Protein AF-0000000065807194 (afdb_homodimer)

Sequence (534 aa):
MKTIAAYLVLVFYASTALSESISENLAWNKEFSSESVHGVFVLCKSSSNSCTTNNAARASTAYIPASTFKIPNALIGLETGAIKDERQVFKWDGKPRAMKQWEKDLKLRGAIQVSAVPVFQQIAREVGEIRMQKYLNLFSYGNANIGGGIDKFWLEGQLRISAFNQVKFLESLYLNNLPASKANQLIVKEAIVTEATPEYIVHSKTGYSGVGTESSPGVAWWVGWVEKGTEVYFFAFNMDIDNESKLPSRKSISTKIMASEGIIIGGMKTIAAYLVLVFYASTALSESISENLAWNKEFSSESVHGVFVLCKSSSNSCTTNNAARASTAYIPASTFKIPNALIGLETGAIKDERQVFKWDGKPRAMKQWEKDLKLRGAIQVSAVPVFQQIAREVGEIRMQKYLNLFSYGNANIGGGIDKFWLEGQLRISAFNQVKFLESLYLNNLPASKANQLIVKEAIVTEATPEYIVHSKTGYSGVGTESSPGVAWWVGWVEKGTEVYFFAFNMDIDNESKLPSRKSISTKIMASEGIIIGG

Organism: Pseudomonas aeruginosa (NCBI:txid287)

InterPro domains:
  IPR001460 Penicillin-binding protein, transpeptidase [PF00905] (55-258)
  IPR002137 Beta-lactamase, class-D active site [PS00337] (65-75)
  IPR012338 Beta-lactamase/transpeptidase-like [G3DSA:3.40.710.10] (20-266)
  IPR012338 Beta-lactamase/transpeptidase-like [SSF56601] (29-259)
  IPR050515 Class D beta-lactamase/transpeptidase [PTHR30627] (57-144)

Secondary structure (DSSP, 8-state):
--------------------EEEE-GGGHHHHHHTT--EEEEEEETTTTEEEES-HHHHTS-B--GGGGHHHHHHHHHHHTSS--TT--B---S---SSGGGSS-B-HHHHHHTT-HHHHHHHHHHH-HHHHHHHHHHH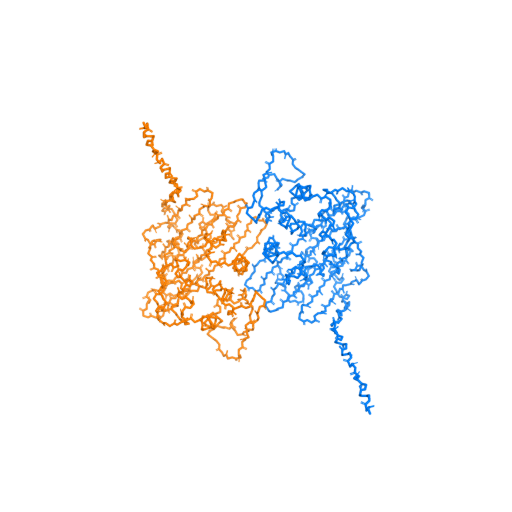T-TT---TT-TTTTTTTSS--B-HHHHHHHHHHHHTT-SSS-HHHHHHHHHHTEEEE-SSEEEEEEEEEE-TTSTT-SEEEEEEEEEEETTEEEEEEEEEEESSGGGTTHHHHHHHHHHHHTTSS---/--------------------EEEE-GGGHHHHHHTT--EEEEEEETTTTEEEES-HHHHTS-B--GGGGHHHHHHHHHHHTSS--TT--B---S---SSGGGSS-B-HHHHHHTT-HHHHHHHHHHH-HHHHHHHHHHHT-TT---TT-TTTTTTTSS--B-HHHHHHHHHHHHTT-SSS-HHHHHHHHHHTEEEE-SSEEEEEEEEEE-TTSTT-SEEEEEEEEEEETTEEEEEEEEEEESSGGGTTHHHHHHHHHHHHTTSS---

Foldseek 3Di:
DPPPDPPDPDPPPPPPPVDAAEEEDLVLCVLCVVLVWAKKKWKAKDVVSYIYMNDVVQLQWKAQQFLQCLLVLQLLLCQQVVDVAQPDKDAAPQDDDPDPLLRGIDGSLSCQVVSNLVVSLSSQVVSDDVSQLVQCVQLVAAPSDQAPDSSPCSAPNDGIHGFVSLLVSQVCLVVVNGPGDSRSSVSSQVSQWDDDDPFKTWGWGKGWYDAPHPNPQTKIKIWTWMDGDPMIMGMIMMTGHHDCVCNVSNCLSNLVVCVVVVRDPRD/DPPPPPPDPPPPPPPPPVDAAEEEDLVLCVLCVVLVWAKKKWKAKDVVSYIYMNDVVQLAWKAQQFLQCLLVLQLLLCQQVVDVAQPDKDAAPQDDDPDPLLRGIDGSLSCQVVSNLVVSLSSQVVSDDVSQLVQCVQLVAAPSDQAPDSSPCSAPNDGIHGFVSLLVSQVCLVVVNGPGDSRSSVSSQVSQWDDDDPFKTWGWGKGWYDAPHPNPQTKIKIWTWMDGDPMIMGMIMMTGHHDCVSNVSRCLSNLVVCVVVVRDPRD

Structure (mmCIF, N/CA/C/O backbone):
data_AF-0000000065807194-model_v1
#
loop_
_entity.id
_entity.type
_entity.pdbx_description
1 polymer 'Beta-lactamase OXA-5'
#
loop_
_atom_site.group_PDB
_atom_site.id
_atom_site.type_symbol
_atom_site.label_atom_id
_atom_site.label_alt_id
_atom_site.label_comp_id
_atom_site.label_asym_id
_atom_site.label_entity_id
_atom_site.label_seq_id
_atom_site.pdbx_PDB_ins_code
_atom_site.Cartn_x
_atom_site.Cartn_y
_atom_site.Cartn_z
_atom_site.occupancy
_atom_site.B_iso_or_equiv
_atom_site.auth_seq_id
_atom_site.auth_comp_id
_atom_site.auth_asym_id
_atom_site.auth_atom_id
_atom_site.pdbx_PDB_model_num
ATOM 1 N N . MET A 1 1 ? -53.094 33.469 -34.844 1 36.94 1 MET A N 1
ATOM 2 C CA . MET A 1 1 ? -51.688 33.25 -34.5 1 36.94 1 MET A CA 1
ATOM 3 C C . MET A 1 1 ? -51.531 33 -33 1 36.94 1 MET A C 1
ATOM 5 O O . MET A 1 1 ? -51.625 33.938 -32.219 1 36.94 1 MET A O 1
ATOM 9 N N . LYS A 1 2 ? -52.062 31.75 -32.562 1 46.12 2 LYS A N 1
ATOM 10 C CA . LYS A 1 2 ? -51.969 31.25 -31.172 1 46.12 2 LYS A CA 1
ATOM 11 C C . LYS A 1 2 ? -50.5 31.203 -30.703 1 46.12 2 LYS A C 1
ATOM 13 O O . LYS A 1 2 ? -49.688 30.547 -31.344 1 46.12 2 LYS A O 1
ATOM 18 N N . THR A 1 3 ? -50 32.219 -30.062 1 41.91 3 THR A N 1
ATOM 19 C CA . THR A 1 3 ? -48.688 32.344 -29.406 1 41.91 3 THR A CA 1
ATOM 20 C C . THR A 1 3 ? -48.562 31.281 -28.312 1 41.91 3 THR A C 1
ATOM 22 O O . THR A 1 3 ? -49.344 31.281 -27.359 1 41.91 3 THR A O 1
ATOM 25 N N . ILE A 1 4 ? -48.156 30.109 -28.609 1 47 4 ILE A N 1
ATOM 26 C CA . ILE A 1 4 ? -47.812 29.094 -27.609 1 47 4 ILE A CA 1
ATOM 27 C C . ILE A 1 4 ? -46.625 29.531 -26.781 1 47 4 ILE A C 1
ATOM 29 O O . ILE A 1 4 ? -45.531 29.766 -27.344 1 47 4 ILE A O 1
ATOM 33 N N . ALA A 1 5 ? -46.781 30.078 -25.594 1 44.19 5 ALA A N 1
ATOM 34 C CA . ALA A 1 5 ? -45.75 30.344 -24.609 1 44.19 5 ALA A CA 1
ATOM 35 C C . ALA A 1 5 ? -45.125 29.031 -24.109 1 44.19 5 ALA A C 1
ATOM 37 O O . ALA A 1 5 ? -45.844 28.172 -23.578 1 44.19 5 ALA A O 1
ATOM 38 N N . ALA A 1 6 ? -43.969 28.672 -24.641 1 46.19 6 ALA A N 1
ATOM 39 C CA . ALA A 1 6 ? -43.156 27.547 -24.172 1 46.19 6 ALA A CA 1
ATOM 40 C C . ALA A 1 6 ? -42.656 27.797 -22.75 1 46.19 6 ALA A C 1
ATOM 42 O O . ALA A 1 6 ? -41.938 28.781 -22.5 1 46.19 6 ALA A O 1
ATOM 43 N N . TYR A 1 7 ? -43.375 27.266 -21.75 1 45.19 7 TYR A N 1
ATOM 44 C CA . TYR A 1 7 ? -42.875 27.281 -20.375 1 45.19 7 TYR A CA 1
ATOM 45 C C . TYR A 1 7 ? -41.656 26.422 -20.219 1 45.19 7 TYR A C 1
ATOM 47 O O . TYR A 1 7 ? -41.656 25.234 -20.562 1 45.19 7 TYR A O 1
ATOM 55 N N . LEU A 1 8 ? -40.5 27.016 -20.234 1 44.41 8 LEU A N 1
ATOM 56 C CA . LEU A 1 8 ? -39.25 26.344 -19.891 1 44.41 8 LEU A CA 1
ATOM 57 C C . LEU A 1 8 ? -39.25 25.922 -18.438 1 44.41 8 LEU A C 1
ATOM 59 O O . LEU A 1 8 ? -39.281 26.766 -17.531 1 44.41 8 LEU A O 1
ATOM 63 N N . VAL A 1 9 ? -39.625 24.719 -18.094 1 49.22 9 VAL A N 1
ATOM 64 C CA . VAL A 1 9 ? -39.469 24.125 -16.766 1 49.22 9 VAL A CA 1
ATOM 65 C C . VAL A 1 9 ? -38 23.891 -16.469 1 49.22 9 VAL A C 1
ATOM 67 O O . VAL A 1 9 ? -37.344 23.094 -17.141 1 49.22 9 VAL A O 1
ATOM 70 N N . LEU A 1 10 ? -37.375 24.828 -15.805 1 43.34 10 LEU A N 1
ATOM 71 C CA . LEU A 1 10 ? -36.062 24.594 -15.258 1 43.34 10 LEU A CA 1
ATOM 72 C C . LEU A 1 10 ? -36.125 23.594 -14.102 1 43.34 10 LEU A C 1
ATOM 74 O O . LEU A 1 10 ? -36.688 23.906 -13.047 1 43.34 10 LEU A O 1
ATOM 78 N N . VAL A 1 11 ? -35.938 22.359 -14.305 1 48.75 11 VAL A N 1
ATOM 79 C CA . VAL A 1 11 ? -35.75 21.375 -13.25 1 48.75 11 VAL A CA 1
ATOM 80 C C . VAL A 1 11 ? -34.406 21.609 -12.57 1 48.75 11 VAL A C 1
ATOM 82 O O . VAL A 1 11 ? -33.344 21.453 -13.188 1 48.75 11 VAL A O 1
ATOM 85 N N . PHE A 1 12 ? -34.406 22.297 -11.484 1 41.56 12 PHE A N 1
ATOM 86 C CA . PHE A 1 12 ? -33.25 22.344 -10.609 1 41.56 12 PHE A CA 1
ATOM 87 C C . PHE A 1 12 ? -33 20.984 -9.953 1 41.56 12 PHE A C 1
ATOM 89 O O . PHE A 1 12 ? -33.812 20.531 -9.156 1 41.56 12 PHE A O 1
ATOM 96 N N . TYR A 1 13 ? -32.188 20.141 -10.469 1 39.97 13 TYR A N 1
ATOM 97 C CA . TYR A 1 13 ? -31.672 19.016 -9.711 1 39.97 13 TYR A CA 1
ATOM 98 C C . TYR A 1 13 ? -30.875 19.484 -8.508 1 39.97 13 TYR A C 1
ATOM 100 O O . TYR A 1 13 ? -29.781 20.031 -8.656 1 39.97 13 TYR A O 1
ATOM 108 N N . ALA A 1 14 ? -31.5 19.75 -7.426 1 38.25 14 ALA A N 1
ATOM 109 C CA . ALA A 1 14 ? -30.75 19.875 -6.184 1 38.25 14 ALA A CA 1
ATOM 110 C C . ALA A 1 14 ? -29.953 18.609 -5.883 1 38.25 14 ALA A C 1
ATOM 112 O O . ALA A 1 14 ? -30.547 17.547 -5.633 1 38.25 14 ALA A O 1
ATOM 113 N N . SER A 1 15 ? -28.781 18.5 -6.348 1 41.78 15 SER A N 1
ATOM 114 C CA . SER A 1 15 ? -27.922 17.469 -5.766 1 41.78 15 SER A CA 1
ATOM 115 C C . SER A 1 15 ? -27.969 17.516 -4.242 1 41.78 15 SER A C 1
ATOM 117 O O . SER A 1 15 ? -27.516 18.484 -3.629 1 41.78 15 SER A O 1
ATOM 119 N N . THR A 1 16 ? -28.938 17.031 -3.674 1 41.84 16 THR A N 1
ATOM 120 C CA . THR A 1 16 ? -28.875 16.875 -2.225 1 41.84 16 THR A CA 1
ATOM 121 C C . THR A 1 16 ? -27.531 16.312 -1.797 1 41.84 16 THR A C 1
ATOM 123 O O . THR A 1 16 ? -27.234 15.141 -2.035 1 41.84 16 THR A O 1
ATOM 126 N N . ALA A 1 17 ? -26.516 17.078 -1.867 1 45.47 17 ALA A N 1
ATOM 127 C CA . ALA A 1 17 ? -25.328 16.672 -1.12 1 45.47 17 ALA A CA 1
ATOM 128 C C . ALA A 1 17 ? -25.703 16.094 0.242 1 45.47 17 ALA A C 1
ATOM 130 O O . ALA A 1 17 ? -26.359 16.766 1.046 1 45.47 17 ALA A O 1
ATOM 131 N N . LEU A 1 18 ? -26.016 14.875 0.367 1 47.66 18 LEU A N 1
ATOM 132 C CA . LEU A 1 18 ? -26.234 14.289 1.686 1 47.66 18 LEU A CA 1
ATOM 133 C C . LEU A 1 18 ? -25.359 14.969 2.732 1 47.66 18 LEU A C 1
ATOM 135 O O . LEU A 1 18 ? -24.141 15.086 2.557 1 47.66 18 LEU A O 1
ATOM 139 N N . SER A 1 19 ? -25.844 15.852 3.457 1 61.69 19 SER A N 1
ATOM 140 C CA . SER A 1 19 ? -25.141 16.562 4.516 1 61.69 19 SER A CA 1
ATOM 141 C C . SER A 1 19 ? -24.453 15.602 5.469 1 61.69 19 SER A C 1
ATOM 143 O O . SER A 1 19 ? -25.016 14.586 5.863 1 61.69 19 SER A O 1
ATOM 145 N N . GLU A 1 20 ? -23.172 15.68 5.562 1 76.44 20 GLU A N 1
ATOM 146 C CA . GLU A 1 20 ? -22.375 14.938 6.539 1 76.44 20 GLU A CA 1
ATOM 147 C C . GLU A 1 20 ? -22.859 15.203 7.961 1 76.44 20 GLU A C 1
ATOM 149 O O . GLU A 1 20 ? -23.094 16.344 8.344 1 76.44 20 GLU A O 1
ATOM 154 N N . SER A 1 21 ? -23.375 14.156 8.656 1 91.06 21 SER A N 1
ATOM 155 C CA . SER A 1 21 ? -23.781 14.289 10.047 1 91.06 21 SER A CA 1
ATOM 156 C C . SER A 1 21 ? -22.578 14.172 10.984 1 91.06 21 SER A C 1
ATOM 158 O O . SER A 1 21 ? -21.672 13.367 10.742 1 91.06 21 SER A O 1
ATOM 160 N N . ILE A 1 22 ? -22.547 15.062 11.953 1 95.19 22 ILE A N 1
ATOM 161 C CA . ILE A 1 22 ? -21.5 15.039 12.969 1 95.19 22 ILE A CA 1
ATOM 162 C C . ILE A 1 22 ? -22.109 14.711 14.328 1 95.19 22 ILE A C 1
ATOM 164 O O . ILE A 1 22 ? -23.109 15.305 14.727 1 95.19 22 ILE A O 1
ATOM 168 N N . SER A 1 23 ? -21.625 13.711 14.977 1 97.12 23 SER A N 1
ATOM 169 C CA . SER A 1 23 ? -22.031 13.375 16.344 1 97.12 23 SER A CA 1
ATOM 170 C C . SER A 1 23 ? -20.844 13.43 17.297 1 97.12 23 SER A C 1
ATOM 172 O O . SER A 1 23 ? -19.688 13.32 16.875 1 97.12 23 SER A O 1
ATOM 174 N N . GLU A 1 24 ? -21.141 13.641 18.562 1 97.88 24 GLU A N 1
ATOM 175 C CA . GLU A 1 24 ? -20.109 13.625 19.594 1 97.88 24 GLU A CA 1
ATOM 176 C C . GLU A 1 24 ? -20.219 12.391 20.469 1 97.88 24 GLU A C 1
ATOM 178 O O . GLU A 1 24 ? -21.328 12.023 20.891 1 97.88 24 GLU A O 1
ATOM 183 N N . ASN A 1 25 ? -19.172 11.695 20.625 1 98.12 25 ASN A N 1
ATOM 184 C CA . ASN A 1 25 ? -19.047 10.586 21.562 1 98.12 25 ASN A CA 1
ATOM 185 C C . ASN A 1 25 ? -18.094 10.922 22.703 1 98.12 25 ASN A C 1
ATOM 187 O O . ASN A 1 25 ? -16.891 10.617 22.625 1 98.12 25 ASN A O 1
ATOM 191 N N . LEU A 1 26 ? -18.641 11.383 23.812 1 98 26 LEU A N 1
ATOM 192 C CA . LEU A 1 26 ? -17.859 11.891 24.938 1 98 26 LEU A CA 1
ATOM 193 C C . LEU A 1 26 ? -17.172 10.742 25.672 1 98 26 LEU A C 1
ATOM 195 O O . LEU A 1 26 ? -16.234 10.969 26.438 1 98 26 LEU A O 1
ATOM 199 N N . ALA A 1 27 ? -17.578 9.523 25.438 1 98.06 27 ALA A N 1
ATOM 200 C CA . ALA A 1 27 ? -16.953 8.367 26.062 1 98.06 27 ALA A CA 1
ATOM 201 C C . ALA A 1 27 ? -15.5 8.203 25.609 1 98.06 27 ALA A C 1
ATOM 203 O O . ALA A 1 27 ? -14.68 7.625 26.328 1 98.06 27 ALA A O 1
ATOM 204 N N . TRP A 1 28 ? -15.125 8.742 24.469 1 98.56 28 TRP A N 1
ATOM 205 C CA . TRP A 1 28 ? -13.758 8.656 23.953 1 98.56 28 TRP A CA 1
ATOM 206 C C . TRP A 1 28 ? -12.797 9.445 24.828 1 98.56 28 TRP A C 1
ATOM 208 O O . TRP A 1 28 ? -11.586 9.195 24.828 1 98.56 28 TRP A O 1
ATOM 218 N N . ASN A 1 29 ? -13.32 10.398 25.609 1 98.44 29 ASN A N 1
ATOM 219 C CA . ASN A 1 29 ? -12.477 11.289 26.406 1 98.44 29 ASN A CA 1
ATOM 220 C C . ASN A 1 29 ? -11.719 10.516 27.484 1 98.44 29 ASN A C 1
ATOM 222 O O . ASN A 1 29 ? -10.688 10.977 27.984 1 98.44 29 ASN A O 1
ATOM 226 N N . LYS A 1 30 ? -12.195 9.344 27.859 1 98.25 30 LYS A N 1
ATOM 227 C CA . LYS A 1 30 ? -11.492 8.539 28.844 1 98.25 30 LYS A CA 1
ATOM 228 C C . LYS A 1 30 ? -10.094 8.18 28.375 1 98.25 30 LYS A C 1
ATOM 230 O O . LYS A 1 30 ? -9.156 8.109 29.172 1 98.25 30 LYS A O 1
ATOM 235 N N . GLU A 1 31 ? -9.93 7.949 27.031 1 98.25 31 GLU A N 1
ATOM 236 C CA . GLU A 1 31 ? -8.617 7.617 26.469 1 98.25 31 GLU A CA 1
ATOM 237 C C . GLU A 1 31 ? -7.676 8.812 26.531 1 98.25 31 GLU A C 1
ATOM 239 O O . GLU A 1 31 ? -6.473 8.656 26.734 1 98.25 31 GLU A O 1
ATOM 244 N N . PHE A 1 32 ? -8.195 10.031 26.359 1 98.31 32 PHE A N 1
ATOM 245 C CA . PHE A 1 32 ? -7.39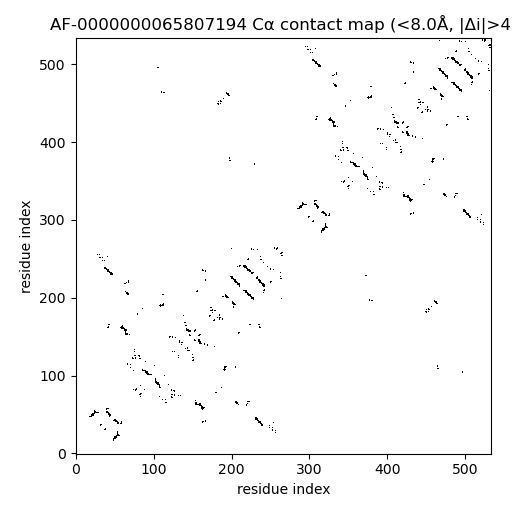8 11.25 26.469 1 98.31 32 PHE A CA 1
ATOM 246 C C . PHE A 1 32 ? -7 11.508 27.906 1 98.31 32 PHE A C 1
ATOM 248 O O . PHE A 1 32 ? -5.84 11.805 28.203 1 98.31 32 PHE A O 1
ATOM 255 N N . SER A 1 33 ? -7.949 11.344 28.828 1 98.06 33 SER A N 1
ATOM 256 C CA . SER A 1 33 ? -7.711 11.562 30.25 1 98.06 33 SER A CA 1
ATOM 257 C C . SER A 1 33 ? -6.707 10.562 30.797 1 98.06 33 SER A C 1
ATOM 259 O O . SER A 1 33 ? -5.855 10.922 31.625 1 98.06 33 SER A O 1
ATOM 261 N N . SER A 1 34 ? -6.812 9.32 30.359 1 97.62 34 SER A N 1
ATOM 262 C CA . SER A 1 34 ? -5.922 8.273 30.844 1 97.62 34 SER A CA 1
ATOM 263 C C . SER A 1 34 ? -4.465 8.586 30.516 1 97.62 34 SER A C 1
ATOM 265 O O . SER A 1 34 ? -3.559 8.148 31.234 1 97.62 34 SER A O 1
ATOM 267 N N . GLU A 1 35 ? -4.297 9.398 29.453 1 96.75 35 GLU A N 1
ATOM 268 C CA . GLU A 1 35 ? -2.926 9.719 29.078 1 96.75 35 GLU A CA 1
ATOM 269 C C . GLU A 1 35 ? -2.605 11.188 29.344 1 96.75 35 GLU A C 1
ATOM 271 O O . GLU A 1 35 ? -1.541 11.672 28.953 1 96.75 35 GLU A O 1
ATOM 276 N N . SER A 1 36 ? -3.496 11.906 29.953 1 96.62 36 SER A N 1
ATOM 277 C CA . SER A 1 36 ? -3.348 13.305 30.344 1 96.62 36 SER A CA 1
ATOM 278 C C . SER A 1 36 ? -3.041 14.188 29.141 1 96.62 36 SER A C 1
ATOM 280 O O . SER A 1 36 ? -2.098 14.977 29.172 1 96.62 36 SER A O 1
ATOM 282 N N . VAL A 1 37 ? -3.83 13.992 28.125 1 95.88 37 VAL A N 1
ATOM 283 C CA . VAL A 1 37 ? -3.666 14.734 26.875 1 95.88 37 VAL A CA 1
ATOM 284 C C . VAL A 1 37 ? -4.953 15.492 26.562 1 95.88 37 VAL A C 1
ATOM 286 O O . VAL A 1 37 ? -6.051 15 26.828 1 95.88 37 VAL A O 1
ATOM 289 N N . HIS A 1 38 ? -4.805 16.719 26.109 1 97.75 38 HIS A N 1
ATOM 290 C CA . HIS A 1 38 ? -5.914 17.469 25.547 1 97.75 38 HIS A CA 1
ATOM 291 C C . HIS A 1 38 ? -5.898 17.406 24.016 1 97.75 38 HIS A C 1
ATOM 293 O O . HIS A 1 38 ? -4.906 17.766 23.391 1 97.75 38 HIS A O 1
ATOM 299 N N . GLY A 1 39 ? -6.965 16.844 23.422 1 98.56 39 GLY A N 1
ATOM 300 C CA . GLY A 1 39 ? -6.965 16.672 21.984 1 98.56 39 GLY A CA 1
ATOM 301 C C . GLY A 1 39 ? -8.32 16.25 21.438 1 98.56 39 GLY A C 1
ATOM 302 O O . GLY A 1 39 ? -9.344 16.422 22.094 1 98.56 39 GLY A O 1
ATOM 303 N N . VAL A 1 40 ? -8.312 15.883 20.188 1 98.94 40 VAL A N 1
ATOM 304 C CA . VAL A 1 40 ? -9.539 15.516 19.484 1 98.94 40 VAL A CA 1
ATOM 305 C C . VAL A 1 40 ? -9.273 14.32 18.562 1 98.94 40 VAL A C 1
ATOM 307 O O . VAL A 1 40 ? -8.141 14.117 18.109 1 98.94 40 VAL A O 1
ATOM 310 N N . PHE A 1 41 ? -10.219 13.5 18.438 1 98.88 41 PHE A N 1
ATOM 311 C CA . PHE A 1 41 ? -10.258 12.445 17.422 1 98.88 41 PHE A CA 1
ATOM 312 C C . PHE A 1 41 ? -11.523 12.555 16.578 1 98.88 41 PHE A C 1
ATOM 314 O O . PHE A 1 41 ? -12.625 12.672 17.109 1 98.88 41 PHE A O 1
ATOM 321 N N . VAL A 1 42 ? -11.328 12.664 15.273 1 98.88 42 VAL A N 1
ATOM 322 C CA . VAL A 1 42 ? -12.422 12.625 14.305 1 98.88 42 VAL A CA 1
ATOM 323 C C . VAL A 1 42 ? -12.398 11.289 13.562 1 98.88 42 VAL A C 1
ATOM 325 O O . VAL A 1 42 ? -11.352 10.852 13.094 1 98.88 42 VAL A O 1
ATOM 328 N N . LEU A 1 43 ? -13.484 10.609 13.531 1 98.81 43 LEU A N 1
ATOM 329 C CA . LEU A 1 43 ? -13.68 9.352 12.82 1 98.81 43 LEU A CA 1
ATOM 330 C C . LEU A 1 43 ? -14.898 9.422 11.914 1 98.81 43 LEU A C 1
ATOM 332 O O . LEU A 1 43 ? -16.016 9.664 12.383 1 98.81 43 LEU A O 1
ATOM 336 N N . CYS A 1 44 ? -14.672 9.281 10.648 1 98.62 44 CYS A N 1
ATOM 337 C CA . CYS A 1 44 ? -15.75 9.359 9.672 1 98.62 44 CYS A CA 1
ATOM 338 C C . CYS A 1 44 ? -15.883 8.047 8.914 1 98.62 44 CYS A C 1
ATOM 340 O O . CYS A 1 44 ? -14.883 7.438 8.531 1 98.62 44 CYS A O 1
ATOM 342 N N . LYS A 1 45 ? -17.094 7.652 8.688 1 97.31 45 LYS A N 1
ATOM 343 C CA . LYS A 1 45 ? -17.422 6.43 7.961 1 97.31 45 LYS A CA 1
ATOM 344 C C . LYS A 1 45 ? -17.891 6.742 6.543 1 97.31 45 LYS A C 1
ATOM 346 O O . LYS A 1 45 ? -18.75 7.598 6.344 1 97.31 45 LYS A O 1
ATOM 351 N N . SER A 1 46 ? -17.344 5.996 5.641 1 95.31 46 SER A N 1
ATOM 352 C CA . SER A 1 46 ? -17.656 6.262 4.238 1 95.31 46 SER A CA 1
ATOM 353 C C . SER A 1 46 ? -19.078 5.855 3.906 1 95.31 46 SER A C 1
ATOM 355 O O . SER A 1 46 ? -19.781 6.562 3.172 1 95.31 46 SER A O 1
ATOM 357 N N . SER A 1 47 ? -19.531 4.785 4.398 1 92.19 47 SER A N 1
ATOM 358 C CA . SER A 1 47 ? -20.828 4.223 4.016 1 92.19 47 SER A CA 1
ATOM 359 C C . SER A 1 47 ? -21.984 5.121 4.465 1 92.19 47 SER A C 1
ATOM 361 O O . SER A 1 47 ? -22.953 5.301 3.738 1 92.19 47 SER A O 1
ATOM 363 N N . SER A 1 48 ? -21.828 5.699 5.652 1 91.88 48 SER A N 1
ATOM 364 C CA . SER A 1 48 ? -22.922 6.484 6.219 1 91.88 48 SER A CA 1
ATOM 365 C C . SER A 1 48 ? -22.688 7.98 6.027 1 91.88 48 SER A C 1
ATOM 367 O O . SER A 1 48 ? -23.547 8.797 6.34 1 91.88 48 SER A O 1
ATOM 369 N N . ASN A 1 49 ? -21.547 8.312 5.492 1 92.94 49 ASN A N 1
ATOM 370 C CA . ASN A 1 49 ? -21.188 9.727 5.398 1 92.94 49 ASN A CA 1
ATOM 371 C C . ASN A 1 49 ? -21.422 10.445 6.719 1 92.94 49 ASN A C 1
ATOM 373 O O . ASN A 1 49 ? -22.109 11.477 6.758 1 92.94 49 ASN A O 1
ATOM 377 N N . SER A 1 50 ? -20.984 9.867 7.785 1 96.69 50 SER A N 1
ATOM 378 C CA . SER A 1 50 ? -21.109 10.406 9.133 1 96.69 50 SER A CA 1
ATOM 379 C C . SER A 1 50 ? -19.75 10.484 9.836 1 96.69 50 SER A C 1
ATOM 381 O O . SER A 1 50 ? -18.859 9.672 9.562 1 96.69 50 SER A O 1
ATOM 383 N N . CYS A 1 51 ? -19.672 11.461 10.695 1 98.25 51 CYS A N 1
ATOM 384 C CA . CYS A 1 51 ? -18.469 11.633 11.492 1 98.25 51 CYS A CA 1
ATOM 385 C C . CYS A 1 51 ? -18.797 11.656 12.984 1 98.25 51 CYS A C 1
ATOM 387 O O . CYS A 1 51 ? -19.844 12.148 13.383 1 98.25 51 CYS A O 1
ATOM 389 N N . THR A 1 52 ? -17.938 11.062 13.727 1 98.56 52 THR A N 1
ATOM 390 C CA . THR A 1 52 ? -17.984 11.102 15.18 1 98.56 52 THR A CA 1
ATOM 391 C C . THR A 1 52 ? -16.719 11.742 15.742 1 98.56 52 THR A C 1
ATOM 393 O O . THR A 1 52 ? -15.617 11.523 15.227 1 98.56 52 THR A O 1
ATOM 396 N N . THR A 1 53 ? -16.875 12.594 16.734 1 98.81 53 THR A N 1
ATOM 397 C CA . THR A 1 53 ? -15.734 13.227 17.391 1 98.81 53 THR A CA 1
ATOM 398 C C . THR A 1 53 ? -15.977 13.344 18.891 1 98.81 53 THR A C 1
ATOM 400 O O . THR A 1 53 ? -17.109 13.156 19.359 1 98.81 53 THR A O 1
ATOM 403 N N . ASN A 1 54 ? -14.875 13.523 19.656 1 98.75 54 ASN A N 1
ATOM 404 C CA . ASN A 1 54 ? -15.016 13.734 21.094 1 98.75 54 ASN A CA 1
ATOM 405 C C . ASN A 1 54 ? -15.164 15.219 21.438 1 98.75 54 ASN A C 1
ATOM 407 O O . ASN A 1 54 ? -15.539 15.57 22.547 1 98.75 54 ASN A O 1
ATOM 411 N N . ASN A 1 55 ? -14.836 16.062 20.5 1 98.56 55 ASN A N 1
ATOM 412 C CA . ASN A 1 55 ? -14.812 17.516 20.703 1 98.56 55 ASN A CA 1
ATOM 413 C C . ASN A 1 55 ? -15 18.266 19.391 1 98.56 55 ASN A C 1
ATOM 415 O O . ASN A 1 55 ? -14.023 18.562 18.703 1 98.56 55 ASN A O 1
ATOM 419 N N . ALA A 1 56 ? -16.219 18.641 19.094 1 98.25 56 ALA A N 1
ATOM 420 C CA . ALA A 1 56 ? -16.562 19.234 17.797 1 98.25 56 ALA A CA 1
ATOM 421 C C . ALA A 1 56 ? -15.898 20.609 17.641 1 98.25 56 ALA A C 1
ATOM 423 O O . ALA A 1 56 ? -15.484 20.984 16.547 1 98.25 56 ALA A O 1
ATOM 424 N N . ALA A 1 57 ? -15.867 21.297 18.719 1 98.38 57 ALA A N 1
ATOM 425 C CA . ALA A 1 57 ? -15.266 22.625 18.672 1 98.38 57 ALA A CA 1
ATOM 426 C C . ALA A 1 57 ? -13.797 22.547 18.25 1 98.38 57 ALA A C 1
ATOM 428 O O . ALA A 1 57 ? -13.367 23.234 17.328 1 98.38 57 ALA A O 1
ATOM 429 N N . ARG A 1 58 ? -13.016 21.672 18.844 1 98.62 58 ARG A N 1
ATOM 430 C CA . ARG A 1 58 ? -11.609 21.531 18.484 1 98.62 58 ARG A CA 1
ATOM 431 C C . ARG A 1 58 ? -11.453 20.922 17.094 1 98.62 58 ARG A C 1
ATOM 433 O O . ARG A 1 58 ? -10.539 21.281 16.359 1 98.62 58 ARG A O 1
ATOM 440 N N . ALA A 1 59 ? -12.352 20 16.766 1 98.81 59 ALA A N 1
ATOM 441 C CA . ALA A 1 59 ? -12.297 19.375 15.453 1 98.81 59 ALA A CA 1
ATOM 442 C C . ALA A 1 59 ? -12.438 20.406 14.336 1 98.81 59 ALA A C 1
ATOM 444 O O . ALA A 1 59 ? -12 20.172 13.211 1 98.81 59 ALA A O 1
ATOM 445 N N . SER A 1 60 ? -13.008 21.562 14.688 1 98.62 60 SER A N 1
ATOM 446 C CA . SER A 1 60 ? -13.25 22.609 13.711 1 98.62 60 SER A CA 1
ATOM 447 C C . SER A 1 60 ? -12.188 23.703 13.797 1 98.62 60 SER A C 1
ATOM 449 O O . SER A 1 60 ? -12.195 24.656 13.016 1 98.62 60 SER A O 1
ATOM 451 N N . THR A 1 61 ? -11.312 23.594 14.75 1 98.81 61 THR A N 1
ATOM 452 C CA . THR A 1 61 ? -10.242 24.562 14.922 1 98.81 61 THR A CA 1
ATOM 453 C C . THR A 1 61 ? -9.039 24.219 14.062 1 98.81 61 THR A C 1
ATOM 455 O O . THR A 1 61 ? -8.617 23.047 14.016 1 98.81 61 THR A O 1
ATOM 458 N N . ALA A 1 62 ? -8.508 25.203 13.359 1 98.81 62 ALA A N 1
ATOM 459 C CA . ALA A 1 62 ? -7.383 24.969 12.453 1 98.81 62 ALA A CA 1
ATOM 460 C C . ALA A 1 62 ? -6.055 25.125 13.18 1 98.81 62 ALA A C 1
ATOM 462 O O . ALA A 1 62 ? -5.879 26.047 13.984 1 98.81 62 ALA A O 1
ATOM 463 N N . TYR A 1 63 ? -5.191 24.203 12.984 1 98.75 63 TYR A N 1
ATOM 464 C CA . TYR A 1 63 ? -3.828 24.188 13.5 1 98.75 63 TYR A CA 1
ATOM 465 C C . TYR A 1 63 ? -2.818 24.031 12.367 1 98.75 63 TYR A C 1
ATOM 467 O O . TYR A 1 63 ? -3.191 23.734 11.234 1 98.75 63 TYR A O 1
ATOM 475 N N . ILE A 1 64 ? -1.586 24.344 12.625 1 98.75 64 ILE A N 1
ATOM 476 C CA . ILE A 1 64 ? -0.526 24.062 11.664 1 98.75 64 ILE A CA 1
ATOM 477 C C . ILE A 1 64 ? -0.471 22.578 11.367 1 98.75 64 ILE A C 1
ATOM 479 O O . ILE A 1 64 ? -0.542 21.75 12.281 1 98.75 64 ILE A O 1
ATOM 483 N N . PRO A 1 65 ? -0.384 22.141 10.102 1 98.94 65 PRO A N 1
ATOM 484 C CA . PRO A 1 65 ? -0.476 20.719 9.773 1 98.94 65 PRO A CA 1
ATOM 485 C C . PRO A 1 65 ? 0.79 19.938 10.141 1 98.94 65 PRO A C 1
ATOM 487 O O . PRO A 1 65 ? 0.745 18.719 10.305 1 98.94 65 PRO A O 1
ATOM 490 N N . ALA A 1 66 ? 1.888 20.688 10.258 1 98.81 66 ALA A N 1
ATOM 491 C CA . ALA A 1 66 ? 3.176 20.031 10.438 1 98.81 66 ALA A CA 1
ATOM 492 C C . ALA A 1 66 ? 3.422 19 9.336 1 98.81 66 ALA A C 1
ATOM 494 O O . ALA A 1 66 ? 3.137 19.25 8.164 1 98.81 66 ALA A O 1
ATOM 495 N N . SER A 1 67 ? 3.959 17.797 9.695 1 98.88 67 SER A N 1
ATOM 496 C CA . SER A 1 67 ? 4.43 16.828 8.719 1 98.88 67 SER A CA 1
ATOM 497 C C . SER A 1 67 ? 3.262 16.125 8.031 1 98.88 67 SER A C 1
ATOM 499 O O . SER A 1 67 ? 3.453 15.422 7.039 1 98.88 67 SER A O 1
ATOM 501 N N . THR A 1 68 ? 2.02 16.281 8.438 1 98.94 68 THR A N 1
ATOM 502 C CA . THR A 1 68 ? 0.922 15.711 7.664 1 98.94 68 THR A CA 1
ATOM 503 C C . THR A 1 68 ? 0.843 16.359 6.285 1 98.94 68 THR A C 1
ATOM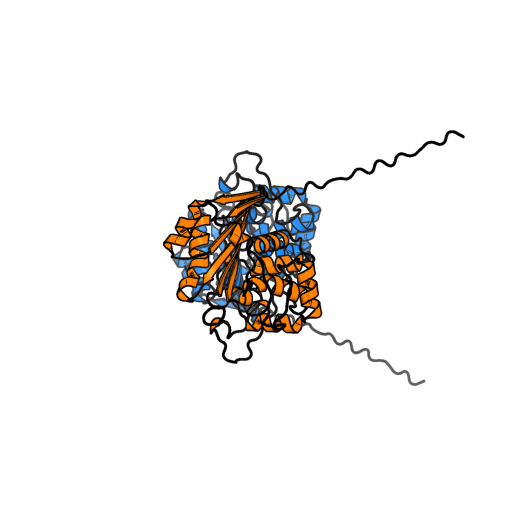 505 O O . THR A 1 68 ? 0.313 15.773 5.34 1 98.94 68 THR A O 1
ATOM 508 N N . PHE A 1 69 ? 1.449 17.547 6.152 1 98.94 69 PHE A N 1
ATOM 509 C CA . PHE A 1 69 ? 1.469 18.25 4.883 1 98.94 69 PHE A CA 1
ATOM 510 C C . PHE A 1 69 ? 2.277 17.484 3.842 1 98.94 69 PHE A C 1
ATOM 512 O O . PHE A 1 69 ? 2.154 17.75 2.641 1 98.94 69 PHE A O 1
ATOM 519 N N . LYS A 1 70 ? 3.033 16.531 4.207 1 98.94 70 LYS A N 1
ATOM 520 C CA . LYS A 1 70 ? 3.855 15.789 3.262 1 98.94 70 LYS A CA 1
ATOM 521 C C . LYS A 1 70 ? 2.988 14.969 2.307 1 98.94 70 LYS A C 1
ATOM 523 O O . LYS A 1 70 ? 3.441 14.586 1.228 1 98.94 70 LYS A O 1
ATOM 528 N N . ILE A 1 71 ? 1.724 14.734 2.674 1 99 71 ILE A N 1
ATOM 529 C CA . ILE A 1 71 ? 0.798 14.055 1.778 1 99 71 ILE A CA 1
ATOM 530 C C . ILE A 1 71 ? 0.5 14.938 0.57 1 99 71 ILE A C 1
ATOM 532 O O . ILE A 1 71 ? 0.834 14.586 -0.563 1 99 71 ILE A O 1
ATOM 536 N N . PRO A 1 72 ? -0.011 16.172 0.743 1 98.94 72 PRO A N 1
ATOM 537 C CA . PRO A 1 72 ? -0.229 17 -0.442 1 98.94 72 PRO A CA 1
ATOM 538 C C . PRO A 1 72 ? 1.075 17.5 -1.068 1 98.94 72 PRO A C 1
ATOM 540 O O . PRO A 1 72 ? 1.147 17.688 -2.285 1 98.94 72 PRO A O 1
ATOM 543 N N . ASN A 1 73 ? 2.139 17.688 -0.267 1 98.94 73 ASN A N 1
ATOM 544 C CA . ASN A 1 73 ? 3.436 18.062 -0.819 1 98.94 73 ASN A CA 1
ATOM 545 C C . ASN A 1 73 ? 3.949 17.016 -1.806 1 98.94 73 ASN A C 1
ATOM 547 O O . ASN A 1 73 ? 4.441 17.375 -2.881 1 98.94 73 ASN A O 1
ATOM 551 N N . ALA A 1 74 ? 3.812 15.766 -1.469 1 98.94 74 ALA A N 1
ATOM 552 C CA . ALA A 1 74 ? 4.191 14.68 -2.367 1 98.94 74 ALA A CA 1
ATOM 553 C C . ALA A 1 74 ? 3.355 14.711 -3.645 1 98.94 74 ALA A C 1
ATOM 555 O O . ALA A 1 74 ? 3.891 14.57 -4.746 1 98.94 74 ALA A O 1
ATOM 556 N N . LEU A 1 75 ? 2.047 14.875 -3.48 1 99 75 LEU A N 1
ATOM 557 C CA . LEU A 1 75 ? 1.148 14.898 -4.629 1 99 75 LEU A CA 1
ATOM 558 C C . LEU A 1 75 ? 1.48 16.062 -5.559 1 99 75 LEU A C 1
ATOM 560 O O . LEU A 1 75 ? 1.568 15.883 -6.777 1 99 75 LEU A O 1
ATOM 564 N N . ILE A 1 76 ? 1.726 17.234 -4.992 1 99 76 ILE A N 1
ATOM 565 C CA . ILE A 1 76 ? 2.07 18.422 -5.77 1 99 76 ILE A CA 1
ATOM 566 C C . ILE A 1 76 ? 3.42 18.203 -6.453 1 99 76 ILE A C 1
ATOM 568 O O . ILE A 1 76 ? 3.596 18.578 -7.617 1 99 76 ILE A O 1
ATOM 572 N N . GLY A 1 77 ? 4.363 17.656 -5.715 1 98.94 77 GLY A N 1
ATOM 573 C CA . GLY A 1 77 ? 5.652 17.328 -6.309 1 98.94 77 GLY A CA 1
ATOM 574 C C . GLY A 1 77 ? 5.543 16.438 -7.527 1 98.94 77 GLY A C 1
ATOM 575 O O . GLY A 1 77 ? 6.223 16.672 -8.531 1 98.94 77 GLY A O 1
ATOM 576 N N . LEU A 1 78 ? 4.715 15.445 -7.465 1 98.94 78 LEU A N 1
ATOM 577 C CA . LEU A 1 78 ? 4.496 14.547 -8.594 1 98.94 78 LEU A CA 1
ATOM 578 C C . LEU A 1 78 ? 3.832 15.281 -9.75 1 98.94 78 LEU A C 1
ATOM 580 O O . LEU A 1 78 ? 4.25 15.141 -10.906 1 98.94 78 LEU A O 1
ATOM 584 N N . GLU A 1 79 ? 2.867 16.125 -9.492 1 98.94 79 GLU A N 1
ATOM 585 C CA . GLU A 1 79 ? 2.102 16.828 -10.516 1 98.94 79 GLU A CA 1
ATOM 586 C C . GLU A 1 79 ? 2.969 17.828 -11.258 1 98.94 79 GLU A C 1
ATOM 588 O O . GLU A 1 79 ? 2.773 18.062 -12.453 1 98.94 79 GLU A O 1
ATOM 593 N N . THR A 1 80 ? 3.908 18.391 -10.57 1 98.88 80 THR A N 1
ATOM 594 C CA . THR A 1 80 ? 4.68 19.484 -11.141 1 98.88 80 THR A CA 1
ATOM 595 C C . THR A 1 80 ? 5.996 18.969 -11.727 1 98.88 80 THR A C 1
ATOM 597 O O . THR A 1 80 ? 6.754 19.734 -12.328 1 98.88 80 THR A O 1
ATOM 600 N N . GLY A 1 81 ? 6.297 17.734 -11.484 1 98.75 81 GLY A N 1
ATOM 601 C CA . GLY A 1 81 ? 7.523 17.156 -12.008 1 98.75 81 GLY A CA 1
ATOM 602 C C . GLY A 1 81 ? 8.703 17.312 -11.078 1 98.75 81 GLY A C 1
ATOM 603 O O . GLY A 1 81 ? 9.812 16.859 -11.391 1 98.75 81 GLY A O 1
ATOM 604 N N . ALA A 1 82 ? 8.461 17.922 -9.906 1 98.88 82 ALA A N 1
ATOM 605 C CA . ALA A 1 82 ? 9.516 17.984 -8.891 1 98.88 82 ALA A CA 1
ATOM 606 C C . ALA A 1 82 ? 9.859 16.578 -8.383 1 98.88 82 ALA A C 1
ATOM 608 O O . ALA A 1 82 ? 10.969 16.344 -7.895 1 98.88 82 ALA A O 1
ATOM 609 N N . ILE A 1 83 ? 8.977 15.664 -8.391 1 98.88 83 ILE A N 1
ATOM 610 C CA . ILE A 1 83 ? 9.156 14.227 -8.195 1 98.88 83 ILE A CA 1
ATOM 611 C C . ILE A 1 83 ? 8.852 13.492 -9.5 1 98.88 83 ILE A C 1
ATOM 613 O O . ILE A 1 83 ? 7.754 13.609 -10.047 1 98.88 83 ILE A O 1
ATOM 617 N N . LYS A 1 84 ? 9.766 12.773 -9.992 1 98.44 84 LYS A N 1
ATOM 618 C CA . LYS A 1 84 ? 9.578 12.062 -11.258 1 98.44 84 LYS A CA 1
ATOM 619 C C . LYS A 1 84 ? 8.547 10.945 -11.109 1 98.44 84 LYS A C 1
ATOM 621 O O . LYS A 1 84 ? 7.641 10.82 -11.93 1 98.44 84 LYS A O 1
ATOM 626 N N . ASP A 1 85 ? 8.75 10.117 -10.219 1 98.06 85 ASP A N 1
ATOM 627 C CA . ASP A 1 85 ? 7.871 8.992 -9.906 1 98.06 85 ASP A CA 1
ATOM 628 C C . ASP A 1 85 ? 8.195 8.406 -8.539 1 98.06 85 ASP A C 1
ATOM 630 O O . ASP A 1 85 ? 9.016 8.953 -7.801 1 98.06 85 ASP A O 1
ATOM 634 N N . GLU A 1 86 ? 7.52 7.348 -8.109 1 97.81 86 GLU A N 1
ATOM 635 C CA . GLU A 1 86 ? 7.613 6.77 -6.773 1 97.81 86 GLU A CA 1
ATOM 636 C C . GLU A 1 86 ? 8.969 6.102 -6.555 1 97.81 86 GLU A C 1
ATOM 638 O O . GLU A 1 86 ? 9.32 5.766 -5.422 1 97.81 86 GLU A O 1
ATOM 643 N N . ARG A 1 87 ? 9.812 5.984 -7.625 1 97.19 87 ARG A N 1
ATOM 644 C CA . ARG A 1 87 ? 11.062 5.25 -7.523 1 97.19 87 ARG A CA 1
ATOM 645 C C . ARG A 1 87 ? 12.258 6.203 -7.508 1 97.19 87 ARG A C 1
ATOM 647 O O . ARG A 1 87 ? 13.398 5.77 -7.352 1 97.19 87 ARG A O 1
ATOM 654 N N . GLN A 1 88 ? 11.984 7.496 -7.668 1 98.19 88 GLN A N 1
ATOM 655 C CA . GLN A 1 88 ? 13.07 8.469 -7.609 1 98.19 88 GLN A CA 1
ATOM 656 C C . GLN A 1 88 ? 13.82 8.367 -6.285 1 98.19 88 GLN A C 1
ATOM 658 O O . GLN A 1 88 ? 13.211 8.25 -5.223 1 98.19 88 GLN A O 1
ATOM 663 N N . VAL A 1 89 ? 15.133 8.414 -6.355 1 98.25 89 VAL A N 1
ATOM 664 C CA . VAL A 1 89 ? 15.969 8.445 -5.164 1 98.25 89 VAL A CA 1
ATOM 665 C C . VAL A 1 89 ? 16.328 9.891 -4.824 1 98.25 89 VAL A C 1
ATOM 667 O O . VAL A 1 89 ? 16.844 10.625 -5.672 1 98.25 89 VAL A O 1
ATOM 670 N N . PHE A 1 90 ? 15.984 10.273 -3.662 1 98.62 90 PHE A N 1
ATOM 671 C CA . PHE A 1 90 ? 16.484 11.516 -3.074 1 98.62 90 PHE A CA 1
ATOM 672 C C . PHE A 1 90 ? 17.797 11.281 -2.35 1 98.62 90 PHE A C 1
ATOM 674 O O . PHE A 1 90 ? 17.828 10.641 -1.297 1 98.62 90 PHE A O 1
ATOM 681 N N . LYS A 1 91 ? 18.828 11.852 -2.885 1 98.25 91 LYS A N 1
ATOM 682 C CA . LYS A 1 91 ? 20.172 11.57 -2.377 1 98.25 91 LYS A CA 1
ATOM 683 C C . LYS A 1 91 ? 20.469 12.391 -1.122 1 98.25 91 LYS A C 1
ATOM 685 O O . LYS A 1 91 ? 20.125 13.57 -1.05 1 98.25 91 LYS A O 1
ATOM 690 N N . TRP A 1 92 ? 21.047 11.75 -0.174 1 98.31 92 TRP A N 1
ATOM 691 C CA . TRP A 1 92 ? 21.625 12.445 0.971 1 98.31 92 TRP A CA 1
ATOM 692 C C . TRP A 1 92 ? 23 13.031 0.619 1 98.31 92 TRP A C 1
ATOM 694 O O . TRP A 1 92 ? 23.812 12.367 -0.025 1 98.31 92 TRP A O 1
ATOM 704 N N . ASP A 1 93 ? 23.266 14.195 1.023 1 97.69 93 ASP A N 1
ATOM 705 C CA . ASP A 1 93 ? 24.469 14.914 0.625 1 97.69 93 ASP A CA 1
ATOM 706 C C . ASP A 1 93 ? 25.625 14.641 1.599 1 97.69 93 ASP A C 1
ATOM 708 O O . ASP A 1 93 ? 26.688 15.25 1.493 1 97.69 93 ASP A O 1
ATOM 712 N N . GLY A 1 94 ? 25.391 13.828 2.604 1 97.81 94 GLY A N 1
ATOM 713 C CA . GLY A 1 94 ? 26.453 13.445 3.527 1 97.81 94 GLY A CA 1
ATOM 714 C C . GLY A 1 94 ? 26.547 14.359 4.734 1 97.81 94 GLY A C 1
ATOM 715 O O . GLY A 1 94 ? 27.359 14.125 5.629 1 97.81 94 GLY A O 1
ATOM 716 N N . LYS A 1 95 ? 25.703 15.32 4.852 1 97.88 95 LYS A N 1
ATOM 717 C CA . LYS A 1 95 ? 25.766 16.266 5.961 1 97.88 95 LYS A CA 1
ATOM 718 C C . LYS A 1 95 ? 24.906 15.812 7.129 1 97.88 95 LYS A C 1
ATOM 720 O O . LYS A 1 95 ? 23.875 15.156 6.93 1 97.88 95 LYS A O 1
ATOM 725 N N . PRO A 1 96 ? 25.297 16.203 8.312 1 97.75 96 PRO A N 1
ATOM 726 C CA . PRO A 1 96 ? 24.484 15.836 9.477 1 97.75 96 PRO A CA 1
ATOM 727 C C . PRO A 1 96 ? 23.078 16.422 9.43 1 97.75 96 PRO A C 1
ATOM 729 O O . PRO A 1 96 ? 22.891 17.531 8.938 1 97.75 96 PRO A O 1
ATOM 732 N N . ARG A 1 97 ? 22.141 15.617 9.891 1 97.88 97 ARG A N 1
ATOM 733 C CA . ARG A 1 97 ? 20.75 16.031 9.984 1 97.88 97 ARG A CA 1
ATOM 734 C C . ARG A 1 97 ? 20.281 16.016 11.438 1 97.88 97 ARG A C 1
ATOM 736 O O . ARG A 1 97 ? 20.938 15.453 12.305 1 97.88 97 ARG A O 1
ATOM 743 N N . ALA A 1 98 ? 19.156 16.688 11.625 1 94.56 98 ALA A N 1
ATOM 744 C CA . ALA A 1 98 ? 18.547 16.734 12.953 1 94.56 98 ALA A CA 1
ATOM 745 C C . ALA A 1 98 ? 18.188 15.328 13.438 1 94.56 98 ALA A C 1
ATOM 747 O O . ALA A 1 98 ? 18.188 15.055 14.641 1 94.56 98 ALA A O 1
ATOM 748 N N . MET A 1 99 ? 17.906 14.414 12.516 1 96.19 99 MET A N 1
ATOM 749 C CA . MET A 1 99 ? 17.594 13.023 12.828 1 96.19 99 MET A CA 1
ATOM 750 C C . MET A 1 99 ? 18.469 12.07 12.023 1 96.19 99 MET A C 1
ATOM 752 O O . MET A 1 99 ? 18.594 12.219 10.812 1 96.19 99 MET A O 1
ATOM 756 N N . LYS A 1 100 ? 18.922 10.984 12.672 1 96.62 100 LYS A N 1
ATOM 757 C CA . LYS A 1 100 ? 19.828 10.023 12.039 1 96.62 100 LYS A CA 1
ATOM 758 C C . LYS A 1 100 ? 19.141 9.297 10.891 1 96.62 100 LYS A C 1
ATOM 760 O O . LYS A 1 100 ? 19.766 8.969 9.883 1 96.62 100 LYS A O 1
ATOM 765 N N . GLN A 1 101 ? 17.859 9.102 10.977 1 96.12 101 GLN A N 1
ATOM 766 C CA . GLN A 1 101 ? 17.109 8.352 9.969 1 96.12 101 GLN A CA 1
ATOM 767 C C . GLN A 1 101 ? 16.984 9.133 8.672 1 96.12 101 GLN A C 1
ATOM 769 O O . GLN A 1 101 ? 16.578 8.594 7.645 1 96.12 101 GLN A O 1
ATOM 774 N N . TRP A 1 102 ? 17.406 10.406 8.672 1 97.81 102 TRP A N 1
ATOM 775 C CA . TRP A 1 102 ? 17.359 11.234 7.477 1 97.81 102 TRP A CA 1
ATOM 776 C C . TRP A 1 102 ? 18.688 11.172 6.723 1 97.81 102 TRP A C 1
ATOM 778 O O . TRP A 1 102 ? 18.797 11.703 5.617 1 97.81 102 TRP A O 1
ATOM 788 N N . GLU A 1 103 ? 19.656 10.531 7.34 1 98.06 103 GLU A N 1
ATOM 789 C CA . GLU A 1 103 ? 21.016 10.508 6.781 1 98.06 103 GLU A CA 1
ATOM 790 C C . GLU A 1 103 ? 21.219 9.281 5.902 1 98.06 103 GLU A C 1
ATOM 792 O O . GLU A 1 103 ? 22.125 8.484 6.148 1 98.06 103 GLU A O 1
ATOM 797 N N . LYS A 1 104 ? 20.453 9.211 4.852 1 97.88 104 LYS A N 1
ATOM 798 C CA . LYS A 1 104 ? 20.516 8.141 3.859 1 97.88 104 LYS A CA 1
ATOM 799 C C . LYS A 1 104 ? 19.719 8.508 2.607 1 97.88 104 LYS A C 1
ATOM 801 O O . LYS A 1 104 ? 18.906 9.43 2.633 1 97.88 104 LYS A O 1
ATOM 806 N N . ASP A 1 105 ? 20.016 7.832 1.515 1 98.25 105 ASP A N 1
ATOM 807 C CA . ASP A 1 105 ? 19.172 7.941 0.322 1 98.25 105 ASP A CA 1
ATOM 808 C C . ASP A 1 105 ? 17.766 7.406 0.584 1 98.25 105 ASP A C 1
ATOM 810 O O . ASP A 1 105 ? 17.609 6.391 1.262 1 98.25 105 ASP A O 1
ATOM 814 N N . LEU A 1 106 ? 16.797 8.094 0.089 1 98.19 106 LEU A N 1
ATOM 815 C CA . LEU A 1 106 ? 15.406 7.719 0.313 1 98.19 106 LEU A CA 1
ATOM 816 C C . LEU A 1 106 ? 14.609 7.773 -0.988 1 98.19 106 LEU A C 1
ATOM 818 O O . LEU A 1 106 ? 14.898 8.594 -1.863 1 98.19 106 LEU A O 1
ATOM 822 N N . LYS A 1 107 ? 13.695 6.922 -1.12 1 98.25 107 LYS A N 1
ATOM 823 C CA . LYS A 1 107 ? 12.617 7.109 -2.084 1 98.25 107 LYS A CA 1
ATOM 824 C C . LYS A 1 107 ? 11.398 7.762 -1.43 1 98.25 107 LYS A C 1
ATOM 826 O O . LYS A 1 107 ? 11.406 8.031 -0.227 1 98.25 107 LYS A O 1
ATOM 831 N N . LEU A 1 108 ? 10.445 8.023 -2.186 1 98.69 108 LEU A N 1
ATOM 832 C CA . LEU A 1 108 ? 9.305 8.805 -1.728 1 98.69 108 LEU A CA 1
ATOM 833 C C . LEU A 1 108 ? 8.672 8.172 -0.493 1 98.69 108 LEU A C 1
ATOM 835 O O . LEU A 1 108 ? 8.469 8.844 0.521 1 98.69 108 LEU A O 1
ATOM 839 N N . ARG A 1 109 ? 8.328 6.84 -0.524 1 98.62 109 ARG A N 1
ATOM 840 C CA . ARG A 1 109 ? 7.695 6.188 0.615 1 98.62 109 ARG A CA 1
ATOM 841 C C . ARG A 1 109 ? 8.562 6.289 1.862 1 98.62 109 ARG A C 1
ATOM 843 O O . ARG A 1 109 ? 8.078 6.648 2.938 1 98.62 109 ARG A O 1
ATOM 850 N N . GLY A 1 110 ? 9.844 5.988 1.641 1 98.31 110 GLY A N 1
ATOM 851 C CA . GLY A 1 110 ? 10.742 6.086 2.777 1 98.31 110 GLY A CA 1
ATOM 852 C C . GLY A 1 110 ? 10.797 7.48 3.375 1 98.31 110 GLY A C 1
ATOM 853 O O . GLY A 1 110 ? 10.773 7.637 4.598 1 98.31 110 GLY A O 1
ATOM 854 N N . ALA A 1 111 ? 10.883 8.484 2.525 1 98.62 111 ALA A N 1
ATOM 855 C CA . ALA A 1 111 ? 10.914 9.867 2.979 1 98.62 111 ALA A CA 1
ATOM 856 C C . ALA A 1 111 ? 9.664 10.219 3.777 1 98.62 111 ALA A C 1
ATOM 858 O O . ALA A 1 111 ? 9.742 10.922 4.789 1 98.62 111 ALA A O 1
ATOM 859 N N . ILE A 1 112 ? 8.523 9.758 3.346 1 98.69 112 ILE A N 1
ATOM 860 C CA . ILE A 1 112 ? 7.27 10.008 4.047 1 98.69 112 ILE A CA 1
ATOM 861 C C . ILE A 1 112 ? 7.273 9.266 5.383 1 98.69 112 ILE A C 1
ATOM 863 O O . ILE A 1 112 ? 6.934 9.844 6.422 1 98.69 112 ILE A O 1
ATOM 867 N N . GLN A 1 113 ? 7.75 8.016 5.414 1 98.06 113 GLN A N 1
ATOM 868 C CA . GLN A 1 113 ? 7.652 7.152 6.59 1 98.06 113 GLN A CA 1
ATOM 869 C C . GLN A 1 113 ? 8.562 7.648 7.711 1 98.06 113 GLN A C 1
ATOM 871 O O . GLN A 1 113 ? 8.211 7.551 8.891 1 98.06 113 GLN A O 1
ATOM 876 N N . VAL A 1 114 ? 9.695 8.219 7.324 1 97.38 114 VAL A N 1
ATOM 877 C CA . VAL A 1 114 ? 10.594 8.695 8.367 1 97.38 114 VAL A CA 1
ATOM 878 C C . VAL A 1 114 ? 10.438 10.211 8.539 1 97.38 114 VAL A C 1
ATOM 880 O O . VAL A 1 114 ? 11.211 10.844 9.258 1 97.38 114 VAL A O 1
ATOM 883 N N . SER A 1 115 ? 9.469 10.711 7.832 1 98.12 115 SER A N 1
ATOM 884 C CA . SER A 1 115 ? 9.164 12.133 7.906 1 98.12 115 SER A CA 1
ATOM 885 C C . SER A 1 115 ? 10.398 12.977 7.629 1 98.12 115 SER A C 1
ATOM 887 O O . SER A 1 115 ? 10.734 13.875 8.406 1 98.12 115 SER A O 1
ATOM 889 N N . ALA A 1 116 ? 11.031 12.781 6.543 1 98.25 116 ALA A N 1
ATOM 890 C CA . ALA A 1 116 ? 12.289 13.438 6.195 1 98.25 116 ALA A CA 1
ATOM 891 C C . ALA A 1 116 ? 12.055 14.891 5.777 1 98.25 116 ALA A C 1
ATOM 893 O O . ALA A 1 116 ? 11.828 15.172 4.598 1 98.25 116 ALA A O 1
ATOM 894 N N . VAL A 1 117 ? 12.219 15.773 6.691 1 98.5 117 VAL A N 1
ATOM 895 C CA . VAL A 1 117 ? 11.938 17.188 6.496 1 98.5 117 VAL A CA 1
ATOM 896 C C . VAL A 1 117 ? 12.805 17.734 5.367 1 98.5 117 VAL A C 1
ATOM 898 O O . VAL A 1 117 ? 12.297 18.391 4.453 1 98.5 117 VAL A O 1
ATOM 901 N N . PRO A 1 118 ? 14.109 17.391 5.277 1 98.5 118 PRO A N 1
ATOM 902 C CA . PRO A 1 118 ? 14.938 17.984 4.227 1 98.5 118 PRO A CA 1
ATOM 903 C C . PRO A 1 118 ? 14.477 17.609 2.822 1 98.5 118 PRO A C 1
ATOM 905 O O . PRO A 1 118 ? 14.555 18.422 1.899 1 98.5 118 PRO A O 1
ATOM 908 N N . VAL A 1 119 ? 13.984 16.391 2.635 1 98.81 119 VAL A N 1
ATOM 909 C CA . VAL A 1 119 ? 13.508 15.945 1.329 1 98.81 119 VAL A CA 1
ATOM 910 C C . VAL A 1 119 ? 12.297 16.781 0.914 1 98.81 119 VAL A C 1
ATOM 912 O O . VAL A 1 119 ? 12.227 17.266 -0.22 1 98.81 119 VAL A O 1
ATOM 915 N N . PHE A 1 120 ? 11.406 17 1.81 1 98.88 120 PHE A N 1
ATOM 916 C CA . PHE A 1 120 ? 10.172 17.688 1.463 1 98.88 120 PHE A CA 1
ATOM 917 C C . PHE A 1 120 ? 10.406 19.188 1.354 1 98.88 120 PHE A C 1
ATOM 919 O O . PHE A 1 120 ? 9.672 19.891 0.652 1 98.88 120 PHE A O 1
ATOM 926 N N . GLN A 1 121 ? 11.391 19.688 2.062 1 98.81 121 GLN A N 1
ATOM 927 C CA . GLN A 1 121 ? 11.82 21.062 1.821 1 98.81 121 GLN A CA 1
ATOM 928 C C . GLN A 1 121 ? 12.383 21.219 0.411 1 98.81 121 GLN A C 1
ATOM 930 O O . GLN A 1 121 ? 12.07 22.203 -0.279 1 98.81 121 GLN A O 1
ATOM 935 N N . GLN A 1 122 ? 13.211 20.312 -0.032 1 98.69 122 GLN A N 1
ATOM 936 C CA . GLN A 1 122 ? 13.75 20.328 -1.389 1 98.69 122 GLN A CA 1
ATOM 937 C C . GLN A 1 122 ? 12.625 20.266 -2.424 1 98.69 122 GLN A C 1
ATOM 939 O O . GLN A 1 122 ? 12.633 21.031 -3.391 1 98.69 122 GLN A O 1
ATOM 944 N N . ILE A 1 123 ? 11.68 19.359 -2.215 1 98.88 123 ILE A N 1
ATOM 945 C CA . ILE A 1 123 ? 10.539 19.219 -3.121 1 98.88 123 ILE A CA 1
ATOM 946 C C . ILE A 1 123 ? 9.789 20.547 -3.209 1 98.88 123 ILE A C 1
ATOM 948 O O . ILE A 1 123 ? 9.461 21.016 -4.305 1 98.88 123 ILE A O 1
ATOM 952 N N . ALA A 1 124 ? 9.539 21.172 -2.084 1 98.94 124 ALA A N 1
ATOM 953 C CA . ALA A 1 124 ? 8.805 22.422 -2.051 1 98.94 124 ALA A CA 1
ATOM 954 C C . ALA A 1 124 ? 9.555 23.516 -2.816 1 98.94 124 ALA A C 1
ATOM 956 O O . ALA A 1 124 ? 8.945 24.281 -3.564 1 98.94 124 ALA A O 1
ATOM 957 N N . ARG A 1 125 ? 10.836 23.625 -2.658 1 98.94 125 ARG A N 1
ATOM 958 C CA . ARG A 1 125 ? 11.641 24.609 -3.381 1 98.94 125 ARG A CA 1
ATOM 959 C C . ARG A 1 125 ? 11.57 24.359 -4.887 1 98.94 125 ARG A C 1
ATOM 961 O O . ARG A 1 125 ? 11.477 25.312 -5.668 1 98.94 125 ARG A O 1
ATOM 968 N N . GLU A 1 126 ? 11.617 23.109 -5.262 1 98.88 126 GLU A N 1
ATOM 969 C CA . GLU A 1 126 ? 11.555 22.766 -6.68 1 98.88 126 GLU A CA 1
ATOM 970 C C . GLU A 1 126 ? 10.172 23.078 -7.258 1 98.88 126 GLU A C 1
ATOM 972 O O . GLU A 1 126 ? 10.055 23.484 -8.414 1 98.88 126 GLU A O 1
ATOM 977 N N . VAL A 1 127 ? 9.172 22.875 -6.512 1 98.88 127 VAL A N 1
ATOM 978 C CA . VAL A 1 127 ? 7.82 23.219 -6.934 1 98.88 127 VAL A CA 1
ATOM 979 C C . VAL A 1 127 ? 7.699 24.719 -7.121 1 98.88 127 VAL A C 1
ATOM 981 O O . VAL A 1 127 ? 7.203 25.188 -8.148 1 98.88 127 VAL A O 1
ATOM 984 N N . GLY A 1 128 ? 8.148 25.453 -6.121 1 98.88 128 GLY A N 1
ATOM 985 C CA . GLY A 1 128 ? 8.07 26.906 -6.156 1 98.88 128 GLY A CA 1
ATOM 986 C C . GLY A 1 128 ? 6.75 27.453 -5.637 1 98.88 128 GLY A C 1
ATOM 987 O O . GLY A 1 128 ? 5.754 26.734 -5.59 1 98.88 128 GLY A O 1
ATOM 988 N N . GLU A 1 129 ? 6.754 28.734 -5.301 1 98.81 129 GLU A N 1
ATOM 989 C CA . GLU A 1 129 ? 5.648 29.375 -4.59 1 98.81 129 GLU A CA 1
ATOM 990 C C . GLU A 1 129 ? 4.395 29.438 -5.453 1 98.81 129 GLU A C 1
ATOM 992 O O . GLU A 1 129 ? 3.293 29.156 -4.977 1 98.81 129 GLU A O 1
ATOM 997 N N . ILE A 1 130 ? 4.527 29.734 -6.691 1 98.88 130 ILE A N 1
ATOM 998 C CA . ILE A 1 130 ? 3.385 29.938 -7.574 1 98.88 130 ILE A CA 1
ATOM 999 C C . ILE A 1 130 ? 2.613 28.641 -7.738 1 98.88 130 ILE A C 1
ATOM 1001 O O . ILE A 1 130 ? 1.397 28.594 -7.527 1 98.88 130 ILE A O 1
ATOM 1005 N N . ARG A 1 131 ? 3.326 27.578 -8.062 1 98.88 131 ARG A N 1
ATOM 1006 C CA . ARG A 1 131 ? 2.67 26.281 -8.289 1 98.88 131 ARG A CA 1
ATOM 1007 C C . ARG A 1 131 ? 2.145 25.703 -6.977 1 98.88 131 ARG A C 1
ATOM 1009 O O . ARG A 1 131 ? 1.062 25.125 -6.945 1 98.88 131 ARG A O 1
ATOM 1016 N N . MET A 1 132 ? 2.9 25.891 -5.891 1 98.94 132 MET A N 1
ATOM 1017 C CA . MET A 1 132 ? 2.449 25.422 -4.582 1 98.94 132 MET A CA 1
ATOM 1018 C C . MET A 1 132 ? 1.129 26.078 -4.195 1 98.94 132 MET A C 1
ATOM 1020 O O . MET A 1 132 ? 0.179 25.391 -3.814 1 98.94 132 MET A O 1
ATOM 1024 N N . GLN A 1 133 ? 1.066 27.391 -4.332 1 98.94 133 GLN A N 1
ATOM 1025 C CA . GLN A 1 133 ? -0.149 28.125 -4.004 1 98.94 133 GLN A CA 1
ATOM 1026 C C . GLN A 1 133 ? -1.32 27.656 -4.867 1 98.94 133 GLN A C 1
ATOM 1028 O O . GLN A 1 133 ? -2.432 27.484 -4.371 1 98.94 133 GLN A O 1
ATOM 1033 N N . LYS A 1 134 ? -1.043 27.5 -6.109 1 98.88 134 LYS A N 1
ATOM 1034 C CA . LYS A 1 134 ? -2.072 27.062 -7.047 1 98.88 134 LYS A CA 1
ATOM 1035 C C . LYS A 1 134 ? -2.689 25.734 -6.594 1 98.88 134 LYS A C 1
ATOM 1037 O O . LYS A 1 134 ? -3.914 25.609 -6.523 1 98.88 134 LYS A O 1
ATOM 1042 N N . TYR A 1 135 ? -1.885 24.766 -6.234 1 98.88 135 TYR A N 1
ATOM 1043 C CA . TYR A 1 135 ? -2.391 23.438 -5.906 1 98.88 135 TYR A CA 1
ATOM 1044 C C . TYR A 1 135 ? -3.074 23.438 -4.543 1 98.88 135 TYR A C 1
ATOM 1046 O O . TYR A 1 135 ? -4.062 22.734 -4.34 1 98.88 135 TYR A O 1
ATOM 1054 N N . LEU A 1 136 ? -2.561 24.219 -3.615 1 98.88 136 LEU A N 1
ATOM 1055 C CA . LEU A 1 136 ? -3.25 24.281 -2.332 1 98.88 136 LEU A CA 1
ATOM 1056 C C . LEU A 1 136 ? -4.641 24.875 -2.492 1 98.88 136 LEU A C 1
ATOM 1058 O O . LEU A 1 136 ? -5.586 24.453 -1.818 1 98.88 136 LEU A O 1
ATOM 1062 N N . ASN A 1 137 ? -4.75 25.844 -3.375 1 98.88 137 ASN A N 1
ATOM 1063 C CA . ASN A 1 137 ? -6.066 26.391 -3.697 1 98.88 137 ASN A CA 1
ATOM 1064 C C . ASN A 1 137 ? -6.953 25.344 -4.375 1 98.88 137 ASN A C 1
ATOM 1066 O O . ASN A 1 137 ? -8.117 25.172 -4.004 1 98.88 137 ASN A O 1
ATOM 1070 N N . LEU A 1 138 ? -6.402 24.625 -5.301 1 98.88 138 LEU A N 1
ATOM 1071 C CA . LEU A 1 138 ? -7.141 23.609 -6.039 1 98.88 138 LEU A CA 1
ATOM 1072 C C . LEU A 1 138 ? -7.633 22.516 -5.105 1 98.88 138 LEU A C 1
ATOM 1074 O O . LEU A 1 138 ? -8.727 21.984 -5.289 1 98.88 138 LEU A O 1
ATOM 1078 N N . PHE A 1 139 ? -6.801 22.203 -4.082 1 98.81 139 PHE A N 1
ATOM 1079 C CA . PHE A 1 139 ? -7.133 21.125 -3.154 1 98.81 139 PHE A CA 1
ATOM 1080 C C . PHE A 1 139 ? -8.039 21.641 -2.039 1 98.81 139 PHE A C 1
ATOM 1082 O O . PHE A 1 139 ? -8.539 20.844 -1.235 1 98.81 139 PHE A O 1
ATOM 1089 N N . SER A 1 140 ? -8.266 23 -1.962 1 98.5 140 SER A N 1
ATOM 1090 C CA . SER A 1 140 ? -8.953 23.594 -0.822 1 98.5 140 SER A CA 1
ATOM 1091 C C . SER A 1 140 ? -8.352 23.125 0.497 1 98.5 140 SER A C 1
ATOM 1093 O O . SER A 1 140 ? -9.078 22.703 1.4 1 98.5 140 SER A O 1
ATOM 1095 N N . TYR A 1 141 ? -7.031 23.156 0.547 1 98.88 141 TYR A N 1
ATOM 1096 C CA . TYR A 1 141 ? -6.336 22.625 1.717 1 98.88 141 TYR A CA 1
ATOM 1097 C C . TYR A 1 141 ? -6.277 23.672 2.83 1 98.88 141 TYR A C 1
ATOM 1099 O O . TYR A 1 141 ? -5.484 24.609 2.77 1 98.88 141 TYR A O 1
ATOM 1107 N N . GLY A 1 142 ? -7.074 23.438 3.809 1 98.75 142 GLY A N 1
ATOM 1108 C CA . GLY A 1 142 ? -7.098 24.375 4.91 1 98.75 142 GLY A CA 1
ATOM 1109 C C . GLY A 1 142 ? -7.273 25.812 4.461 1 98.75 142 GLY A C 1
ATOM 1110 O O . GLY A 1 142 ? -8.18 26.125 3.68 1 98.75 142 GLY A O 1
ATOM 1111 N N . ASN A 1 143 ? -6.426 26.703 5.039 1 98.81 143 ASN A N 1
ATOM 1112 C CA . ASN A 1 143 ? -6.496 28.109 4.664 1 98.81 143 ASN A CA 1
ATOM 1113 C C . ASN A 1 143 ? -5.629 28.406 3.445 1 98.81 143 ASN A C 1
ATOM 1115 O O . ASN A 1 143 ? -5.562 29.562 2.994 1 98.81 143 ASN A O 1
ATOM 1119 N N . ALA A 1 144 ? -4.863 27.469 2.938 1 98.81 144 ALA A N 1
ATOM 1120 C CA . ALA A 1 144 ? -4.027 27.531 1.742 1 98.81 144 ALA A CA 1
ATOM 1121 C C . ALA A 1 144 ? -2.996 28.656 1.85 1 98.81 144 ALA A C 1
ATOM 1123 O O . ALA A 1 144 ? -2.578 29.219 0.836 1 98.81 144 ALA A O 1
ATOM 1124 N N . ASN A 1 145 ? -2.648 29 3.057 1 98.88 145 ASN A N 1
ATOM 1125 C CA . ASN A 1 145 ? -1.717 30.094 3.273 1 98.88 145 ASN A CA 1
ATOM 1126 C C . ASN A 1 145 ? -0.275 29.609 3.355 1 98.88 145 ASN A C 1
ATOM 1128 O O . ASN A 1 145 ? 0.101 28.922 4.312 1 98.88 145 ASN A O 1
ATOM 1132 N N . ILE A 1 146 ? 0.537 29.969 2.377 1 98.81 146 ILE A N 1
ATOM 1133 C CA . ILE A 1 146 ? 1.9 29.453 2.354 1 98.81 146 ILE A CA 1
ATOM 1134 C C . ILE A 1 146 ? 2.863 30.516 2.889 1 98.81 146 ILE A C 1
ATOM 1136 O O . ILE A 1 146 ? 4.062 30.469 2.594 1 98.81 146 ILE A O 1
ATOM 1140 N N . GLY A 1 147 ? 2.305 31.5 3.645 1 98.56 147 GLY A N 1
ATOM 1141 C CA . GLY A 1 147 ? 3.172 32.5 4.277 1 98.56 147 GLY A CA 1
ATOM 1142 C C . GLY A 1 147 ? 4.168 31.875 5.242 1 98.56 147 GLY A C 1
ATOM 1143 O O . GLY A 1 147 ? 3.826 30.953 5.996 1 98.56 147 GLY A O 1
ATOM 1144 N N . GLY A 1 148 ? 5.418 32.406 5.32 1 97.5 148 GLY A N 1
ATOM 1145 C CA . GLY A 1 148 ? 6.434 31.922 6.242 1 97.5 148 GLY A CA 1
ATOM 1146 C C . GLY A 1 148 ? 7.625 31.297 5.543 1 97.5 148 GLY A C 1
ATOM 1147 O O . GLY A 1 148 ? 8.609 30.922 6.191 1 97.5 148 GLY A O 1
ATOM 1148 N N . GLY A 1 149 ? 7.547 31.094 4.188 1 98.25 149 GLY A N 1
ATOM 1149 C CA . GLY A 1 149 ? 8.656 30.547 3.42 1 98.25 149 GLY A CA 1
ATOM 1150 C C . GLY A 1 149 ? 8.328 29.219 2.766 1 98.25 149 GLY A C 1
ATOM 1151 O O . GLY A 1 149 ? 7.738 28.344 3.393 1 98.25 149 GLY A O 1
ATOM 1152 N N . ILE A 1 150 ? 8.727 29.078 1.532 1 98.75 150 ILE A N 1
ATOM 1153 C CA . ILE A 1 150 ? 8.297 28 0.646 1 98.75 150 ILE A CA 1
ATOM 1154 C C . ILE A 1 150 ? 8.711 26.641 1.239 1 98.75 150 ILE A C 1
ATOM 1156 O O . ILE A 1 150 ? 8.047 25.625 1.001 1 98.75 150 ILE A O 1
ATOM 1160 N N . ASP A 1 151 ? 9.75 26.609 2 1 98.25 151 ASP A N 1
ATOM 1161 C CA . ASP A 1 151 ? 10.219 25.312 2.506 1 98.25 151 ASP A CA 1
ATOM 1162 C C . ASP A 1 151 ? 9.992 25.203 4.012 1 98.25 151 ASP A C 1
ATOM 1164 O O . ASP A 1 151 ? 10.594 24.359 4.672 1 98.25 151 ASP A O 1
ATOM 1168 N N . LYS A 1 152 ? 9.094 26.016 4.617 1 97.25 152 LYS A N 1
ATOM 1169 C CA . LYS A 1 152 ? 8.922 25.906 6.062 1 97.25 152 LYS A CA 1
ATOM 1170 C C . LYS A 1 152 ? 7.488 26.25 6.469 1 97.25 152 LYS A C 1
ATOM 1172 O O . LYS A 1 152 ? 7.105 26.047 7.625 1 97.25 152 LYS A O 1
ATOM 1177 N N . PHE A 1 153 ? 6.613 26.719 5.562 1 98.56 153 PHE A N 1
ATOM 1178 C CA . PHE A 1 153 ? 5.316 27.281 5.902 1 98.56 153 PHE A CA 1
ATOM 1179 C C . PHE A 1 153 ? 4.434 26.25 6.59 1 98.56 153 PHE A C 1
ATOM 1181 O O . PHE A 1 153 ? 3.545 26.594 7.371 1 98.56 153 PHE A O 1
ATOM 1188 N N . TRP A 1 154 ? 4.621 24.938 6.41 1 98.81 154 TRP A N 1
ATOM 1189 C CA . TRP A 1 154 ? 3.773 23.922 7.02 1 98.81 154 TRP A CA 1
ATOM 1190 C C . TRP A 1 154 ? 4.297 23.531 8.398 1 98.81 154 TRP A C 1
ATOM 1192 O O . TRP A 1 154 ? 3.617 22.828 9.156 1 98.81 154 TRP A O 1
ATOM 1202 N N . LEU A 1 155 ? 5.5 23.969 8.719 1 97.88 155 LEU A N 1
ATOM 1203 C CA . LEU A 1 155 ? 6.141 23.609 9.977 1 97.88 155 LEU A CA 1
ATOM 1204 C C . LEU A 1 155 ? 6.086 24.766 10.969 1 97.88 155 LEU A C 1
ATOM 1206 O O . LEU A 1 155 ? 5.934 24.547 12.172 1 97.88 155 LEU A O 1
ATOM 1210 N N . GLU A 1 156 ? 6.215 26 10.492 1 96.69 156 GLU A N 1
ATOM 1211 C CA . GLU A 1 156 ? 6.305 27.156 11.383 1 96.69 156 GLU A CA 1
ATOM 1212 C C . GLU A 1 156 ? 5.609 28.359 10.773 1 96.69 156 GLU A C 1
ATOM 1214 O O . GLU A 1 156 ? 5.648 29.453 11.336 1 96.69 156 GLU A O 1
ATOM 1219 N N . GLY A 1 157 ? 5.039 28.219 9.641 1 97.5 157 GLY A N 1
ATOM 1220 C CA . GLY A 1 157 ? 4.426 29.328 8.945 1 97.5 157 GLY A CA 1
ATOM 1221 C C . GLY A 1 157 ? 2.934 29.453 9.203 1 97.5 157 GLY A C 1
ATOM 1222 O O . GLY A 1 157 ? 2.48 29.266 10.336 1 97.5 157 GLY A O 1
ATOM 1223 N N . GLN A 1 158 ? 2.188 29.828 8.148 1 98.31 158 GLN A N 1
ATOM 1224 C CA . GLN A 1 158 ? 0.826 30.312 8.352 1 98.31 158 GLN A CA 1
ATOM 1225 C C . GLN A 1 158 ? -0.2 29.281 7.891 1 98.31 158 GLN A C 1
ATOM 1227 O O . GLN A 1 158 ? -1.406 29.484 8.039 1 98.31 158 GLN A O 1
ATOM 1232 N N . LEU A 1 159 ? 0.222 28.156 7.367 1 98.88 159 LEU A N 1
ATOM 1233 C CA . LEU A 1 159 ? -0.719 27.125 6.953 1 98.88 159 LEU A CA 1
ATOM 1234 C C . LEU A 1 159 ? -1.471 26.547 8.156 1 98.88 159 LEU A C 1
ATOM 1236 O O . LEU A 1 159 ? -0.874 26.297 9.203 1 98.88 159 LEU A O 1
ATOM 1240 N N . ARG A 1 160 ? -2.799 26.484 8.039 1 98.88 160 ARG A N 1
ATOM 1241 C CA . ARG A 1 160 ? -3.666 25.938 9.078 1 98.88 160 ARG A CA 1
ATOM 1242 C C . ARG A 1 160 ? -4.734 25.031 8.477 1 98.88 160 ARG A C 1
ATOM 1244 O O . ARG A 1 160 ? -5.262 25.312 7.402 1 98.88 160 ARG A O 1
ATOM 1251 N N . ILE A 1 161 ? -5.062 23.984 9.188 1 98.94 161 ILE A N 1
ATOM 1252 C CA . ILE A 1 161 ? -6.094 23.047 8.758 1 98.94 161 ILE A CA 1
ATOM 1253 C C . ILE A 1 161 ? -6.746 22.406 9.984 1 98.94 161 ILE A C 1
ATOM 1255 O O . ILE A 1 161 ? -6.07 22.109 10.969 1 98.94 161 ILE A O 1
ATOM 1259 N N . SER A 1 162 ? -8.039 22.203 9.922 1 98.94 162 SER A N 1
ATOM 1260 C CA . SER A 1 162 ? -8.758 21.547 11.008 1 98.94 162 SER A CA 1
ATOM 1261 C C . SER A 1 162 ? -8.742 20.031 10.836 1 98.94 162 SER A C 1
ATOM 1263 O O . SER A 1 162 ? -8.398 19.516 9.773 1 98.94 162 SER A O 1
ATOM 1265 N N . ALA A 1 163 ? -9.086 19.328 11.93 1 98.94 163 ALA A N 1
ATOM 1266 C CA . ALA A 1 163 ? -9.211 17.875 11.844 1 98.94 163 ALA A CA 1
ATOM 1267 C C . ALA A 1 163 ? -10.273 17.469 10.82 1 98.94 163 ALA A C 1
ATOM 1269 O O . ALA A 1 163 ? -10.062 16.547 10.039 1 98.94 163 ALA A O 1
ATOM 1270 N N . PHE A 1 164 ? -11.375 18.172 10.797 1 98.81 164 PHE A N 1
ATOM 1271 C CA . PHE A 1 164 ? -12.414 17.906 9.812 1 98.81 164 PHE A CA 1
ATOM 1272 C C . PHE A 1 164 ? -11.891 18.109 8.398 1 98.81 164 PHE A C 1
ATOM 1274 O O . PHE A 1 164 ? -12.148 17.297 7.504 1 98.81 164 PHE A O 1
ATOM 1281 N N . ASN A 1 165 ? -11.172 19.156 8.219 1 98.81 165 ASN A N 1
ATOM 1282 C CA . ASN A 1 165 ? -10.641 19.438 6.883 1 98.81 165 ASN A CA 1
ATOM 1283 C C . ASN A 1 165 ? -9.578 18.422 6.48 1 98.81 165 ASN A C 1
ATOM 1285 O O . ASN A 1 165 ? -9.438 18.094 5.301 1 98.81 165 ASN A O 1
ATOM 1289 N N . GLN A 1 166 ? -8.766 17.922 7.445 1 98.94 166 GLN A N 1
ATOM 1290 C CA . GLN A 1 166 ? -7.859 16.828 7.156 1 98.94 166 GLN A CA 1
ATOM 1291 C C . GLN A 1 166 ? -8.609 15.625 6.586 1 98.94 166 GLN A C 1
ATOM 1293 O O . GLN A 1 166 ? -8.227 15.078 5.555 1 98.94 166 GLN A O 1
ATOM 1298 N N . VAL A 1 167 ? -9.703 15.289 7.234 1 98.88 167 VAL A N 1
ATOM 1299 C CA . VAL A 1 167 ? -10.484 14.133 6.809 1 98.88 167 VAL A CA 1
ATOM 1300 C C . VAL A 1 167 ? -11.062 14.383 5.418 1 98.88 167 VAL A C 1
ATOM 1302 O O . VAL A 1 167 ? -11.023 13.5 4.555 1 98.88 167 VAL A O 1
ATOM 1305 N N . LYS A 1 168 ? -11.531 15.555 5.184 1 98.44 168 LYS A N 1
ATOM 1306 C CA . LYS A 1 168 ? -12.117 15.875 3.883 1 98.44 168 LYS A CA 1
ATOM 1307 C C . LYS A 1 168 ? -11.078 15.758 2.771 1 98.44 168 LYS A C 1
ATOM 1309 O O . LYS A 1 168 ? -11.367 15.227 1.698 1 98.44 168 LYS A O 1
ATOM 1314 N N . PHE A 1 169 ? -9.969 16.266 3.016 1 98.88 169 PHE A N 1
ATOM 1315 C CA . PHE A 1 169 ? -8.875 16.156 2.055 1 98.88 169 PHE A CA 1
ATOM 1316 C C . PHE A 1 169 ? -8.531 14.703 1.786 1 98.88 169 PHE A C 1
ATOM 1318 O O . PHE A 1 169 ? -8.375 14.297 0.632 1 98.88 169 PHE A O 1
ATOM 1325 N N . LEU A 1 170 ? -8.406 13.875 2.816 1 98.94 170 LEU A N 1
ATOM 1326 C CA . LEU A 1 170 ? -8.016 12.477 2.703 1 98.94 170 LEU A CA 1
ATOM 1327 C C . LEU A 1 170 ? -9.094 11.664 1.996 1 98.94 170 LEU A C 1
ATOM 1329 O O . LEU A 1 170 ? -8.789 10.742 1.237 1 98.94 170 LEU A O 1
ATOM 1333 N N . GLU A 1 171 ? -10.328 12.039 2.268 1 98.56 171 GLU A N 1
ATOM 1334 C CA . GLU A 1 171 ? -11.422 11.406 1.54 1 98.56 171 GLU A CA 1
ATOM 1335 C C . GLU A 1 171 ? -11.312 11.656 0.039 1 98.56 171 GLU A C 1
ATOM 1337 O O . GLU A 1 171 ? -11.461 10.727 -0.762 1 98.56 171 GLU A O 1
ATOM 1342 N N . SER A 1 172 ? -11.062 12.883 -0.327 1 98.75 172 SER A N 1
ATOM 1343 C CA . SER A 1 172 ? -10.898 13.227 -1.736 1 98.75 172 SER A CA 1
ATOM 1344 C C . SER A 1 172 ? -9.727 12.477 -2.357 1 98.75 172 SER A C 1
ATOM 1346 O O . SER A 1 172 ? -9.812 12.008 -3.494 1 98.75 172 SER A O 1
ATOM 1348 N N . LEU A 1 173 ? -8.625 12.359 -1.607 1 98.88 173 LEU A N 1
ATOM 1349 C CA . LEU A 1 173 ? -7.473 11.602 -2.088 1 98.88 173 LEU A CA 1
ATOM 1350 C C . LEU A 1 173 ? -7.836 10.133 -2.291 1 98.88 173 LEU A C 1
ATOM 1352 O O . LEU A 1 173 ? -7.555 9.562 -3.346 1 98.88 173 LEU A O 1
ATOM 1356 N N . TYR A 1 174 ? -8.5 9.539 -1.279 1 98.75 174 TYR A N 1
ATOM 1357 C CA . TYR A 1 174 ? -8.906 8.141 -1.339 1 98.75 174 TYR A CA 1
ATOM 1358 C C . TYR A 1 174 ? -9.758 7.875 -2.576 1 98.75 174 TYR A C 1
ATOM 1360 O O . TYR A 1 174 ? -9.578 6.863 -3.254 1 98.75 174 TYR A O 1
ATOM 1368 N N . LEU A 1 175 ? -10.562 8.828 -2.898 1 98.12 175 LEU A N 1
ATOM 1369 C CA . LEU A 1 175 ? -11.531 8.656 -3.979 1 98.12 175 LEU A CA 1
ATOM 1370 C C . LEU A 1 175 ? -10.922 9.039 -5.32 1 98.12 175 LEU A C 1
ATOM 1372 O O . LEU A 1 175 ? -11.57 8.93 -6.359 1 98.12 175 LEU A O 1
ATOM 1376 N N . ASN A 1 176 ? -9.727 9.469 -5.32 1 98.25 176 ASN A N 1
ATOM 1377 C CA . ASN A 1 176 ? -9.086 10 -6.516 1 98.25 176 ASN A CA 1
ATOM 1378 C C . ASN A 1 176 ? -9.867 11.188 -7.078 1 98.25 176 ASN A C 1
ATOM 1380 O O . ASN A 1 176 ? -10.039 11.305 -8.297 1 98.25 176 ASN A O 1
ATOM 1384 N N . ASN A 1 177 ? -10.297 12.047 -6.199 1 98.25 177 ASN A N 1
ATOM 1385 C CA . ASN A 1 177 ? -11.172 13.141 -6.617 1 98.25 177 ASN A CA 1
ATOM 1386 C C . ASN A 1 177 ? -10.484 14.492 -6.48 1 98.25 177 ASN A C 1
ATOM 1388 O O . ASN A 1 177 ? -11.102 15.539 -6.68 1 98.25 177 ASN A O 1
ATOM 1392 N N . LEU A 1 178 ? -9.242 14.508 -6.09 1 98.81 178 LEU A N 1
ATOM 1393 C CA . LEU A 1 178 ? -8.477 15.75 -6.113 1 98.81 178 LEU A CA 1
ATOM 1394 C C . LEU A 1 178 ? -8.141 16.156 -7.543 1 98.81 178 LEU A C 1
ATOM 1396 O O . LEU A 1 178 ? -8.062 15.305 -8.43 1 98.81 178 LEU A O 1
ATOM 1400 N N . PRO A 1 179 ? -8.039 17.484 -7.777 1 98.81 179 PRO A N 1
ATOM 1401 C CA . PRO A 1 179 ? -7.602 17.938 -9.102 1 98.81 179 PRO A CA 1
ATOM 1402 C C . PRO A 1 179 ? -6.137 17.609 -9.383 1 98.81 179 PRO A C 1
ATOM 1404 O O . PRO A 1 179 ? -5.305 18.5 -9.492 1 98.81 179 PRO A O 1
ATOM 1407 N N . ALA A 1 180 ? -5.828 16.375 -9.578 1 98.81 180 ALA A N 1
ATOM 1408 C CA . ALA A 1 180 ? -4.539 15.742 -9.852 1 98.81 180 ALA A CA 1
ATOM 1409 C C . ALA A 1 180 ? -4.723 14.438 -10.625 1 98.81 180 ALA A C 1
ATOM 1411 O O . ALA A 1 180 ? -5.836 13.914 -10.711 1 98.81 180 ALA A O 1
ATOM 1412 N N . SER A 1 181 ? -3.676 14.008 -11.203 1 98.56 181 SER A N 1
ATOM 1413 C CA . SER A 1 181 ? -3.783 12.766 -11.961 1 98.56 181 SER A CA 1
ATOM 1414 C C . SER A 1 181 ? -4.094 11.586 -11.055 1 98.56 181 SER A C 1
ATOM 1416 O O . SER A 1 181 ? -3.578 11.508 -9.938 1 98.56 181 SER A O 1
ATOM 1418 N N . LYS A 1 182 ? -4.918 10.688 -11.57 1 98.5 182 LYS A N 1
ATOM 1419 C CA . LYS A 1 182 ? -5.25 9.484 -10.82 1 98.5 182 LYS A CA 1
ATOM 1420 C C . LYS A 1 182 ? -3.988 8.711 -10.438 1 98.5 182 LYS A C 1
ATOM 1422 O O . LYS A 1 182 ? -3.854 8.258 -9.305 1 98.5 182 LYS A O 1
ATOM 1427 N N . ALA A 1 183 ? -3.061 8.539 -11.375 1 98.62 183 ALA A N 1
ATOM 1428 C CA . ALA A 1 183 ? -1.827 7.797 -11.117 1 98.62 183 ALA A CA 1
ATOM 1429 C C . ALA A 1 183 ? -1.049 8.406 -9.961 1 98.62 183 ALA A C 1
ATOM 1431 O O . ALA A 1 183 ? -0.548 7.684 -9.094 1 98.62 183 ALA A O 1
ATOM 1432 N N . ASN A 1 184 ? -0.952 9.719 -9.914 1 98.88 184 ASN A N 1
ATOM 1433 C CA . ASN A 1 184 ? -0.194 10.367 -8.852 1 98.88 184 ASN A CA 1
ATOM 1434 C C . ASN A 1 184 ? -0.889 10.234 -7.504 1 98.88 184 ASN A C 1
ATOM 1436 O O . ASN A 1 184 ? -0.228 10.094 -6.473 1 98.88 184 ASN A O 1
ATOM 1440 N N . GLN A 1 185 ? -2.207 10.305 -7.488 1 98.94 185 GLN A N 1
ATOM 1441 C CA . GLN A 1 185 ? -2.936 10.062 -6.25 1 98.94 185 GLN A CA 1
ATOM 1442 C C . GLN A 1 185 ? -2.707 8.641 -5.742 1 98.94 185 GLN A C 1
ATOM 1444 O O . GLN A 1 185 ? -2.527 8.43 -4.543 1 98.94 185 GLN A O 1
ATOM 1449 N N . LEU A 1 186 ? -2.664 7.645 -6.688 1 98.88 186 LEU A N 1
ATOM 1450 C CA . LEU A 1 186 ? -2.428 6.254 -6.32 1 98.88 186 LEU A CA 1
ATOM 1451 C C . LEU A 1 186 ? -1.016 6.066 -5.777 1 98.88 186 LEU A C 1
ATOM 1453 O O . LEU A 1 186 ? -0.807 5.297 -4.832 1 98.88 186 LEU A O 1
ATOM 1457 N N . ILE A 1 187 ? -0.035 6.797 -6.332 1 98.88 187 ILE A N 1
ATOM 1458 C CA . ILE A 1 187 ? 1.336 6.75 -5.836 1 98.88 187 ILE A CA 1
ATOM 1459 C C . ILE A 1 187 ? 1.377 7.227 -4.387 1 98.88 187 ILE A C 1
ATOM 1461 O O . ILE A 1 187 ? 1.983 6.578 -3.529 1 98.88 187 ILE A O 1
ATOM 1465 N N . VAL A 1 188 ? 0.715 8.312 -4.07 1 98.94 188 VAL A N 1
ATOM 1466 C CA . VAL A 1 188 ? 0.729 8.891 -2.732 1 98.94 188 VAL A CA 1
ATOM 1467 C C . VAL A 1 188 ? -0.007 7.969 -1.763 1 98.94 188 VAL A C 1
ATOM 1469 O O . VAL A 1 188 ? 0.437 7.766 -0.63 1 98.94 188 VAL A O 1
ATOM 1472 N N . LYS A 1 189 ? -1.128 7.398 -2.205 1 98.88 189 LYS A N 1
ATOM 1473 C CA . LYS A 1 189 ? -1.875 6.477 -1.354 1 98.88 189 LYS A CA 1
ATOM 1474 C C . LYS A 1 189 ? -1.006 5.301 -0.921 1 98.88 189 LYS A C 1
ATOM 1476 O O . LYS A 1 189 ? -0.982 4.938 0.257 1 98.88 189 LYS A O 1
ATOM 1481 N N . GLU A 1 190 ? -0.277 4.734 -1.811 1 98.44 190 GLU A N 1
ATOM 1482 C CA . GLU A 1 190 ? 0.595 3.619 -1.449 1 98.44 190 GLU A CA 1
ATOM 1483 C C . GLU A 1 190 ? 1.717 4.074 -0.521 1 98.44 190 GLU A C 1
ATOM 1485 O O . GLU A 1 190 ? 2.09 3.357 0.41 1 98.44 190 GLU A O 1
ATOM 1490 N N . ALA A 1 191 ? 2.215 5.262 -0.73 1 98.69 191 ALA A N 1
ATOM 1491 C CA . ALA A 1 191 ? 3.367 5.766 0.011 1 98.69 191 ALA A CA 1
ATOM 1492 C C . ALA A 1 191 ? 3.021 5.98 1.481 1 98.69 191 ALA A C 1
ATOM 1494 O O . ALA A 1 191 ? 3.91 5.996 2.338 1 98.69 191 ALA A O 1
ATOM 1495 N N . ILE A 1 192 ? 1.71 6.098 1.782 1 98.88 192 ILE A N 1
ATOM 1496 C CA . ILE A 1 192 ? 1.376 6.395 3.17 1 98.88 192 ILE A CA 1
ATOM 1497 C C . ILE A 1 192 ? 0.779 5.156 3.834 1 98.88 192 ILE A C 1
ATOM 1499 O O . ILE A 1 192 ? 0.185 5.246 4.91 1 98.88 192 ILE A O 1
ATOM 1503 N N . VAL A 1 193 ? 0.941 3.969 3.18 1 98.88 193 VAL A N 1
ATOM 1504 C CA . VAL A 1 193 ? 0.586 2.729 3.863 1 98.88 193 VAL A CA 1
ATOM 1505 C C . VAL A 1 193 ? 1.519 2.508 5.051 1 98.88 193 VAL A C 1
ATOM 1507 O O . VAL A 1 193 ? 2.742 2.518 4.898 1 98.88 193 VAL A O 1
ATOM 1510 N N . THR A 1 194 ? 0.924 2.262 6.262 1 98.19 194 THR A N 1
ATOM 1511 C CA . THR A 1 194 ? 1.741 2.1 7.457 1 98.19 194 THR A CA 1
ATOM 1512 C C . THR A 1 194 ? 1.498 0.735 8.094 1 98.19 194 THR A C 1
ATOM 1514 O O . THR A 1 194 ? 2.309 0.265 8.898 1 98.19 194 THR A O 1
ATOM 1517 N N . GLU A 1 195 ? 0.407 0.123 7.789 1 97.06 195 GLU A N 1
ATOM 1518 C CA . GLU A 1 195 ? 0.049 -1.194 8.305 1 97.06 195 GLU A CA 1
ATOM 1519 C C . GLU A 1 195 ? -0.837 -1.952 7.324 1 97.06 195 GLU A C 1
ATOM 1521 O O . GLU A 1 195 ? -1.722 -1.364 6.695 1 97.06 195 GLU A O 1
ATOM 1526 N N . ALA A 1 196 ? -0.605 -3.248 7.203 1 96.94 196 ALA A N 1
ATOM 1527 C CA . ALA A 1 196 ? -1.431 -4.094 6.348 1 96.94 196 ALA A CA 1
ATOM 1528 C C . ALA A 1 196 ? -1.61 -5.484 6.957 1 96.94 196 ALA A C 1
ATOM 1530 O O . ALA A 1 196 ? -0.639 -6.113 7.379 1 96.94 196 ALA A O 1
ATOM 1531 N N . THR A 1 197 ? -2.848 -5.891 7.098 1 94.19 197 THR A N 1
ATOM 1532 C CA . THR A 1 197 ? -3.266 -7.238 7.469 1 94.19 197 THR A CA 1
ATOM 1533 C C . THR A 1 197 ? -4.27 -7.789 6.461 1 94.19 197 THR A C 1
ATOM 1535 O O . THR A 1 197 ? -4.758 -7.059 5.594 1 94.19 197 THR A O 1
ATOM 1538 N N . PRO A 1 198 ? -4.523 -9.062 6.516 1 91.5 198 PRO A N 1
ATOM 1539 C CA . PRO A 1 198 ? -5.566 -9.586 5.629 1 91.5 198 PRO A CA 1
ATOM 1540 C C . PRO A 1 198 ? -6.914 -8.898 5.836 1 91.5 198 PRO A C 1
ATOM 1542 O O . PRO A 1 198 ? -7.707 -8.789 4.898 1 91.5 198 PRO A O 1
ATOM 1545 N N . GLU A 1 199 ? -7.105 -8.328 7.031 1 92.56 199 GLU A N 1
ATOM 1546 C CA . GLU A 1 199 ? -8.414 -7.797 7.395 1 92.56 199 GLU A CA 1
ATOM 1547 C C . GLU A 1 199 ? -8.523 -6.312 7.062 1 92.56 199 GLU A C 1
ATOM 1549 O O . GLU A 1 199 ? -9.609 -5.816 6.746 1 92.56 199 GLU A O 1
ATOM 1554 N N . TYR A 1 200 ? -7.375 -5.637 7.262 1 96.31 200 TYR A N 1
ATOM 1555 C CA . TYR A 1 200 ? -7.457 -4.199 7.039 1 96.31 200 TYR A CA 1
ATOM 1556 C C . TYR A 1 200 ? -6.109 -3.643 6.59 1 96.31 200 TYR A C 1
ATOM 1558 O O . TYR A 1 200 ? -5.086 -4.324 6.68 1 96.31 200 TYR A O 1
ATOM 1566 N N . ILE A 1 201 ? -6.109 -2.479 6.031 1 98.12 201 ILE A N 1
ATOM 1567 C CA . ILE A 1 201 ? -4.926 -1.705 5.664 1 98.12 201 ILE A CA 1
ATOM 1568 C C . ILE A 1 201 ? -5.051 -0.282 6.203 1 98.12 201 ILE A C 1
ATOM 1570 O O . ILE A 1 201 ? -6.141 0.301 6.184 1 98.12 201 ILE A O 1
ATOM 1574 N N . VAL A 1 202 ? -3.926 0.268 6.746 1 98.62 202 VAL A N 1
ATOM 1575 C CA . VAL A 1 202 ? -3.893 1.616 7.301 1 98.62 202 VAL A CA 1
ATOM 1576 C C . VAL A 1 202 ? -3.004 2.51 6.438 1 98.62 202 VAL A C 1
ATOM 1578 O O . VAL A 1 202 ? -1.863 2.154 6.137 1 98.62 202 VAL A O 1
ATOM 1581 N N . HIS A 1 203 ? -3.529 3.572 5.98 1 98.88 203 HIS A N 1
ATOM 1582 C CA . HIS A 1 203 ? -2.82 4.703 5.391 1 98.88 203 HIS A CA 1
ATOM 1583 C C . HIS A 1 203 ? -2.752 5.875 6.359 1 98.88 203 HIS A C 1
ATOM 1585 O O . HIS A 1 203 ? -3.781 6.34 6.859 1 98.88 203 HIS A O 1
ATOM 1591 N N . SER A 1 204 ? -1.478 6.328 6.668 1 98.88 204 SER A N 1
ATOM 1592 C CA . SER A 1 204 ? -1.488 7.375 7.684 1 98.88 204 SER A CA 1
ATOM 1593 C C . SER A 1 204 ? -0.197 8.188 7.652 1 98.88 204 SER A C 1
ATOM 1595 O O . SER A 1 204 ? 0.76 7.816 6.969 1 98.88 204 SER A O 1
ATOM 1597 N N . LYS A 1 205 ? -0.214 9.258 8.258 1 98.88 205 LYS A N 1
ATOM 1598 C CA . LYS A 1 205 ? 0.917 10.164 8.43 1 98.88 205 LYS A CA 1
ATOM 1599 C C . LYS A 1 205 ? 0.844 10.891 9.766 1 98.88 205 LYS A C 1
ATOM 1601 O O . LYS A 1 205 ? -0.217 11.383 10.156 1 98.88 205 LYS A O 1
ATOM 1606 N N . THR A 1 206 ? 1.955 10.875 10.523 1 98.69 206 THR A N 1
ATOM 1607 C CA . THR A 1 206 ? 2.088 11.648 11.758 1 98.69 206 THR A CA 1
ATOM 1608 C C . THR A 1 206 ? 2.664 13.031 11.469 1 98.69 206 THR A C 1
ATOM 1610 O O . THR A 1 206 ? 3.197 13.273 10.383 1 98.69 206 THR A O 1
ATOM 1613 N N . GLY A 1 207 ? 2.492 13.953 12.391 1 98.56 207 GLY A N 1
ATOM 1614 C CA . GLY A 1 207 ? 3.117 15.266 12.383 1 98.56 207 GLY A CA 1
ATOM 1615 C C . GLY A 1 207 ? 3.135 15.922 13.75 1 98.56 207 GLY A C 1
ATOM 1616 O O . GLY A 1 207 ? 2.342 15.57 14.625 1 98.56 207 GLY A O 1
ATOM 1617 N N . TYR A 1 208 ? 4.074 16.797 13.969 1 97.94 208 TYR A N 1
ATOM 1618 C CA . TYR A 1 208 ? 4.027 17.672 15.133 1 97.94 208 TYR A CA 1
ATOM 1619 C C . TYR A 1 208 ? 4.891 18.906 14.914 1 97.94 208 TYR A C 1
ATOM 1621 O O . TYR A 1 208 ? 5.793 18.906 14.07 1 97.94 208 TYR A O 1
ATOM 1629 N N . SER A 1 209 ? 4.535 19.969 15.602 1 96.25 209 SER A N 1
ATOM 1630 C CA . SER A 1 209 ? 5.289 21.219 15.57 1 96.25 209 SER A CA 1
ATOM 1631 C C . SER A 1 209 ? 5.086 22.016 16.859 1 96.25 209 SER A C 1
ATOM 1633 O O . SER A 1 209 ? 4.109 21.797 17.578 1 96.25 209 SER A O 1
ATOM 1635 N N . GLY A 1 210 ? 6.098 22.859 17.141 1 94.62 210 GLY A N 1
ATOM 1636 C CA . GLY A 1 210 ? 5.922 23.875 18.156 1 94.62 210 GLY A CA 1
ATOM 1637 C C . GLY A 1 210 ? 6.566 23.531 19.469 1 94.62 210 GLY A C 1
ATOM 1638 O O . GLY A 1 210 ? 6.668 24.375 20.375 1 94.62 210 GLY A O 1
ATOM 1639 N N . VAL A 1 211 ? 7.023 22.281 19.609 1 92.38 211 VAL A N 1
ATOM 1640 C CA . VAL A 1 211 ? 7.633 21.891 20.875 1 92.38 211 VAL A CA 1
ATOM 1641 C C . VAL A 1 211 ? 8.945 22.656 21.062 1 92.38 211 VAL A C 1
ATOM 1643 O O . VAL A 1 211 ? 9.781 22.703 20.156 1 92.38 211 VAL A O 1
ATOM 1646 N N . GLY A 1 212 ? 9.07 23.281 22.219 1 88.88 212 GLY A N 1
ATOM 1647 C CA . GLY A 1 212 ? 10.305 23.969 22.562 1 88.88 212 GLY A CA 1
ATOM 1648 C C . GLY A 1 212 ? 10.422 25.328 21.922 1 88.88 212 GLY A C 1
ATOM 1649 O O . GLY A 1 212 ? 11.5 25.938 21.922 1 88.88 212 GLY A O 1
ATOM 1650 N N . THR A 1 213 ? 9.43 25.703 21.266 1 90.31 213 THR A N 1
ATOM 1651 C CA . THR A 1 213 ? 9.414 27.016 20.656 1 90.31 213 THR A CA 1
ATOM 1652 C C . THR A 1 213 ? 8.469 27.953 21.391 1 90.31 213 THR A C 1
ATOM 1654 O O . THR A 1 213 ? 7.863 27.578 22.391 1 90.31 213 THR A O 1
ATOM 1657 N N . GLU A 1 214 ? 8.383 29.172 20.922 1 87.31 214 GLU A N 1
ATOM 1658 C CA . GLU A 1 214 ? 7.488 30.172 21.516 1 87.31 214 GLU A CA 1
ATOM 1659 C C . GLU A 1 214 ? 6.027 29.781 21.312 1 87.31 214 GLU A C 1
ATOM 1661 O O . GLU A 1 214 ? 5.145 30.297 22.016 1 87.31 214 GLU A O 1
ATOM 1666 N N . SER A 1 215 ? 5.793 28.844 20.469 1 84.81 215 SER A N 1
ATOM 1667 C CA . SER A 1 215 ? 4.438 28.406 20.156 1 84.81 215 SER A CA 1
ATOM 1668 C C . SER A 1 215 ? 4.016 27.234 21.047 1 84.81 215 SER A C 1
ATOM 1670 O O . SER A 1 215 ? 2.932 26.672 20.875 1 84.81 215 SER A O 1
ATOM 1672 N N . SER A 1 216 ? 4.809 27.016 22 1 89.25 216 SER A N 1
ATOM 1673 C CA . SER A 1 216 ? 4.48 25.906 22.891 1 89.25 216 SER A CA 1
ATOM 1674 C C . SER A 1 216 ? 3.361 26.281 23.859 1 89.25 216 SER A C 1
ATOM 1676 O O . SER A 1 216 ? 3.375 27.375 24.438 1 89.25 216 SER A O 1
ATOM 1678 N N . PRO A 1 217 ? 2.408 25.344 23.969 1 93.75 217 PRO A N 1
ATOM 1679 C CA . PRO A 1 217 ? 2.287 24 23.391 1 93.75 217 PRO A CA 1
ATOM 1680 C C . PRO A 1 217 ? 1.958 24.031 21.906 1 93.75 217 PRO A C 1
ATOM 1682 O O . PRO A 1 217 ? 1.203 24.891 21.453 1 93.75 217 PRO A O 1
ATOM 1685 N N . GLY A 1 218 ? 2.639 23.156 21.25 1 96.75 218 GLY A N 1
ATOM 1686 C CA . GLY A 1 218 ? 2.359 22.953 19.844 1 96.75 218 GLY A CA 1
ATOM 1687 C C . GLY A 1 218 ? 1.235 21.969 19.594 1 96.75 218 GLY A C 1
ATOM 1688 O O . GLY A 1 218 ? 0.314 21.844 20.406 1 96.75 218 GLY A O 1
ATOM 1689 N N . VAL A 1 219 ? 1.26 21.422 18.391 1 98.5 219 VAL A N 1
ATOM 1690 C CA . VAL A 1 219 ? 0.227 20.469 18 1 98.5 219 VAL A CA 1
ATOM 1691 C C . VAL A 1 219 ? 0.877 19.188 17.469 1 98.5 219 VAL A C 1
ATOM 1693 O O . VAL A 1 219 ? 1.899 19.25 16.781 1 98.5 219 VAL A O 1
ATOM 1696 N N . ALA A 1 220 ? 0.362 18 17.828 1 98.69 220 ALA A N 1
ATOM 1697 C CA . ALA A 1 220 ? 0.736 16.703 17.281 1 98.69 220 ALA A CA 1
ATOM 1698 C C . ALA A 1 220 ? -0.444 16.047 16.562 1 98.69 220 ALA A C 1
ATOM 1700 O O . ALA A 1 220 ? -1.582 16.125 17.031 1 98.69 220 ALA A O 1
ATOM 1701 N N . TRP A 1 221 ? -0.156 15.43 15.414 1 98.94 221 TRP A N 1
ATOM 1702 C CA . TRP A 1 221 ? -1.187 14.891 14.531 1 98.94 221 TRP A CA 1
ATOM 1703 C C . TRP A 1 221 ? -0.987 13.398 14.297 1 98.94 221 TRP A C 1
ATOM 1705 O O . TRP A 1 221 ? 0.136 12.898 14.383 1 98.94 221 TRP A O 1
ATOM 1715 N N . TRP A 1 222 ? -2.049 12.695 14.016 1 98.94 222 TRP A N 1
ATOM 1716 C CA . TRP A 1 222 ? -2.107 11.445 13.258 1 98.94 222 TRP A CA 1
ATOM 1717 C C . TRP A 1 222 ? -3.34 11.406 12.367 1 98.94 222 TRP A C 1
ATOM 1719 O O . TRP A 1 222 ? -4.469 11.531 12.844 1 98.94 222 TRP A O 1
ATOM 1729 N N . VAL A 1 223 ? -3.154 11.375 11.031 1 99 223 VAL A N 1
ATOM 1730 C CA . VAL A 1 223 ? -4.281 11.414 10.102 1 99 223 VAL A CA 1
ATOM 1731 C C . VAL A 1 223 ? -4.188 10.242 9.133 1 99 223 VAL A C 1
ATOM 1733 O O . VAL A 1 223 ? -3.104 9.711 8.883 1 99 223 VAL A O 1
ATOM 1736 N N . GLY A 1 224 ? -5.34 9.812 8.602 1 98.94 224 GLY A N 1
ATOM 1737 C CA . GLY A 1 224 ? -5.32 8.719 7.645 1 98.94 224 GLY A CA 1
ATOM 1738 C C . GLY A 1 224 ? -6.676 8.078 7.441 1 98.94 224 GLY A C 1
ATOM 1739 O O . GLY A 1 224 ? -7.711 8.734 7.594 1 98.94 224 GLY A O 1
ATOM 1740 N N . TRP A 1 225 ? -6.621 6.828 7.004 1 98.88 225 TRP A N 1
ATOM 1741 C CA . TRP A 1 225 ? -7.828 6.012 6.902 1 98.88 225 TRP A CA 1
ATOM 1742 C C . TRP A 1 225 ? -7.496 4.531 7.066 1 98.88 225 TRP A C 1
ATOM 1744 O O . TRP A 1 225 ? -6.344 4.125 6.922 1 98.88 225 TRP A O 1
ATOM 1754 N N . VAL A 1 226 ? -8.492 3.805 7.469 1 98.75 226 VAL A N 1
ATOM 1755 C CA . VAL A 1 226 ? -8.484 2.346 7.531 1 98.75 226 VAL A CA 1
ATOM 1756 C C . VAL A 1 226 ? -9.492 1.782 6.535 1 98.75 226 VAL A C 1
ATOM 1758 O O . VAL A 1 226 ? -10.656 2.195 6.516 1 98.75 226 VAL A O 1
ATOM 1761 N N . GLU A 1 227 ? -9.008 0.945 5.656 1 98.5 227 GLU A N 1
ATOM 1762 C CA . GLU A 1 227 ? -9.922 0.141 4.848 1 98.5 227 GLU A CA 1
ATOM 1763 C C . GLU A 1 227 ? -10.156 -1.229 5.477 1 98.5 227 GLU A C 1
ATOM 1765 O O . GLU A 1 227 ? -9.211 -1.99 5.691 1 98.5 227 GLU A O 1
ATOM 1770 N N . LYS A 1 228 ? -11.352 -1.52 5.789 1 97 228 LYS A N 1
ATOM 1771 C CA . LYS A 1 228 ? -11.75 -2.801 6.363 1 97 228 LYS A CA 1
ATOM 1772 C C . LYS A 1 228 ? -13.008 -3.334 5.688 1 97 228 LYS A C 1
ATOM 1774 O O . LYS A 1 228 ? -14.094 -2.764 5.844 1 97 228 LYS A O 1
ATOM 1779 N N . GLY A 1 229 ? -12.836 -4.512 5.012 1 94.88 229 GLY A N 1
ATOM 1780 C CA . GLY A 1 229 ? -13.945 -4.977 4.199 1 94.88 229 GLY A CA 1
ATOM 1781 C C . GLY A 1 229 ? -14.344 -3.992 3.115 1 94.88 229 GLY A C 1
ATOM 1782 O O . GLY A 1 229 ? -13.508 -3.562 2.32 1 94.88 229 GLY A O 1
ATOM 1783 N N . THR A 1 230 ? -15.633 -3.67 3.148 1 97 230 THR A N 1
ATOM 1784 C CA . THR A 1 230 ? -16.109 -2.707 2.164 1 97 230 THR A CA 1
ATOM 1785 C C . THR A 1 230 ? -16.188 -1.308 2.77 1 97 230 THR A C 1
ATOM 1787 O O . THR A 1 230 ? -16.5 -0.34 2.07 1 97 230 THR A O 1
ATOM 1790 N N . GLU A 1 231 ? -15.852 -1.17 4.023 1 97.69 231 GLU A N 1
ATOM 1791 C CA . GLU A 1 231 ? -15.938 0.107 4.727 1 97.69 231 GLU A CA 1
ATOM 1792 C C . GLU A 1 231 ? -14.578 0.804 4.766 1 97.69 231 GLU A C 1
ATOM 1794 O O . GLU A 1 231 ? -13.539 0.146 4.77 1 97.69 231 GLU A O 1
ATOM 1799 N N . VAL A 1 232 ? -14.664 2.109 4.719 1 98.56 232 VAL A N 1
ATOM 1800 C CA . VAL A 1 232 ? -13.492 2.959 4.926 1 98.56 232 VAL A CA 1
ATOM 1801 C C . VAL A 1 232 ? -13.758 3.924 6.078 1 98.56 232 VAL A C 1
ATOM 1803 O O . VAL A 1 232 ? -14.82 4.547 6.148 1 98.56 232 VAL A O 1
ATOM 1806 N N . TYR A 1 233 ? -12.797 3.941 6.992 1 98.75 233 TYR A N 1
ATOM 1807 C CA . TYR A 1 233 ? -12.828 4.848 8.133 1 98.75 233 TYR A CA 1
ATOM 1808 C C . TYR A 1 233 ? -11.75 5.922 8 1 98.75 233 TYR A C 1
ATOM 1810 O O . TYR A 1 233 ? -10.562 5.625 8.078 1 98.75 233 TYR A O 1
ATOM 1818 N N . PHE A 1 234 ? -12.188 7.137 7.801 1 98.88 234 PHE A N 1
ATOM 1819 C CA . PHE A 1 234 ? -11.258 8.258 7.758 1 98.88 234 PHE A CA 1
ATOM 1820 C C . PHE A 1 234 ? -11.07 8.859 9.148 1 98.88 234 PHE A C 1
ATOM 1822 O O . PHE A 1 234 ? -12.023 8.953 9.922 1 98.88 234 PHE A O 1
ATOM 1829 N N . PHE A 1 235 ? -9.805 9.305 9.453 1 98.94 235 PHE A N 1
ATOM 1830 C CA . PHE A 1 235 ? -9.609 9.82 10.805 1 98.94 235 PHE A CA 1
ATOM 1831 C C . PHE A 1 235 ? -8.602 10.961 10.812 1 98.94 235 PHE A C 1
ATOM 1833 O O . PHE A 1 235 ? -7.758 11.055 9.922 1 98.94 235 PHE A O 1
ATOM 1840 N N . ALA A 1 236 ? -8.727 11.781 11.75 1 98.94 236 ALA A N 1
ATOM 1841 C CA . ALA A 1 236 ? -7.766 12.82 12.109 1 98.94 236 ALA A CA 1
ATOM 1842 C C . ALA A 1 236 ? -7.738 13.031 13.625 1 98.94 236 ALA A C 1
ATOM 1844 O O . ALA A 1 236 ? -8.781 13.258 14.242 1 98.94 236 ALA A O 1
ATOM 1845 N N . PHE A 1 237 ? -6.57 12.875 14.156 1 98.94 237 PHE A N 1
ATOM 1846 C CA . PHE A 1 237 ? -6.266 13.125 15.562 1 98.94 237 PHE A CA 1
ATOM 1847 C C . PHE A 1 237 ? -5.316 14.305 15.711 1 98.94 237 PHE A C 1
ATOM 1849 O O . PHE A 1 237 ? -4.359 14.438 14.945 1 98.94 237 PHE A O 1
ATOM 1856 N N . ASN A 1 238 ? -5.645 15.227 16.625 1 98.81 238 ASN A N 1
ATOM 1857 C CA . ASN A 1 238 ? -4.582 16.125 17.062 1 98.81 238 ASN A CA 1
ATOM 1858 C C . ASN A 1 238 ? -4.668 16.391 18.562 1 98.81 238 ASN A C 1
ATOM 1860 O O . ASN A 1 238 ? -5.699 16.141 19.188 1 98.81 238 ASN A O 1
ATOM 1864 N N . MET A 1 239 ? -3.553 16.797 19.156 1 98.75 239 MET A N 1
ATOM 1865 C CA . MET A 1 239 ? -3.434 17.109 20.578 1 98.75 239 MET A CA 1
ATOM 1866 C C . MET A 1 239 ? -2.447 18.25 20.797 1 98.75 239 MET A C 1
ATOM 1868 O O . MET A 1 239 ? -1.629 18.547 19.938 1 98.75 239 MET A O 1
ATOM 1872 N N . ASP A 1 240 ? -2.617 18.859 21.969 1 98.25 240 ASP A N 1
ATOM 1873 C CA . ASP A 1 240 ? -1.558 19.734 22.438 1 98.25 240 ASP A CA 1
ATOM 1874 C C . ASP A 1 240 ? -0.305 18.953 22.812 1 98.25 240 ASP A C 1
ATOM 1876 O O . ASP A 1 240 ? -0.399 17.859 23.375 1 98.25 240 ASP A O 1
ATOM 1880 N N 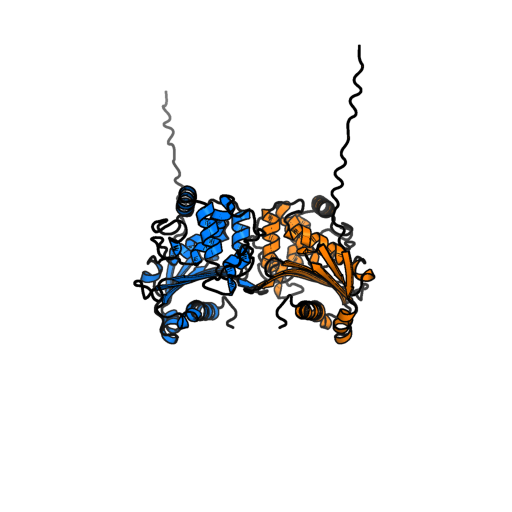. ILE A 1 241 ? 0.863 19.516 22.438 1 97.44 241 ILE A N 1
ATOM 1881 C CA . ILE A 1 241 ? 2.1 18.828 22.797 1 97.44 241 ILE A CA 1
ATOM 1882 C C . ILE A 1 241 ? 3.113 19.844 23.328 1 97.44 241 ILE A C 1
ATOM 1884 O O . ILE A 1 241 ? 3.393 20.844 22.688 1 97.44 241 ILE A O 1
ATOM 1888 N N . ASP A 1 242 ? 3.631 19.547 24.516 1 93.94 242 ASP A N 1
ATOM 1889 C CA . ASP A 1 242 ? 4.625 20.453 25.094 1 93.94 242 ASP A CA 1
ATOM 1890 C C . ASP A 1 242 ? 5.945 19.719 25.328 1 93.94 242 ASP A C 1
ATOM 1892 O O . ASP A 1 242 ? 6.938 20.344 25.719 1 93.94 242 ASP A O 1
ATOM 1896 N N . ASN A 1 243 ? 5.883 18.484 25.234 1 92.25 243 ASN A N 1
ATOM 1897 C CA . ASN A 1 243 ? 7.074 17.656 25.375 1 92.25 243 ASN A CA 1
ATOM 1898 C C . ASN A 1 243 ? 7.02 16.438 24.453 1 92.25 243 ASN A C 1
ATOM 1900 O O . ASN A 1 243 ? 5.969 15.812 24.312 1 92.25 243 ASN A O 1
ATOM 1904 N N . GLU A 1 244 ? 8.109 16.047 23.891 1 92.81 244 GLU A N 1
ATOM 1905 C CA . GLU A 1 244 ? 8.164 15.008 22.875 1 92.81 244 GLU A CA 1
ATOM 1906 C C . GLU A 1 244 ? 7.918 13.625 23.484 1 92.81 244 GLU A C 1
ATOM 1908 O O . GLU A 1 244 ? 7.594 12.68 22.766 1 92.81 244 GLU A O 1
ATOM 1913 N N . SER A 1 245 ? 8.047 13.531 24.75 1 94.38 245 SER A N 1
ATOM 1914 C CA . SER A 1 245 ? 7.844 12.242 25.406 1 94.38 245 SER A CA 1
ATOM 1915 C C . SER A 1 245 ? 6.395 11.781 25.266 1 94.38 245 SER A C 1
ATOM 1917 O O . SER A 1 245 ? 6.094 10.594 25.438 1 94.38 245 SER A O 1
ATOM 1919 N N . LYS A 1 246 ? 5.477 12.703 24.875 1 95.12 246 LYS A N 1
ATOM 1920 C CA . LYS A 1 246 ? 4.059 12.375 24.766 1 95.12 246 LYS A CA 1
ATOM 1921 C C . LYS A 1 246 ? 3.672 12.047 23.328 1 95.12 246 LYS A C 1
ATOM 1923 O O . LYS A 1 246 ? 2.523 11.688 23.062 1 95.12 246 LYS A O 1
ATOM 1928 N N . LEU A 1 247 ? 4.562 12.078 22.438 1 96.75 247 LEU A N 1
ATOM 1929 C CA . LEU A 1 247 ? 4.27 11.906 21.016 1 96.75 247 LEU A CA 1
ATOM 1930 C C . LEU A 1 247 ? 3.643 10.547 20.75 1 96.75 247 LEU A C 1
ATOM 1932 O O . LEU A 1 247 ? 2.754 10.422 19.906 1 96.75 247 LEU A O 1
ATOM 1936 N N . PRO A 1 248 ? 4.008 9.461 21.531 1 97 248 PRO A N 1
ATOM 1937 C CA . PRO A 1 248 ? 3.381 8.164 21.266 1 97 248 PRO A CA 1
ATOM 1938 C C . PRO A 1 248 ? 1.873 8.18 21.516 1 97 248 PRO A C 1
ATOM 1940 O O . PRO A 1 248 ? 1.149 7.344 20.969 1 97 248 PRO A O 1
ATOM 1943 N N . SER A 1 249 ? 1.377 9.164 22.203 1 97.5 249 SER A N 1
ATOM 1944 C CA . SER A 1 249 ? -0.04 9.234 22.547 1 97.5 249 SER A CA 1
ATOM 1945 C C . SER A 1 249 ? -0.893 9.516 21.312 1 97.5 249 SER A C 1
ATOM 1947 O O . SER A 1 249 ? -2.08 9.18 21.297 1 97.5 249 SER A O 1
ATOM 1949 N N . ARG A 1 250 ? -0.291 10.117 20.266 1 96.12 250 ARG A N 1
ATOM 1950 C CA . ARG A 1 250 ? -1.063 10.398 19.062 1 96.12 250 ARG A CA 1
ATOM 1951 C C . ARG A 1 250 ? -1.653 9.117 18.469 1 96.12 250 ARG A C 1
ATOM 1953 O O . ARG A 1 250 ? -2.811 9.094 18.047 1 96.12 250 ARG A O 1
ATOM 1960 N N . LYS A 1 251 ? -0.88 8.078 18.562 1 96.5 251 LYS A N 1
ATOM 1961 C CA . LYS A 1 251 ? -1.332 6.816 17.969 1 96.5 251 LYS A CA 1
ATOM 1962 C C . LYS A 1 251 ? -2.031 5.945 19.016 1 96.5 251 LYS A C 1
ATOM 1964 O O . LYS A 1 251 ? -3.035 5.297 18.719 1 96.5 251 LYS A O 1
ATOM 1969 N N . SER A 1 252 ? -1.536 5.918 20.25 1 97.25 252 SER A N 1
ATOM 1970 C CA . SER A 1 252 ? -2.09 5.012 21.266 1 97.25 252 SER A CA 1
ATOM 1971 C C . SER A 1 252 ? -3.553 5.336 21.547 1 97.25 252 SER A C 1
ATOM 1973 O O . SER A 1 252 ? -4.391 4.434 21.625 1 97.25 252 SER A O 1
ATOM 1975 N N . ILE A 1 253 ? -3.928 6.617 21.641 1 97.88 253 ILE A N 1
ATOM 1976 C CA . ILE A 1 253 ? -5.289 7.031 21.969 1 97.88 253 ILE A CA 1
ATOM 1977 C C . ILE A 1 253 ? -6.219 6.676 20.797 1 97.88 253 ILE A C 1
ATOM 1979 O O . ILE A 1 253 ? -7.254 6.039 21 1 97.88 253 ILE A O 1
ATOM 1983 N N . SER A 1 254 ? -5.816 7.059 19.609 1 97.69 254 SER A N 1
ATOM 1984 C CA . SER A 1 254 ? -6.629 6.828 18.422 1 97.69 254 SER A CA 1
ATOM 1985 C C . SER A 1 254 ? -6.824 5.336 18.172 1 97.69 254 SER A C 1
ATOM 1987 O O . SER A 1 254 ? -7.922 4.898 17.828 1 97.69 254 SER A O 1
ATOM 1989 N N . THR A 1 255 ? -5.77 4.562 18.344 1 97.12 255 THR A N 1
ATOM 1990 C CA . THR A 1 255 ? -5.852 3.129 18.094 1 97.12 255 THR A CA 1
ATOM 1991 C C . THR A 1 255 ? -6.742 2.441 19.125 1 97.12 255 THR A C 1
ATOM 1993 O O . THR A 1 255 ? -7.48 1.512 18.781 1 97.12 255 THR A O 1
ATOM 1996 N N . LYS A 1 256 ? -6.684 2.855 20.375 1 97.19 256 LYS A N 1
ATOM 1997 C CA . LYS A 1 256 ? -7.574 2.314 21.391 1 97.19 256 LYS A CA 1
ATOM 1998 C C . LYS A 1 256 ? -9.039 2.602 21.062 1 97.19 256 LYS A C 1
ATOM 2000 O O . LYS A 1 256 ? -9.891 1.726 21.188 1 97.19 256 LYS A O 1
ATOM 2005 N N . ILE A 1 257 ? -9.289 3.805 20.594 1 98 257 ILE A N 1
ATOM 2006 C CA . ILE A 1 257 ? -10.648 4.184 20.219 1 98 257 ILE A CA 1
ATOM 2007 C C . ILE A 1 257 ? -11.109 3.352 19.016 1 98 257 ILE A C 1
ATOM 2009 O O . ILE A 1 257 ? -12.203 2.775 19.047 1 98 257 ILE A O 1
ATOM 2013 N N . MET A 1 258 ? -10.273 3.213 18.031 1 97.88 258 MET A N 1
ATOM 2014 C CA . MET A 1 258 ? -10.633 2.459 16.844 1 97.88 258 MET A CA 1
ATOM 2015 C C . MET A 1 258 ? -10.812 0.979 17.172 1 97.88 258 MET A C 1
ATOM 2017 O O . MET A 1 258 ? -11.68 0.312 16.594 1 97.88 258 MET A O 1
ATOM 2021 N N . ALA A 1 259 ? -10 0.506 18.062 1 96.88 259 ALA A N 1
ATOM 2022 C CA . ALA A 1 259 ? -10.164 -0.876 18.5 1 96.88 259 ALA A CA 1
ATOM 2023 C C . ALA A 1 259 ? -11.5 -1.07 19.219 1 96.88 259 ALA A C 1
ATOM 2025 O O . ALA A 1 259 ? -12.203 -2.057 18.969 1 96.88 259 ALA A O 1
ATOM 2026 N N . SER A 1 260 ? -11.828 -0.138 20.078 1 95.81 260 SER A N 1
ATOM 2027 C CA . SER A 1 260 ? -13.086 -0.224 20.812 1 95.81 260 SER A CA 1
ATOM 2028 C C . SER A 1 260 ? -14.281 -0.151 19.859 1 95.81 260 SER A C 1
ATOM 2030 O O . SER A 1 260 ? -15.359 -0.666 20.156 1 95.81 260 SER A O 1
ATOM 2032 N N . GLU A 1 261 ? -14.055 0.476 18.719 1 95.69 261 GLU A N 1
ATOM 2033 C CA . GLU A 1 261 ? -15.094 0.594 17.688 1 95.69 261 GLU A CA 1
ATOM 2034 C C . GLU A 1 261 ? -15.07 -0.594 16.734 1 95.69 261 GLU A C 1
ATOM 2036 O O . GLU A 1 261 ? -15.836 -0.639 15.773 1 95.69 261 GLU A O 1
ATOM 2041 N N . GLY A 1 262 ? -14.109 -1.557 16.953 1 95.31 262 GLY A N 1
ATOM 2042 C CA . GLY A 1 262 ? -14.023 -2.76 16.141 1 95.31 262 GLY A CA 1
ATOM 2043 C C . GLY A 1 262 ? -13.383 -2.527 14.789 1 95.31 262 GLY A C 1
ATOM 2044 O O . GLY A 1 262 ? -13.625 -3.275 13.844 1 95.31 262 GLY A O 1
ATOM 2045 N N . ILE A 1 263 ? -12.602 -1.478 14.633 1 96.75 263 ILE A N 1
ATOM 2046 C CA . ILE A 1 263 ? -12.055 -1.075 13.344 1 96.75 263 ILE A CA 1
ATOM 2047 C C . ILE A 1 263 ? -10.672 -1.704 13.148 1 96.75 263 ILE A C 1
ATOM 2049 O O . ILE A 1 263 ? -10.375 -2.238 12.078 1 96.75 263 ILE A O 1
ATOM 2053 N N . ILE A 1 264 ? -9.805 -1.658 14.086 1 95.12 264 ILE A N 1
ATOM 2054 C CA . ILE A 1 264 ? -8.5 -2.309 14.008 1 95.12 264 ILE A CA 1
ATOM 2055 C C . ILE A 1 264 ? -8.336 -3.268 15.188 1 95.12 264 ILE A C 1
ATOM 2057 O O . ILE A 1 264 ? -9.117 -3.23 16.141 1 95.12 264 ILE A O 1
ATOM 2061 N N . ILE A 1 265 ? -7.402 -4.289 14.961 1 81.56 265 ILE A N 1
ATOM 2062 C CA . ILE A 1 265 ? -7.18 -5.27 16.016 1 81.56 265 ILE A CA 1
ATOM 2063 C C . ILE A 1 265 ? -6.219 -4.703 17.062 1 81.56 265 ILE A C 1
ATOM 2065 O O . ILE A 1 265 ? -5.207 -4.09 16.703 1 81.56 265 ILE A O 1
ATOM 2069 N N . GLY A 1 266 ? -6.707 -4.109 18.109 1 62.94 266 GLY A N 1
ATOM 2070 C CA . GLY A 1 266 ? -5.906 -3.561 19.188 1 62.94 266 GLY A CA 1
ATOM 2071 C C . GLY A 1 266 ? -4.652 -4.359 19.484 1 62.94 266 GLY A C 1
ATOM 2072 O O . GLY A 1 266 ? -4.621 -5.574 19.266 1 62.94 266 GLY A O 1
ATOM 2073 N N . GLY A 1 267 ? -3.297 -3.805 19.031 1 48.16 267 GLY A N 1
ATOM 2074 C CA . GLY A 1 267 ? -2.127 -4.445 19.625 1 48.16 267 GLY A CA 1
ATOM 2075 C C . GLY A 1 267 ? -2.332 -4.859 21.062 1 48.16 267 GLY A C 1
ATOM 2076 O O . GLY A 1 267 ? -3.26 -4.391 21.719 1 48.16 267 GLY A O 1
ATOM 2077 N N . MET B 1 1 ? 31.688 14.555 -62.625 1 34.59 1 MET B N 1
ATOM 2078 C CA . MET B 1 1 ? 30.562 14.219 -61.75 1 34.59 1 MET B CA 1
ATOM 2079 C C . MET B 1 1 ? 30.984 13.211 -60.688 1 34.59 1 MET B C 1
ATOM 2081 O O . MET B 1 1 ? 31.25 12.047 -61 1 34.59 1 MET B O 1
ATOM 2085 N N . LYS B 1 2 ? 31.812 13.766 -59.625 1 47.56 2 LYS B N 1
ATOM 2086 C CA . LYS B 1 2 ? 32.312 13.055 -58.469 1 47.56 2 LYS B CA 1
ATOM 2087 C C . LYS B 1 2 ? 31.156 12.375 -57.719 1 47.56 2 LYS B C 1
ATOM 2089 O O . LYS B 1 2 ? 30.188 13.031 -57.312 1 47.56 2 LYS B O 1
ATOM 2094 N N . THR B 1 3 ? 30.875 11.141 -57.906 1 36.88 3 THR B N 1
ATOM 2095 C CA . THR B 1 3 ? 29.922 10.273 -57.219 1 36.88 3 THR B CA 1
ATOM 2096 C C . THR B 1 3 ? 30.312 10.117 -55.75 1 36.88 3 THR B C 1
ATOM 2098 O O . THR B 1 3 ? 31.391 9.602 -55.438 1 36.88 3 THR B O 1
ATOM 2101 N N . ILE B 1 4 ? 29.938 10.992 -54.875 1 45.88 4 ILE B N 1
ATOM 2102 C CA . ILE B 1 4 ? 30.109 10.828 -53.438 1 45.88 4 ILE B CA 1
ATOM 2103 C C . ILE B 1 4 ? 29.266 9.648 -52.938 1 45.88 4 ILE B C 1
ATOM 2105 O O . ILE B 1 4 ? 28.047 9.641 -53.094 1 45.88 4 ILE B O 1
ATOM 2109 N N . ALA B 1 5 ? 29.859 8.469 -52.75 1 49.59 5 ALA B N 1
ATOM 2110 C CA . ALA B 1 5 ? 29.281 7.305 -52.062 1 49.59 5 ALA B CA 1
ATOM 2111 C C . ALA B 1 5 ? 28.984 7.605 -50.594 1 49.59 5 ALA B C 1
ATOM 2113 O O . ALA B 1 5 ? 29.891 7.961 -49.844 1 49.59 5 ALA B O 1
ATOM 2114 N N . ALA B 1 6 ? 27.734 7.902 -50.281 1 48.16 6 ALA B N 1
ATOM 2115 C CA . ALA B 1 6 ? 27.25 8.039 -48.906 1 48.16 6 ALA B CA 1
ATOM 2116 C C . ALA B 1 6 ? 27.328 6.711 -48.156 1 48.16 6 ALA B C 1
ATOM 2118 O O . ALA B 1 6 ? 26.672 5.742 -48.562 1 48.16 6 ALA B O 1
ATOM 2119 N N . TYR B 1 7 ? 28.422 6.414 -47.469 1 47.03 7 TYR B N 1
ATOM 2120 C CA . TYR B 1 7 ? 28.453 5.289 -46.531 1 47.03 7 TYR B CA 1
ATOM 2121 C C . TYR B 1 7 ? 27.516 5.523 -45.375 1 47.03 7 TYR B C 1
ATOM 2123 O O . TYR B 1 7 ? 27.641 6.527 -44.656 1 47.03 7 TYR B O 1
ATOM 2131 N N . LEU B 1 8 ? 26.344 4.938 -45.438 1 43.5 8 LEU B N 1
ATOM 2132 C CA . LEU B 1 8 ? 25.422 4.898 -44.281 1 43.5 8 LEU B CA 1
ATOM 2133 C C . LEU B 1 8 ? 26 4.055 -43.156 1 43.5 8 LEU B C 1
ATOM 2135 O O . LEU B 1 8 ? 26.203 2.85 -43.312 1 43.5 8 LEU B O 1
ATOM 2139 N N . VAL B 1 9 ? 26.656 4.625 -42.156 1 48.94 9 VAL B N 1
ATOM 2140 C CA . VAL B 1 9 ? 27.078 3.965 -40.938 1 48.94 9 VAL B CA 1
ATOM 2141 C C . VAL B 1 9 ? 25.844 3.607 -40.094 1 48.94 9 VAL B C 1
ATOM 2143 O O . VAL B 1 9 ? 25.125 4.492 -39.625 1 48.94 9 VAL B O 1
ATOM 2146 N N . LEU B 1 10 ? 25.375 2.393 -40.281 1 43.09 10 LEU B N 1
ATOM 2147 C CA . LEU B 1 10 ? 24.375 1.902 -39.344 1 43.09 10 LEU B CA 1
ATOM 2148 C C . LEU B 1 10 ? 24.984 1.651 -37.969 1 43.09 10 LEU B C 1
ATOM 2150 O O . LEU B 1 10 ? 25.828 0.757 -37.812 1 43.09 10 LEU B O 1
ATOM 2154 N N . VAL B 1 11 ? 24.953 2.543 -37.031 1 47.62 11 VAL B N 1
ATOM 2155 C CA . VAL B 1 11 ? 25.281 2.332 -35.656 1 47.62 11 VAL B CA 1
ATOM 2156 C C . VAL B 1 11 ? 24.234 1.422 -35 1 47.62 11 VAL B C 1
ATOM 2158 O O . VAL B 1 11 ? 23.078 1.795 -34.875 1 47.62 11 VAL B O 1
ATOM 2161 N N . PHE B 1 12 ? 24.516 0.172 -34.938 1 41.5 12 PHE B N 1
ATOM 2162 C CA . PHE B 1 12 ? 23.719 -0.726 -34.094 1 41.5 12 PHE B CA 1
ATOM 2163 C C . PHE B 1 12 ? 23.953 -0.427 -32.625 1 41.5 12 PHE B C 1
ATOM 2165 O O . PHE B 1 12 ? 25.062 -0.605 -32.125 1 41.5 12 PHE B O 1
ATOM 2172 N N . TYR B 1 13 ? 23.188 0.366 -31.984 1 39.22 13 TYR B N 1
ATOM 2173 C CA . TYR B 1 13 ? 23.141 0.406 -30.531 1 39.22 13 TYR B CA 1
ATOM 2174 C C . TYR B 1 13 ? 22.734 -0.944 -29.953 1 39.22 13 TYR B C 1
ATOM 2176 O O . TYR B 1 13 ? 21.562 -1.331 -30.047 1 39.22 13 TYR B O 1
ATOM 2184 N N . ALA B 1 14 ? 23.641 -1.838 -29.766 1 37.72 14 ALA B N 1
ATOM 2185 C CA . ALA B 1 14 ? 23.328 -2.986 -28.922 1 37.72 14 ALA B CA 1
ATOM 2186 C C . ALA B 1 14 ? 22.953 -2.537 -27.5 1 37.72 14 ALA B C 1
ATOM 2188 O O . ALA B 1 14 ? 23.766 -1.985 -26.781 1 37.72 14 ALA B O 1
ATOM 2189 N N . SER B 1 15 ? 21.719 -2.273 -27.266 1 41.31 15 SER B N 1
ATOM 2190 C CA . SER B 1 15 ? 21.328 -2.207 -25.875 1 41.31 15 SER B CA 1
ATOM 2191 C C . SER B 1 15 ? 21.875 -3.389 -25.078 1 41.31 15 SER B C 1
ATOM 2193 O O . SER B 1 15 ? 21.5 -4.539 -25.328 1 41.31 15 SER B O 1
ATOM 2195 N N . THR B 1 16 ? 23.047 -3.355 -24.719 1 41.56 16 THR B N 1
ATOM 2196 C CA . THR B 1 16 ? 23.516 -4.375 -23.797 1 41.56 16 THR B CA 1
ATOM 2197 C C . THR B 1 16 ? 22.5 -4.59 -22.672 1 41.56 16 THR B C 1
ATOM 2199 O O . THR B 1 16 ? 22.328 -3.727 -21.812 1 41.56 16 THR B O 1
ATOM 2202 N N . ALA B 1 17 ? 21.406 -5.184 -22.938 1 45.66 17 ALA B N 1
ATOM 2203 C CA . ALA B 1 17 ? 20.641 -5.707 -21.812 1 45.66 17 ALA B CA 1
ATOM 2204 C C . ALA B 1 17 ? 21.547 -6.336 -20.766 1 45.66 17 ALA B C 1
ATOM 2206 O O . ALA B 1 17 ? 22.328 -7.246 -21.078 1 45.66 17 ALA B O 1
ATOM 2207 N N . LEU B 1 18 ? 22.094 -5.641 -19.875 1 47.47 18 LEU B N 1
ATOM 2208 C CA . LEU B 1 18 ? 22.828 -6.258 -18.781 1 47.47 18 LEU B CA 1
ATOM 2209 C C . LEU B 1 18 ? 22.266 -7.637 -18.453 1 47.47 18 LEU B C 1
ATOM 2211 O O . LEU B 1 18 ? 21.062 -7.785 -18.234 1 47.47 18 LEU B O 1
ATOM 2215 N N . SER B 1 19 ? 22.844 -8.633 -18.891 1 60.66 19 SER B N 1
ATOM 2216 C CA . SER B 1 19 ? 22.438 -10.016 -18.625 1 60.66 19 SER B CA 1
ATOM 2217 C C . SER B 1 19 ? 22.266 -10.258 -17.125 1 60.66 19 SER B C 1
ATOM 2219 O O . SER B 1 19 ? 23.094 -9.836 -16.328 1 60.66 19 SER B O 1
ATOM 2221 N N . GLU B 1 20 ? 21.078 -10.578 -16.719 1 76.25 20 GLU B N 1
ATOM 2222 C CA . GLU B 1 20 ? 20.781 -11 -15.352 1 76.25 20 GLU B CA 1
ATOM 2223 C C . GLU B 1 20 ? 21.672 -12.18 -14.938 1 76.25 20 GLU B C 1
ATOM 2225 O O . GLU B 1 20 ? 21.812 -13.148 -15.688 1 76.25 20 GLU B O 1
ATOM 2230 N N . SER B 1 21 ? 22.562 -11.992 -13.93 1 90.94 21 SER B N 1
ATOM 2231 C CA . SER B 1 21 ? 23.375 -13.086 -13.398 1 90.94 21 SER B CA 1
ATOM 2232 C C . SER B 1 21 ? 22.578 -13.922 -12.398 1 90.94 21 SER B C 1
ATOM 2234 O O . SER B 1 21 ? 21.797 -13.391 -11.625 1 90.94 21 SER B O 1
ATOM 2236 N N . ILE B 1 22 ? 22.734 -15.234 -12.539 1 95.06 22 ILE B N 1
ATOM 2237 C CA . ILE B 1 22 ? 22.109 -16.172 -11.617 1 95.06 22 ILE B CA 1
ATOM 2238 C C . ILE B 1 22 ? 23.172 -16.906 -10.82 1 95.06 22 ILE B C 1
ATOM 2240 O O . ILE B 1 22 ? 24.141 -17.422 -11.383 1 95.06 22 ILE B O 1
ATOM 2244 N N . SER B 1 23 ? 23.094 -16.859 -9.531 1 97.12 23 SER B N 1
ATOM 2245 C CA . SER B 1 23 ? 23.969 -17.625 -8.656 1 97.12 23 SER B CA 1
ATOM 2246 C C . SER B 1 23 ? 23.172 -18.594 -7.781 1 97.12 23 SER B C 1
ATOM 2248 O O . SER B 1 23 ? 21.984 -18.391 -7.559 1 97.12 23 SER B O 1
ATOM 2250 N N . GLU B 1 24 ? 23.828 -19.656 -7.332 1 97.81 24 GLU B N 1
ATOM 2251 C CA . GLU B 1 24 ? 23.203 -20.594 -6.414 1 97.81 24 GLU B CA 1
ATOM 2252 C C . GLU B 1 24 ? 23.797 -20.484 -5.016 1 97.81 24 GLU B C 1
ATOM 2254 O O . GLU B 1 24 ? 25.016 -20.391 -4.859 1 97.81 24 GLU B O 1
ATOM 2259 N N . ASN B 1 25 ? 22.969 -20.344 -4.055 1 98.12 25 ASN B N 1
ATOM 2260 C CA . ASN B 1 25 ? 23.344 -20.391 -2.645 1 98.12 25 ASN B CA 1
ATOM 2261 C C . ASN B 1 25 ? 22.766 -21.625 -1.96 1 98.12 25 ASN B C 1
ATOM 2263 O O . ASN B 1 25 ? 21.688 -21.578 -1.385 1 98.12 25 ASN B O 1
ATOM 2267 N N . LEU B 1 26 ? 23.578 -22.672 -1.889 1 98 26 LEU B N 1
ATOM 2268 C CA . LEU B 1 26 ? 23.125 -23.984 -1.398 1 98 26 LEU B CA 1
ATOM 2269 C C . LEU B 1 26 ? 22.906 -23.938 0.11 1 98 26 LEU B C 1
ATOM 2271 O O . LEU B 1 26 ? 22.25 -24.828 0.666 1 98 26 LEU B O 1
ATOM 2275 N N . ALA B 1 27 ? 23.406 -22.938 0.785 1 98.06 27 ALA B N 1
ATOM 2276 C CA . ALA B 1 27 ? 23.219 -22.797 2.227 1 98.06 27 ALA B CA 1
ATOM 2277 C C . ALA B 1 27 ? 21.734 -22.594 2.572 1 98.06 27 ALA B C 1
ATOM 2279 O O . ALA B 1 27 ? 21.312 -22.906 3.684 1 98.06 27 ALA B O 1
ATOM 2280 N N . TRP B 1 28 ? 20.922 -22.125 1.646 1 98.5 28 TRP B N 1
ATOM 2281 C CA . TRP B 1 28 ? 19.5 -21.891 1.871 1 98.5 28 TRP B CA 1
ATOM 2282 C C . TRP B 1 28 ? 18.766 -23.219 2.066 1 98.5 28 TRP B C 1
ATOM 2284 O O . TRP B 1 28 ? 17.672 -23.25 2.643 1 98.5 28 TRP B O 1
ATOM 2294 N N . ASN B 1 29 ? 19.344 -24.328 1.596 1 98.44 29 ASN B N 1
ATOM 2295 C CA . ASN B 1 29 ? 18.672 -25.625 1.632 1 98.44 29 ASN B CA 1
ATOM 2296 C C . ASN B 1 29 ? 18.438 -26.094 3.064 1 98.44 29 ASN B C 1
ATOM 2298 O O . ASN B 1 29 ? 17.562 -26.922 3.316 1 98.44 29 ASN B O 1
ATOM 2302 N N . LYS B 1 30 ? 19.203 -25.578 4.012 1 98.25 30 LYS B N 1
ATOM 2303 C CA . LYS B 1 30 ? 19 -25.953 5.41 1 98.25 30 LYS B CA 1
ATOM 2304 C C . LYS B 1 30 ? 17.594 -25.578 5.879 1 98.25 30 LYS B C 1
ATOM 2306 O O . LYS B 1 30 ? 17 -26.297 6.68 1 98.25 30 LYS B O 1
ATOM 2311 N N . GLU B 1 31 ? 17.047 -24.422 5.359 1 98.25 31 GLU B N 1
ATOM 2312 C CA . GLU B 1 31 ? 15.703 -24.016 5.738 1 98.25 31 GLU B CA 1
ATOM 2313 C C . GLU B 1 31 ? 14.641 -24.938 5.156 1 98.25 31 GLU B C 1
ATOM 2315 O O . GLU B 1 31 ? 13.617 -25.203 5.789 1 98.25 31 GLU B O 1
ATOM 2320 N N . PHE B 1 32 ? 14.875 -25.484 3.965 1 98.31 32 PHE B N 1
ATOM 2321 C CA . PHE B 1 32 ? 13.977 -26.453 3.35 1 98.31 32 PHE B CA 1
ATOM 2322 C C . PHE B 1 32 ? 14.031 -27.781 4.082 1 98.31 32 PHE B C 1
ATOM 2324 O O . PHE B 1 32 ? 13 -28.375 4.387 1 98.31 32 PHE B O 1
ATOM 2331 N N . SER B 1 33 ? 15.25 -28.234 4.391 1 98 33 SER B N 1
ATOM 2332 C CA . SER B 1 33 ? 15.453 -29.5 5.078 1 98 33 SER B CA 1
ATOM 2333 C C . SER B 1 33 ? 14.859 -29.469 6.484 1 98 33 SER B C 1
ATOM 2335 O O . SER B 1 33 ? 14.273 -30.453 6.938 1 98 33 SER B O 1
ATOM 2337 N N . SER B 1 34 ? 15.008 -28.344 7.16 1 97.62 34 SER B N 1
ATOM 2338 C CA . SER B 1 34 ? 14.508 -28.203 8.523 1 97.62 34 SER B CA 1
ATOM 2339 C C . SER B 1 34 ? 12.992 -28.391 8.578 1 97.62 34 SER B C 1
ATOM 2341 O O . SER B 1 34 ? 12.453 -28.812 9.602 1 97.62 34 SER B O 1
ATOM 2343 N N . GLU B 1 35 ? 12.352 -28.109 7.426 1 96.75 35 GLU B N 1
ATOM 2344 C CA . GLU B 1 35 ? 10.898 -28.234 7.41 1 96.75 35 GLU B CA 1
ATOM 2345 C C . GLU B 1 35 ? 10.453 -29.391 6.535 1 96.75 35 GLU B C 1
ATOM 2347 O O . GLU B 1 35 ? 9.258 -29.578 6.293 1 96.75 35 GLU B O 1
ATOM 2352 N N . SER B 1 36 ? 11.375 -30.172 6.035 1 96.56 36 SER B N 1
ATOM 2353 C CA . SER B 1 36 ? 11.133 -31.359 5.227 1 96.56 36 SER B CA 1
ATOM 2354 C C . SER B 1 36 ? 10.312 -31.031 3.984 1 96.56 36 SER B C 1
ATOM 2356 O O . SER B 1 36 ? 9.32 -31.703 3.697 1 96.56 36 SER B O 1
ATOM 2358 N N . VAL B 1 37 ? 10.75 -30 3.309 1 95.88 37 VAL B N 1
ATOM 2359 C CA . VAL B 1 37 ? 10.07 -29.547 2.104 1 95.88 37 VAL B CA 1
ATOM 2360 C C . VAL B 1 37 ? 11.039 -29.547 0.926 1 95.88 37 VAL B C 1
ATOM 2362 O O . VAL B 1 37 ? 12.227 -29.266 1.094 1 95.88 37 VAL B O 1
ATOM 2365 N N . HIS B 1 38 ? 10.562 -29.984 -0.194 1 97.69 38 HIS B N 1
ATOM 2366 C CA . HIS B 1 38 ? 11.289 -29.844 -1.451 1 97.69 38 HIS B CA 1
ATOM 2367 C C . HIS B 1 38 ? 10.789 -28.625 -2.234 1 97.69 38 HIS B C 1
ATOM 2369 O O . HIS B 1 38 ? 9.602 -28.531 -2.541 1 97.69 38 HIS B O 1
ATOM 2375 N N . GLY B 1 39 ? 11.68 -27.656 -2.484 1 98.56 39 GLY B N 1
ATOM 2376 C CA . GLY B 1 39 ? 11.234 -26.438 -3.146 1 98.56 39 GLY B CA 1
ATOM 2377 C C . GLY B 1 39 ? 12.383 -25.547 -3.574 1 98.56 39 GLY B C 1
ATOM 2378 O O . GLY B 1 39 ? 13.523 -26 -3.676 1 98.56 39 GLY B O 1
ATOM 2379 N N . VAL B 1 40 ? 12.031 -24.359 -3.971 1 98.88 40 VAL B N 1
ATOM 2380 C CA . VAL B 1 40 ? 13 -23.391 -4.477 1 98.88 40 VAL B CA 1
ATOM 2381 C C . VAL B 1 40 ? 12.648 -21.984 -3.982 1 98.88 40 VAL B C 1
ATOM 2383 O O . VAL B 1 40 ? 11.484 -21.703 -3.703 1 98.88 40 VAL B O 1
ATOM 2386 N N . PHE B 1 41 ? 13.625 -21.219 -3.732 1 98.88 41 PHE B N 1
ATOM 2387 C CA . PHE B 1 41 ? 13.5 -19.781 -3.492 1 98.88 41 PHE B CA 1
ATOM 2388 C C . PHE B 1 41 ? 14.383 -19 -4.453 1 98.88 41 PHE B C 1
ATOM 2390 O O . PHE B 1 41 ? 15.562 -19.312 -4.613 1 98.88 41 PHE B O 1
ATOM 2397 N N . VAL B 1 42 ? 13.758 -18.094 -5.199 1 98.88 42 VAL B N 1
ATOM 2398 C CA . VAL B 1 42 ? 14.461 -17.156 -6.059 1 98.88 42 VAL B CA 1
ATOM 2399 C C . VAL B 1 42 ? 14.422 -15.758 -5.438 1 98.88 42 VAL B C 1
ATOM 2401 O O . VAL B 1 42 ? 13.359 -15.289 -5.02 1 98.88 42 VAL B O 1
ATOM 2404 N N . LEU B 1 43 ? 15.531 -15.133 -5.293 1 98.75 43 LEU B N 1
ATOM 2405 C CA . LEU B 1 43 ? 15.68 -13.773 -4.781 1 98.75 43 LEU B CA 1
ATOM 2406 C C . LEU B 1 43 ? 16.516 -12.922 -5.738 1 98.75 43 LEU B C 1
ATOM 2408 O O . LEU B 1 43 ? 17.672 -13.258 -6.027 1 98.75 43 LEU B O 1
ATOM 2412 N N . CYS B 1 44 ? 15.906 -11.906 -6.254 1 98.62 44 CYS B N 1
ATOM 2413 C CA . CYS B 1 44 ? 16.594 -11.031 -7.199 1 98.62 44 CYS B CA 1
ATOM 2414 C C . CYS B 1 44 ? 16.672 -9.609 -6.656 1 98.62 44 CYS B C 1
ATOM 2416 O O . CYS B 1 44 ? 15.703 -9.102 -6.082 1 98.62 44 CYS B O 1
ATOM 2418 N N . LYS B 1 45 ? 17.781 -9 -6.871 1 97.19 45 LYS B N 1
ATOM 2419 C CA . LYS B 1 45 ? 18.047 -7.633 -6.434 1 97.19 45 LYS B CA 1
ATOM 2420 C C . LYS B 1 45 ? 17.984 -6.66 -7.605 1 97.19 45 LYS B C 1
ATOM 2422 O O . LYS B 1 45 ? 18.594 -6.895 -8.656 1 97.19 45 LYS B O 1
ATOM 2427 N N . SER B 1 46 ? 17.297 -5.59 -7.359 1 95.06 46 SER B N 1
ATOM 2428 C CA . SER B 1 46 ? 17.094 -4.625 -8.43 1 95.06 46 SER B CA 1
ATOM 2429 C C . SER B 1 46 ? 18.391 -3.891 -8.766 1 95.06 46 SER B C 1
ATOM 2431 O O . SER B 1 46 ? 18.688 -3.65 -9.938 1 95.06 46 SER B O 1
ATOM 2433 N N . SER B 1 47 ? 19.141 -3.539 -7.824 1 91.81 47 SER B N 1
ATOM 2434 C CA . SER B 1 47 ? 20.312 -2.691 -8.016 1 91.81 47 SER B CA 1
ATOM 2435 C C . SER B 1 47 ? 21.391 -3.408 -8.828 1 91.81 47 SER B C 1
ATOM 2437 O O . SER B 1 47 ? 22.031 -2.799 -9.68 1 91.81 47 SER B O 1
ATOM 2439 N N . SER B 1 48 ? 21.531 -4.703 -8.586 1 91.5 48 SER B N 1
ATOM 2440 C CA . SER B 1 48 ? 22.609 -5.449 -9.234 1 91.5 48 SER B CA 1
ATOM 2441 C C . SER B 1 48 ? 22.094 -6.266 -10.406 1 91.5 48 SER B C 1
ATOM 2443 O O . SER B 1 48 ? 22.859 -6.871 -11.148 1 91.5 48 SER B O 1
ATOM 2445 N N . ASN B 1 49 ? 20.797 -6.238 -10.586 1 92.75 49 ASN B N 1
ATOM 2446 C CA . ASN B 1 49 ? 20.219 -7.098 -11.617 1 92.75 49 ASN B CA 1
ATOM 2447 C C . ASN B 1 49 ? 20.75 -8.523 -11.523 1 92.7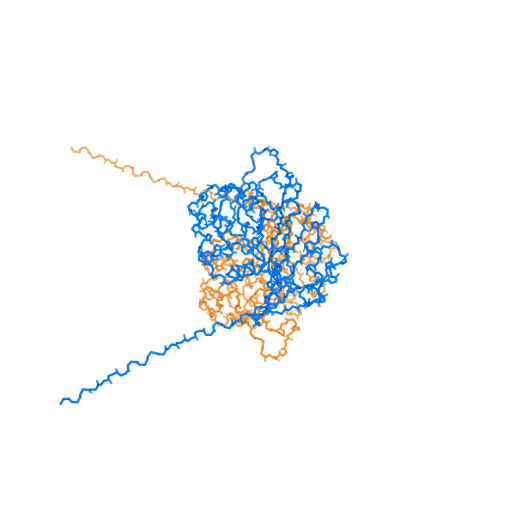5 49 ASN B C 1
ATOM 2449 O O . ASN B 1 49 ? 21.219 -9.078 -12.516 1 92.75 49 ASN B O 1
ATOM 2453 N N . SER B 1 50 ? 20.766 -9.055 -10.344 1 96.56 50 SER B N 1
ATOM 2454 C CA . SER B 1 50 ? 21.234 -10.406 -10.055 1 96.56 50 SER B CA 1
ATOM 2455 C C . SER B 1 50 ? 20.188 -11.211 -9.289 1 96.56 50 SER B C 1
ATOM 2457 O O . SER B 1 50 ? 19.406 -10.641 -8.523 1 96.56 50 SER B O 1
ATOM 2459 N N . CYS B 1 51 ? 20.234 -12.492 -9.539 1 98.19 51 CYS B N 1
ATOM 2460 C CA . CYS B 1 51 ? 19.344 -13.414 -8.836 1 98.19 51 CYS B CA 1
ATOM 2461 C C . CYS B 1 51 ? 20.125 -14.508 -8.133 1 98.19 51 CYS B C 1
ATOM 2463 O O . CYS B 1 51 ? 21.172 -14.953 -8.641 1 98.19 51 CYS B O 1
ATOM 2465 N N . THR B 1 52 ? 19.672 -14.844 -6.977 1 98.56 52 THR B N 1
ATOM 2466 C CA . THR B 1 52 ? 20.188 -15.984 -6.219 1 98.56 52 THR B CA 1
ATOM 2467 C C . THR B 1 52 ? 19.078 -17.016 -5.988 1 98.56 52 THR B C 1
ATOM 2469 O O . THR B 1 52 ? 17.922 -16.656 -5.75 1 98.56 52 THR B O 1
ATOM 2472 N N . THR B 1 53 ? 19.406 -18.281 -6.145 1 98.81 53 THR B N 1
ATOM 2473 C CA . THR B 1 53 ? 18.469 -19.375 -5.898 1 98.81 53 THR B CA 1
ATOM 2474 C C . THR B 1 53 ? 19.156 -20.562 -5.246 1 98.81 53 THR B C 1
ATOM 2476 O O . THR B 1 53 ? 20.391 -20.609 -5.199 1 98.81 53 THR B O 1
ATOM 2479 N N . ASN B 1 54 ? 18.359 -21.422 -4.605 1 98.75 54 ASN B N 1
ATOM 2480 C CA . ASN B 1 54 ? 18.922 -22.641 -4.023 1 98.75 54 ASN B CA 1
ATOM 2481 C C . ASN B 1 54 ? 18.922 -23.797 -5.023 1 98.75 54 ASN B C 1
ATOM 2483 O O . ASN B 1 54 ? 19.594 -24.812 -4.801 1 98.75 54 ASN B O 1
ATOM 2487 N N . ASN B 1 55 ? 18.188 -23.656 -6.074 1 98.56 55 ASN B N 1
ATOM 2488 C CA . ASN B 1 55 ? 17.984 -24.703 -7.059 1 98.56 55 ASN B CA 1
ATOM 2489 C C . ASN B 1 55 ? 17.609 -24.141 -8.422 1 98.56 55 ASN B C 1
ATOM 2491 O O . ASN B 1 55 ? 16.438 -23.953 -8.719 1 98.56 55 ASN B O 1
ATOM 2495 N N . ALA B 1 56 ? 18.609 -23.953 -9.273 1 98.25 56 ALA B N 1
ATOM 2496 C CA . ALA B 1 56 ? 18.391 -23.281 -10.555 1 98.25 56 ALA B CA 1
ATOM 2497 C C . ALA B 1 56 ? 17.5 -24.109 -11.477 1 98.25 56 ALA B C 1
ATOM 2499 O O . ALA B 1 56 ? 16.703 -23.562 -12.234 1 98.25 56 ALA B O 1
ATOM 2500 N N . ALA B 1 57 ? 17.719 -25.359 -11.406 1 98.31 57 ALA B N 1
ATOM 2501 C CA . ALA B 1 57 ? 16.922 -26.25 -12.25 1 98.31 57 ALA B CA 1
ATOM 2502 C C . ALA B 1 57 ? 15.43 -26.109 -11.945 1 98.31 57 ALA B C 1
ATOM 2504 O O . ALA B 1 57 ? 14.617 -25.906 -12.844 1 98.31 57 ALA B O 1
ATOM 2505 N N . ARG B 1 58 ? 15.039 -26.156 -10.688 1 98.62 58 ARG B N 1
ATOM 2506 C CA . ARG B 1 58 ? 13.633 -26.031 -10.32 1 98.62 58 ARG B CA 1
ATOM 2507 C C . ARG B 1 58 ? 13.133 -24.609 -10.578 1 98.62 58 ARG B C 1
ATOM 2509 O O . ARG B 1 58 ? 11.977 -24.406 -10.961 1 98.62 58 ARG B O 1
ATOM 2516 N N . ALA B 1 59 ? 14.016 -23.625 -10.344 1 98.81 59 ALA B N 1
ATOM 2517 C CA . ALA B 1 59 ? 13.633 -22.234 -10.57 1 98.81 59 ALA B CA 1
ATOM 2518 C C . ALA B 1 59 ? 13.234 -22 -12.023 1 98.81 59 ALA B C 1
ATOM 2520 O O . ALA B 1 59 ? 12.5 -21.062 -12.328 1 98.81 59 ALA B O 1
ATOM 2521 N N . SER B 1 60 ? 13.688 -22.891 -12.891 1 98.62 60 SER B N 1
ATOM 2522 C CA . SER B 1 60 ? 13.422 -22.766 -14.32 1 98.62 60 SER B CA 1
ATOM 2523 C C . SER B 1 60 ? 12.281 -23.688 -14.758 1 98.62 60 SER B C 1
ATOM 2525 O O . SER B 1 60 ? 11.883 -23.672 -15.93 1 98.62 60 SER B O 1
ATOM 2527 N N . THR B 1 61 ? 11.805 -24.484 -13.867 1 98.81 61 THR B N 1
ATOM 2528 C CA . THR B 1 61 ? 10.711 -25.406 -14.172 1 98.81 61 THR B CA 1
ATOM 2529 C C . THR B 1 61 ? 9.359 -24.703 -13.977 1 98.81 61 THR B C 1
ATOM 2531 O O . THR B 1 61 ? 9.148 -24.016 -12.984 1 98.81 61 THR B O 1
ATOM 2534 N N . ALA B 1 62 ? 8.477 -24.859 -14.953 1 98.81 62 ALA B N 1
ATOM 2535 C CA . ALA B 1 62 ? 7.176 -24.203 -14.906 1 98.81 62 ALA B CA 1
ATOM 2536 C C . ALA B 1 62 ? 6.148 -25.078 -14.188 1 98.81 62 ALA B C 1
ATOM 2538 O O . ALA B 1 62 ? 6.098 -26.297 -14.398 1 98.81 62 ALA B O 1
ATOM 2539 N N . TYR B 1 63 ? 5.422 -24.484 -13.312 1 98.75 63 TYR B N 1
ATOM 2540 C CA . TYR B 1 63 ? 4.32 -25.094 -12.57 1 98.75 63 TYR B CA 1
ATOM 2541 C C . TYR B 1 63 ? 3.037 -24.281 -12.75 1 98.75 63 TYR B C 1
ATOM 2543 O O . TYR B 1 63 ? 3.064 -23.172 -13.266 1 98.75 63 TYR B O 1
ATOM 2551 N N . ILE B 1 64 ? 1.924 -24.891 -12.445 1 98.75 64 ILE B N 1
ATOM 2552 C CA . ILE B 1 64 ? 0.667 -24.156 -12.422 1 98.75 64 ILE B CA 1
ATOM 2553 C C . ILE B 1 64 ? 0.762 -23 -11.414 1 98.75 64 ILE B C 1
ATOM 2555 O O . ILE B 1 64 ? 1.261 -23.188 -10.305 1 98.75 64 ILE B O 1
ATOM 2559 N N . PRO B 1 65 ? 0.333 -21.781 -11.758 1 98.94 65 PRO B N 1
ATOM 2560 C CA . PRO B 1 65 ? 0.543 -20.641 -10.875 1 98.94 65 PRO B CA 1
ATOM 2561 C C . PRO B 1 65 ? -0.39 -20.641 -9.664 1 98.94 65 PRO B C 1
ATOM 2563 O O . PRO B 1 65 ? -0.096 -20 -8.648 1 98.94 65 PRO B O 1
ATOM 2566 N N . ALA B 1 66 ? -1.493 -21.359 -9.82 1 98.75 66 ALA B N 1
ATOM 2567 C CA . ALA B 1 66 ? -2.525 -21.297 -8.789 1 98.75 66 ALA B CA 1
ATOM 2568 C C . ALA B 1 66 ? -2.947 -19.859 -8.523 1 98.75 66 ALA B C 1
ATOM 2570 O O . ALA B 1 66 ? -3.105 -19.062 -9.461 1 98.75 66 ALA B O 1
ATOM 2571 N N . SER B 1 67 ? -3.137 -19.469 -7.227 1 98.88 67 SER B N 1
ATOM 2572 C CA . SER B 1 67 ? -3.74 -18.188 -6.871 1 98.88 67 SER B CA 1
ATOM 2573 C C . SER B 1 67 ? -2.764 -17.031 -7.094 1 98.88 67 SER B C 1
ATOM 2575 O O . SER B 1 67 ? -3.152 -15.867 -7.031 1 98.88 67 SER B O 1
ATOM 2577 N N . THR B 1 68 ? -1.494 -17.25 -7.387 1 98.94 68 THR B N 1
ATOM 2578 C CA . THR B 1 68 ? -0.636 -16.125 -7.742 1 98.94 68 THR B CA 1
ATOM 2579 C C . THR B 1 68 ? -1.118 -15.469 -9.031 1 98.94 68 THR B C 1
ATOM 2581 O O . THR B 1 68 ? -0.838 -14.289 -9.266 1 98.94 68 THR B O 1
ATOM 2584 N N . PHE B 1 69 ? -1.919 -16.188 -9.805 1 98.94 69 PHE B N 1
ATOM 2585 C CA . PHE B 1 69 ? -2.467 -15.656 -11.055 1 98.94 69 PHE B CA 1
ATOM 2586 C C . PHE B 1 69 ? -3.434 -14.516 -10.773 1 98.94 69 PHE B C 1
ATOM 2588 O O . PHE B 1 69 ? -3.754 -13.734 -11.68 1 98.94 69 PHE B O 1
ATOM 2595 N N . LYS B 1 70 ? -3.859 -14.328 -9.602 1 98.94 70 LYS B N 1
ATOM 2596 C CA . LYS B 1 70 ? -4.812 -13.273 -9.281 1 98.94 70 LYS B CA 1
ATOM 2597 C C . LYS B 1 70 ? -4.184 -11.891 -9.469 1 98.94 70 LYS B C 1
ATOM 2599 O O . LYS B 1 70 ? -4.895 -10.898 -9.625 1 98.94 70 LYS B O 1
ATOM 2604 N N . ILE B 1 71 ? -2.85 -11.828 -9.5 1 99 71 ILE B N 1
ATOM 2605 C CA . ILE B 1 71 ? -2.17 -10.57 -9.773 1 99 71 ILE B CA 1
ATOM 2606 C C . ILE B 1 71 ? -2.428 -10.141 -11.211 1 99 71 ILE B C 1
ATOM 2608 O O . ILE B 1 71 ? -3.049 -9.109 -11.461 1 99 71 ILE B O 1
ATOM 2612 N N . PRO B 1 72 ? -2.092 -10.953 -12.227 1 98.94 72 PRO B N 1
ATOM 2613 C CA . PRO 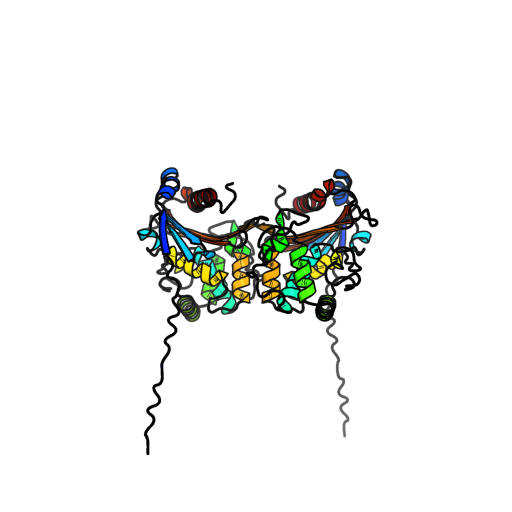B 1 72 ? -2.406 -10.523 -13.594 1 98.94 72 PRO B CA 1
ATOM 2614 C C . PRO B 1 72 ? -3.904 -10.555 -13.891 1 98.94 72 PRO B C 1
ATOM 2616 O O . PRO B 1 72 ? -4.398 -9.75 -14.68 1 98.94 72 PRO B O 1
ATOM 2619 N N . ASN B 1 73 ? -4.664 -11.469 -13.25 1 98.94 73 ASN B N 1
ATOM 2620 C CA . ASN B 1 73 ? -6.109 -11.492 -13.422 1 98.94 73 ASN B CA 1
ATOM 2621 C C . ASN B 1 73 ? -6.742 -10.164 -13 1 98.94 73 ASN B C 1
ATOM 2623 O O . ASN B 1 73 ? -7.605 -9.633 -13.703 1 98.94 73 ASN B O 1
ATOM 2627 N N . ALA B 1 74 ? -6.309 -9.617 -11.898 1 98.94 74 ALA B N 1
ATOM 2628 C CA . ALA B 1 74 ? -6.781 -8.32 -11.438 1 98.94 74 ALA B CA 1
ATOM 2629 C C . ALA B 1 74 ? -6.422 -7.219 -12.43 1 98.94 74 ALA B C 1
ATOM 2631 O O . ALA B 1 74 ? -7.258 -6.375 -12.758 1 98.94 74 ALA B O 1
ATOM 2632 N N . LEU B 1 75 ? -5.176 -7.242 -12.898 1 99 75 LEU B N 1
ATOM 2633 C CA . LEU B 1 75 ? -4.715 -6.227 -13.836 1 99 75 LEU B CA 1
ATOM 2634 C C . LEU B 1 75 ? -5.516 -6.289 -15.133 1 99 75 LEU B C 1
ATOM 2636 O O . LEU B 1 75 ? -5.965 -5.258 -15.641 1 99 75 LEU B O 1
ATOM 2640 N N . ILE B 1 76 ? -5.75 -7.484 -15.641 1 99 76 ILE B N 1
ATOM 2641 C CA . ILE B 1 76 ? -6.516 -7.684 -16.859 1 99 76 ILE B CA 1
ATOM 2642 C C . ILE B 1 76 ? -7.965 -7.25 -16.641 1 99 76 ILE B C 1
ATOM 2644 O O . ILE B 1 76 ? -8.562 -6.613 -17.516 1 99 76 ILE B O 1
ATOM 2648 N N . GLY B 1 77 ? -8.508 -7.629 -15.508 1 98.94 77 GLY B N 1
ATOM 2649 C CA . GLY B 1 77 ? -9.852 -7.184 -15.172 1 98.94 77 GLY B CA 1
ATOM 2650 C C . GLY B 1 77 ? -10 -5.672 -15.195 1 98.94 77 GLY B C 1
ATOM 2651 O O . GLY B 1 77 ? -11 -5.152 -15.703 1 98.94 77 GLY B O 1
ATOM 2652 N N . LEU B 1 78 ? -9.055 -4.957 -14.664 1 98.94 78 LEU B N 1
ATOM 2653 C CA . LEU B 1 78 ? -9.078 -3.5 -14.672 1 98.94 78 LEU B CA 1
ATOM 2654 C C . LEU B 1 78 ? -8.953 -2.963 -16.094 1 98.94 78 LEU B C 1
ATOM 2656 O O . LEU B 1 78 ? -9.695 -2.062 -16.484 1 98.94 78 LEU B O 1
ATOM 2660 N N . GLU B 1 79 ? -8.094 -3.527 -16.906 1 98.94 79 GLU B N 1
ATOM 2661 C CA . GLU B 1 79 ? -7.832 -3.059 -18.25 1 98.94 79 GLU B CA 1
ATOM 2662 C C . GLU B 1 79 ? -9.047 -3.254 -19.156 1 98.94 79 GLU B C 1
ATOM 2664 O O . GLU B 1 79 ? -9.297 -2.447 -20.062 1 98.94 79 GLU B O 1
ATOM 2669 N N . THR B 1 80 ? -9.781 -4.277 -18.891 1 98.88 80 THR B N 1
ATOM 2670 C CA . THR B 1 80 ? -10.867 -4.641 -19.797 1 98.88 80 THR B CA 1
ATOM 2671 C C . THR B 1 80 ? -12.195 -4.09 -19.297 1 98.88 80 THR B C 1
ATOM 2673 O O . THR B 1 80 ? -13.219 -4.223 -19.969 1 98.88 80 THR B O 1
ATOM 2676 N N . GLY B 1 81 ? -12.195 -3.549 -18.109 1 98.75 81 GLY B N 1
ATOM 2677 C CA . GLY B 1 81 ? -13.414 -2.982 -17.562 1 98.75 81 GLY B CA 1
ATOM 2678 C C . GLY B 1 81 ? -14.242 -3.986 -16.781 1 98.75 81 GLY B C 1
ATOM 2679 O O . GLY B 1 81 ? -15.305 -3.648 -16.25 1 98.75 81 GLY B O 1
ATOM 2680 N N . ALA B 1 82 ? -13.734 -5.23 -16.688 1 98.88 82 ALA B N 1
ATOM 2681 C CA . ALA B 1 82 ? -14.398 -6.211 -15.828 1 98.88 82 ALA B CA 1
ATOM 2682 C C . ALA B 1 82 ? -14.328 -5.789 -14.359 1 98.88 82 ALA B C 1
ATOM 2684 O O . ALA B 1 82 ? -15.172 -6.195 -13.555 1 98.88 82 ALA B O 1
ATOM 2685 N N . ILE B 1 83 ? -13.359 -5.07 -13.953 1 98.88 83 ILE B N 1
ATOM 2686 C CA . ILE B 1 83 ? -13.234 -4.355 -12.688 1 98.88 83 ILE B CA 1
ATOM 2687 C C . ILE B 1 83 ? -13.266 -2.85 -12.945 1 98.88 83 ILE B C 1
ATOM 2689 O O . ILE B 1 83 ? -12.438 -2.326 -13.688 1 98.88 83 ILE B O 1
ATOM 2693 N N . LYS B 1 84 ? -14.164 -2.172 -12.359 1 98.44 84 LYS B N 1
ATOM 2694 C CA . LYS B 1 84 ? -14.281 -0.733 -12.57 1 98.44 84 LYS B CA 1
ATOM 2695 C C . LYS B 1 84 ? -13.094 0.012 -11.969 1 98.44 84 LYS B C 1
ATOM 2697 O O . LYS B 1 84 ? -12.5 0.873 -12.625 1 98.44 84 LYS B O 1
ATOM 2702 N N . ASP B 1 85 ? -12.859 -0.19 -10.781 1 98.06 85 ASP B N 1
ATOM 2703 C CA . ASP B 1 85 ? -11.758 0.41 -10.039 1 98.06 85 ASP B CA 1
ATOM 2704 C C . ASP B 1 85 ? -11.516 -0.329 -8.719 1 98.06 85 ASP B C 1
ATOM 2706 O O . ASP B 1 85 ? -12.125 -1.366 -8.469 1 98.06 85 ASP B O 1
ATOM 2710 N N . GLU B 1 86 ? -10.57 0.115 -7.895 1 97.81 86 GLU B N 1
ATOM 2711 C CA . GLU B 1 86 ? -10.133 -0.572 -6.684 1 97.81 86 GLU B CA 1
ATOM 2712 C C . GLU B 1 86 ? -11.211 -0.542 -5.605 1 97.81 86 GLU B C 1
ATOM 2714 O O . GLU B 1 86 ? -11.117 -1.258 -4.605 1 97.81 86 GLU B O 1
ATOM 2719 N N . ARG B 1 87 ? -12.328 0.213 -5.836 1 97.25 87 ARG B N 1
ATOM 2720 C CA . ARG B 1 87 ? -13.344 0.388 -4.801 1 97.25 87 ARG B CA 1
ATOM 2721 C C . ARG B 1 87 ? -14.602 -0.405 -5.133 1 97.25 87 ARG B C 1
ATOM 2723 O O . ARG B 1 87 ? -15.547 -0.439 -4.34 1 97.25 87 ARG B O 1
ATOM 2730 N N . GLN B 1 88 ? -14.609 -1.039 -6.305 1 98.19 88 GLN B N 1
ATOM 2731 C CA . GLN B 1 88 ? -15.758 -1.864 -6.66 1 98.19 88 GLN B CA 1
ATOM 2732 C C . GLN B 1 88 ? -16.016 -2.941 -5.609 1 98.19 88 GLN B C 1
ATOM 2734 O O . GLN B 1 88 ? -15.078 -3.582 -5.133 1 98.19 88 GLN B O 1
ATOM 2739 N N . VAL B 1 89 ? -17.266 -3.125 -5.258 1 98.31 89 VAL B N 1
ATOM 2740 C CA . VAL B 1 89 ? -17.656 -4.191 -4.344 1 98.31 89 VAL B CA 1
ATOM 2741 C C . VAL B 1 89 ? -18.125 -5.41 -5.141 1 98.31 89 VAL B C 1
ATOM 2743 O O . VAL B 1 89 ? -18.984 -5.301 -6.012 1 98.31 89 VAL B O 1
ATOM 2746 N N . PHE B 1 90 ? -17.469 -6.488 -4.918 1 98.62 90 PHE B N 1
ATOM 2747 C CA . PHE B 1 90 ? -17.938 -7.789 -5.379 1 98.62 90 PHE B CA 1
ATOM 2748 C C . PHE B 1 90 ? -18.906 -8.406 -4.367 1 98.62 90 PHE B C 1
ATOM 2750 O O . PHE B 1 90 ? -18.484 -8.828 -3.285 1 98.62 90 PHE B O 1
ATOM 2757 N N . LYS B 1 91 ? -20.125 -8.523 -4.77 1 98.25 91 LYS B N 1
ATOM 2758 C CA . LYS B 1 91 ? -21.172 -8.953 -3.834 1 98.25 91 LYS B CA 1
ATOM 2759 C C . LYS B 1 91 ? -21.172 -10.477 -3.674 1 98.25 91 LYS B C 1
ATOM 2761 O O . LYS B 1 91 ? -21.016 -11.203 -4.652 1 98.25 91 LYS B O 1
ATOM 2766 N N . TRP B 1 92 ? -21.281 -10.906 -2.469 1 98.31 92 TRP B N 1
ATOM 2767 C CA . TRP B 1 92 ? -21.562 -12.312 -2.182 1 98.31 92 TRP B CA 1
ATOM 2768 C C . TRP B 1 92 ? -23.047 -12.617 -2.375 1 98.31 92 TRP B C 1
ATOM 2770 O O . TRP B 1 92 ? -23.906 -11.844 -1.956 1 98.31 92 TRP B O 1
ATOM 2780 N N . ASP B 1 93 ? -23.359 -13.703 -2.959 1 97.69 93 ASP B N 1
ATOM 2781 C CA . ASP B 1 93 ? -24.734 -14.039 -3.332 1 97.69 93 ASP B CA 1
ATOM 2782 C C . ASP B 1 93 ? -25.438 -14.797 -2.211 1 97.69 93 ASP B C 1
ATOM 2784 O O . ASP B 1 93 ? -26.562 -15.266 -2.385 1 97.69 93 ASP B O 1
ATOM 2788 N N . GLY B 1 94 ? -24.781 -15.023 -1.106 1 97.88 94 GLY B N 1
ATOM 2789 C CA . GLY B 1 94 ? -25.391 -15.656 0.043 1 97.88 94 GLY B CA 1
ATOM 2790 C C . GLY B 1 94 ? -25.234 -17.172 0.044 1 97.88 94 GLY B C 1
ATOM 2791 O O . GLY B 1 94 ? -25.672 -17.844 0.981 1 97.88 94 GLY B O 1
ATOM 2792 N N . LYS B 1 95 ? -24.562 -17.719 -0.907 1 97.81 95 LYS B N 1
ATOM 2793 C CA . LYS B 1 95 ? -24.422 -19.172 -1.001 1 97.81 95 LYS B CA 1
ATOM 2794 C C . LYS B 1 95 ? -23.156 -19.641 -0.29 1 97.81 95 LYS B C 1
ATOM 2796 O O . LYS B 1 95 ? -22.172 -18.922 -0.229 1 97.81 95 LYS B O 1
ATOM 2801 N N . PRO B 1 96 ? -23.203 -20.859 0.193 1 97.75 96 PRO B N 1
ATOM 2802 C CA . PRO B 1 96 ? -22.016 -21.391 0.854 1 97.75 96 PRO B CA 1
ATOM 2803 C C . PRO B 1 96 ? -20.812 -21.484 -0.081 1 97.75 96 PRO B C 1
ATOM 2805 O O . PRO B 1 96 ? -20.969 -21.766 -1.272 1 97.75 96 PRO B O 1
ATOM 2808 N N . ARG B 1 97 ? -19.672 -21.188 0.493 1 97.81 97 ARG B N 1
ATOM 2809 C CA . ARG B 1 97 ? -18.406 -21.297 -0.223 1 97.81 97 ARG B CA 1
ATOM 2810 C C . ARG B 1 97 ? -17.484 -22.328 0.436 1 97.81 97 ARG B C 1
ATOM 2812 O O . ARG B 1 97 ? -17.734 -22.75 1.562 1 97.81 97 ARG B O 1
ATOM 2819 N N . ALA B 1 98 ? -16.484 -22.703 -0.351 1 94.56 98 ALA B N 1
ATOM 2820 C CA . ALA B 1 98 ? -15.5 -23.656 0.156 1 94.56 98 ALA B CA 1
ATOM 2821 C C . ALA B 1 98 ? -14.773 -23.094 1.375 1 94.56 98 ALA B C 1
ATOM 2823 O O . ALA B 1 98 ? -14.344 -23.844 2.25 1 94.56 98 ALA B O 1
ATOM 2824 N N . MET B 1 99 ? -14.656 -21.781 1.475 1 96.19 99 MET B N 1
ATOM 2825 C CA . MET B 1 99 ? -14.031 -21.109 2.611 1 96.19 99 MET B CA 1
ATOM 2826 C C . MET B 1 99 ? -14.953 -20.031 3.184 1 96.19 99 MET B C 1
ATOM 2828 O O . MET B 1 99 ? -15.508 -19.219 2.439 1 96.19 99 MET B O 1
ATOM 2832 N N . LYS B 1 100 ? -15 -19.938 4.527 1 96.62 100 LYS B N 1
ATOM 2833 C CA . LYS B 1 100 ? -15.891 -19 5.203 1 96.62 100 LYS B CA 1
ATOM 2834 C C . LYS B 1 100 ? -15.5 -17.562 4.91 1 96.62 100 LYS B C 1
ATOM 2836 O O . LYS B 1 100 ? -16.359 -16.688 4.801 1 96.62 100 LYS B O 1
ATOM 2841 N N . GLN B 1 101 ? -14.258 -17.281 4.684 1 96.19 101 GLN B N 1
ATOM 2842 C CA . GLN B 1 101 ? -13.766 -15.93 4.465 1 96.19 101 GLN B CA 1
ATOM 2843 C C . GLN B 1 101 ? -14.195 -15.398 3.1 1 96.19 101 GLN B C 1
ATOM 2845 O O . GLN B 1 101 ? -14.055 -14.211 2.82 1 96.19 101 GLN B O 1
ATOM 2850 N N . TRP B 1 102 ? -14.789 -16.266 2.268 1 97.81 102 TRP B N 1
ATOM 2851 C CA . TRP B 1 102 ? -15.273 -15.844 0.956 1 97.81 102 TRP B CA 1
ATOM 2852 C C . TRP B 1 102 ? -16.75 -15.438 1.021 1 97.81 102 TRP B C 1
ATOM 2854 O O . TRP B 1 102 ? -17.297 -14.93 0.044 1 97.81 102 TRP B O 1
ATOM 2864 N N . GLU B 1 103 ? -17.359 -15.68 2.16 1 98.06 103 GLU B N 1
ATOM 2865 C CA . GLU B 1 103 ? -18.797 -15.453 2.311 1 98.06 103 GLU B CA 1
ATOM 2866 C C . GLU B 1 103 ? -19.078 -14.055 2.838 1 98.06 103 GLU B C 1
ATOM 2868 O O . GLU B 1 103 ? -19.703 -13.891 3.885 1 98.06 103 GLU B O 1
ATOM 2873 N N . LYS B 1 104 ? -18.688 -13.078 2.062 1 97.88 104 LYS B N 1
ATOM 2874 C CA . LYS B 1 104 ? -18.891 -11.656 2.354 1 97.88 104 LYS B CA 1
ATOM 2875 C C . LYS B 1 104 ? -18.625 -10.797 1.124 1 97.88 104 LYS B C 1
ATOM 2877 O O . LYS B 1 104 ? -18 -11.258 0.164 1 97.88 104 LYS B O 1
ATOM 2882 N N . ASP B 1 105 ? -19.141 -9.586 1.13 1 98.31 105 ASP B N 1
ATOM 2883 C CA . ASP B 1 105 ? -18.766 -8.609 0.113 1 98.31 105 ASP B CA 1
ATOM 2884 C C . ASP B 1 105 ? -17.297 -8.25 0.211 1 98.31 105 ASP B C 1
ATOM 2886 O O . ASP B 1 105 ? -16.75 -8.109 1.311 1 98.31 105 ASP B O 1
ATOM 2890 N N . LEU B 1 106 ? -16.656 -8.141 -0.91 1 98.19 106 LEU B N 1
ATOM 2891 C CA . LEU B 1 106 ? -15.227 -7.852 -0.95 1 98.19 106 LEU B CA 1
ATOM 2892 C C . LEU B 1 106 ? -14.914 -6.758 -1.968 1 98.19 106 LEU B C 1
ATOM 2894 O O . LEU B 1 106 ? -15.602 -6.645 -2.984 1 98.19 106 LEU B O 1
ATOM 2898 N N . LYS B 1 107 ? -13.969 -5.984 -1.688 1 98.31 107 LYS B N 1
ATOM 2899 C CA . LYS B 1 107 ? -13.305 -5.188 -2.715 1 98.31 107 LYS B CA 1
ATOM 2900 C C . LYS B 1 107 ? -12.07 -5.898 -3.25 1 98.31 107 LYS B C 1
ATOM 2902 O O . LYS B 1 107 ? -11.727 -6.988 -2.789 1 98.31 107 LYS B O 1
ATOM 2907 N N . LEU B 1 108 ? -11.477 -5.324 -4.184 1 98.69 108 LEU B N 1
ATOM 2908 C CA . LEU B 1 108 ? -10.383 -5.977 -4.902 1 98.69 108 LEU B CA 1
ATOM 2909 C C . LEU B 1 108 ? -9.289 -6.43 -3.939 1 98.69 108 LEU B C 1
ATOM 2911 O O . LEU B 1 108 ? -8.883 -7.59 -3.959 1 98.69 108 LEU B O 1
ATOM 2915 N N . ARG B 1 109 ? -8.766 -5.523 -3.051 1 98.62 109 ARG B N 1
ATOM 2916 C CA . ARG B 1 109 ? -7.695 -5.887 -2.129 1 98.62 109 ARG B CA 1
ATOM 2917 C C . ARG B 1 109 ? -8.117 -7.051 -1.233 1 98.62 109 ARG B C 1
ATOM 2919 O O . ARG B 1 109 ? -7.371 -8.016 -1.071 1 98.62 109 ARG B O 1
ATOM 2926 N N . GLY B 1 110 ? -9.328 -6.898 -0.703 1 98.31 110 GLY B N 1
ATOM 2927 C CA . GLY B 1 110 ? -9.812 -7.977 0.143 1 98.31 110 GLY B CA 1
ATOM 2928 C C . GLY B 1 110 ? -9.891 -9.312 -0.578 1 98.31 110 GLY B C 1
ATOM 2929 O O . GLY B 1 110 ? -9.492 -10.344 -0.032 1 98.31 110 GLY B O 1
ATOM 2930 N N . ALA B 1 111 ? -10.406 -9.289 -1.793 1 98.62 111 ALA B N 1
ATOM 2931 C CA . ALA B 1 111 ? -10.516 -10.508 -2.594 1 98.62 111 ALA B CA 1
ATOM 2932 C C . ALA B 1 111 ? -9.148 -11.133 -2.828 1 98.62 111 ALA B C 1
ATOM 2934 O O . ALA B 1 111 ? -9 -12.359 -2.777 1 98.62 111 ALA B O 1
ATOM 2935 N N . ILE B 1 112 ? -8.156 -10.336 -3.088 1 98.75 112 ILE B N 1
ATOM 2936 C CA . ILE B 1 112 ? -6.797 -10.82 -3.295 1 98.75 112 ILE B CA 1
ATOM 2937 C C . ILE B 1 112 ? -6.246 -11.391 -1.988 1 98.75 112 ILE B C 1
ATOM 2939 O O . ILE B 1 112 ? -5.684 -12.492 -1.97 1 98.75 112 ILE B O 1
ATOM 2943 N N . GLN B 1 113 ? -6.477 -10.703 -0.851 1 98.12 113 GLN B N 1
ATOM 2944 C CA . GLN B 1 113 ? -5.863 -11.055 0.427 1 98.12 113 GLN B CA 1
ATOM 2945 C C . GLN B 1 113 ? -6.426 -12.367 0.963 1 98.12 113 GLN B C 1
ATOM 2947 O O . GLN B 1 113 ? -5.699 -13.156 1.577 1 98.12 113 GLN B O 1
ATOM 2952 N N . VAL B 1 114 ? -7.695 -12.609 0.676 1 97.44 114 VAL B N 1
ATOM 2953 C CA . VAL B 1 114 ? -8.273 -13.852 1.184 1 97.44 114 VAL B CA 1
ATOM 2954 C C . VAL B 1 114 ? -8.32 -14.898 0.07 1 97.44 114 VAL B C 1
ATOM 2956 O O . VAL B 1 114 ? -8.906 -15.969 0.237 1 97.44 114 VAL B O 1
ATOM 2959 N N . SER B 1 115 ? -7.723 -14.523 -1.029 1 98.12 115 SER B N 1
ATOM 2960 C CA . SER B 1 115 ? -7.648 -15.422 -2.176 1 98.12 115 SER B CA 1
ATOM 2961 C C . SER B 1 115 ? -9.031 -15.93 -2.568 1 98.12 115 SER B C 1
ATOM 2963 O O . SER B 1 115 ? -9.234 -17.141 -2.709 1 98.12 115 SER B O 1
ATOM 2965 N N . ALA B 1 116 ? -9.945 -15.078 -2.814 1 98.31 116 ALA B N 1
ATOM 2966 C CA . ALA B 1 116 ? -11.336 -15.422 -3.098 1 98.31 116 ALA B CA 1
ATOM 2967 C C . ALA B 1 116 ? -11.492 -15.961 -4.516 1 98.31 116 ALA B C 1
ATOM 2969 O O . ALA B 1 116 ? -11.719 -15.195 -5.457 1 98.31 116 ALA B O 1
ATOM 2970 N N . VAL B 1 117 ? -11.477 -17.234 -4.641 1 98.5 117 VAL B N 1
ATOM 2971 C CA . VAL B 1 117 ? -11.508 -17.922 -5.93 1 98.5 117 VAL B CA 1
ATOM 2972 C C . VAL B 1 117 ? -12.773 -17.531 -6.691 1 98.5 117 VAL B C 1
ATOM 2974 O O . VAL B 1 117 ? -12.711 -17.172 -7.863 1 98.5 117 VAL B O 1
ATOM 2977 N N . PRO B 1 118 ? -13.961 -17.469 -6.051 1 98.5 118 PRO B N 1
ATOM 2978 C CA . PRO B 1 118 ? -15.172 -17.156 -6.809 1 98.5 118 PRO B CA 1
ATOM 2979 C C . PRO B 1 118 ? -15.133 -15.766 -7.445 1 98.5 118 PRO B C 1
ATOM 2981 O O . PRO B 1 118 ? -15.641 -15.578 -8.547 1 98.5 118 PRO B O 1
ATOM 2984 N N . VAL B 1 119 ? -14.547 -14.789 -6.773 1 98.81 119 VAL B N 1
ATOM 2985 C CA . VAL B 1 119 ? -14.461 -13.438 -7.312 1 98.81 119 VAL B CA 1
ATOM 2986 C C . VAL B 1 119 ? -13.602 -13.438 -8.578 1 98.81 119 VAL B C 1
ATOM 2988 O O . VAL B 1 119 ? -13.984 -12.859 -9.594 1 98.81 119 VAL B O 1
ATOM 2991 N N . PHE B 1 120 ? -12.516 -14.125 -8.547 1 98.88 120 PHE B N 1
ATOM 2992 C CA . PHE B 1 120 ? -11.586 -14.086 -9.672 1 98.88 120 PHE B CA 1
ATOM 2993 C C . PHE B 1 120 ? -12.086 -14.969 -10.805 1 98.88 120 PHE B C 1
ATOM 2995 O O . PHE B 1 120 ? -11.742 -14.742 -11.969 1 98.88 120 PHE B O 1
ATOM 3002 N N . GLN B 1 121 ? -12.852 -15.984 -10.469 1 98.81 121 GLN B N 1
ATOM 3003 C CA . GLN B 1 121 ? -13.555 -16.719 -11.516 1 98.81 121 GLN B CA 1
ATOM 3004 C C . GLN B 1 121 ? -14.562 -15.836 -12.242 1 98.81 121 GLN B C 1
ATOM 3006 O O . GLN B 1 121 ? -14.648 -15.852 -13.469 1 98.81 121 GLN B O 1
ATOM 3011 N N . GLN B 1 122 ? -15.328 -15.062 -11.508 1 98.62 122 GLN B N 1
ATOM 3012 C CA . GLN B 1 122 ? -16.266 -14.117 -12.094 1 98.62 122 GLN B CA 1
ATOM 3013 C C . GLN B 1 122 ? -15.555 -13.102 -12.984 1 98.62 122 GLN B C 1
ATOM 3015 O O . GLN B 1 122 ? -16 -12.836 -14.102 1 98.62 122 GLN B O 1
ATOM 3020 N N . ILE B 1 123 ? -14.461 -12.555 -12.492 1 98.88 123 ILE B N 1
ATOM 3021 C CA . ILE B 1 123 ? -13.672 -11.586 -13.25 1 98.88 123 ILE B CA 1
ATOM 3022 C C . ILE B 1 123 ? -13.219 -12.219 -14.562 1 98.88 123 ILE B C 1
ATOM 3024 O O . ILE B 1 123 ? -13.344 -11.609 -15.633 1 98.88 123 ILE B O 1
ATOM 3028 N N . ALA B 1 124 ? -12.719 -13.422 -14.5 1 98.94 124 ALA B N 1
ATOM 3029 C CA . ALA B 1 124 ? -12.227 -14.117 -15.688 1 98.94 124 ALA B CA 1
ATOM 3030 C C . ALA B 1 124 ? -13.352 -14.32 -16.703 1 98.94 124 ALA B C 1
ATOM 3032 O O . ALA B 1 124 ? -13.148 -14.133 -17.906 1 98.94 124 ALA B O 1
ATOM 3033 N N . ARG B 1 125 ? -14.516 -14.719 -16.281 1 98.94 125 ARG B N 1
ATOM 3034 C CA . ARG B 1 125 ? -15.656 -14.906 -17.172 1 98.94 125 ARG B CA 1
ATOM 3035 C C . ARG B 1 125 ? -16.047 -13.586 -17.844 1 98.94 125 ARG B C 1
ATOM 3037 O O . ARG B 1 125 ? -16.359 -13.562 -19.031 1 98.94 125 ARG B O 1
ATOM 3044 N N . GLU B 1 126 ? -16 -12.531 -17.062 1 98.88 126 GLU B N 1
ATOM 3045 C CA . GLU B 1 126 ? -16.344 -11.219 -17.609 1 98.88 126 GLU B CA 1
ATOM 3046 C C . GLU B 1 126 ? -15.305 -10.742 -18.609 1 98.88 126 GLU B C 1
ATOM 3048 O O . GLU B 1 126 ? -15.641 -10.086 -19.594 1 98.88 126 GLU B O 1
ATOM 3053 N N . VAL B 1 127 ? -14.094 -11.039 -18.375 1 98.88 127 VAL B N 1
ATOM 3054 C CA . VAL B 1 127 ? -13.023 -10.703 -19.312 1 98.88 127 VAL B CA 1
ATOM 3055 C C . VAL B 1 127 ? -13.219 -11.477 -20.609 1 98.88 127 VAL B C 1
ATOM 3057 O O . VAL B 1 127 ? -13.164 -10.898 -21.703 1 98.88 127 VAL B O 1
ATOM 3060 N N . GLY B 1 128 ? -13.43 -12.766 -20.484 1 98.88 128 GLY B N 1
ATOM 3061 C CA . GLY B 1 128 ? -13.602 -13.625 -21.656 1 98.88 128 GLY B CA 1
ATOM 3062 C C . GLY B 1 128 ? -12.297 -14.156 -22.203 1 98.88 128 GLY B C 1
ATOM 3063 O O . GLY B 1 128 ? -11.234 -13.586 -21.953 1 98.88 128 GLY B O 1
ATOM 3064 N N . GLU B 1 129 ? -12.391 -15.211 -23 1 98.81 129 GLU B N 1
ATOM 3065 C CA . GLU B 1 129 ? -11.234 -15.977 -23.453 1 98.81 129 GLU B CA 1
ATOM 3066 C C . GLU B 1 129 ? -10.352 -15.141 -24.391 1 98.81 129 GLU B C 1
ATOM 3068 O O . GLU B 1 129 ? -9.125 -15.156 -24.266 1 98.81 129 GLU B O 1
ATOM 3073 N N . ILE B 1 130 ? -10.938 -14.406 -25.25 1 98.88 130 ILE B N 1
ATOM 3074 C CA . ILE B 1 130 ? -10.188 -13.672 -26.281 1 98.88 130 ILE B CA 1
ATOM 3075 C C . ILE B 1 130 ? -9.312 -12.609 -25.625 1 98.88 130 ILE B C 1
ATOM 3077 O O . ILE B 1 130 ? -8.109 -12.547 -25.875 1 98.88 130 ILE B O 1
ATOM 3081 N N . ARG B 1 131 ? -9.906 -11.82 -24.75 1 98.88 131 ARG B N 1
ATOM 3082 C CA . ARG B 1 131 ? -9.156 -10.742 -24.094 1 98.88 131 ARG B CA 1
ATOM 3083 C C . ARG B 1 131 ? -8.148 -11.305 -23.094 1 98.88 131 ARG B C 1
ATOM 3085 O O . ARG B 1 131 ? -7.035 -10.789 -22.984 1 98.88 131 ARG B O 1
ATOM 3092 N N . MET B 1 132 ? -8.523 -12.375 -22.391 1 98.94 132 MET B N 1
ATOM 3093 C CA . MET B 1 132 ? -7.605 -13.016 -21.453 1 98.94 132 MET B CA 1
ATOM 3094 C C . MET B 1 132 ? -6.355 -13.508 -22.172 1 98.94 132 MET B C 1
ATOM 3096 O O . MET B 1 132 ? -5.234 -13.219 -21.75 1 98.94 132 MET B O 1
ATOM 3100 N N . GLN B 1 133 ? -6.551 -14.195 -23.281 1 98.94 133 GLN B N 1
ATOM 3101 C CA . GLN B 1 133 ? -5.43 -14.703 -24.062 1 98.94 133 GLN B CA 1
ATOM 3102 C C . GLN B 1 133 ? -4.547 -13.57 -24.562 1 98.94 133 GLN B C 1
ATOM 3104 O O . GLN B 1 133 ? -3.318 -13.656 -24.516 1 98.94 133 GLN B O 1
ATOM 3109 N N . LYS B 1 134 ? -5.188 -12.562 -25.031 1 98.88 134 LYS B N 1
ATOM 3110 C CA . LYS B 1 134 ? -4.461 -11.406 -25.547 1 98.88 134 LYS B CA 1
ATOM 3111 C C . LYS B 1 134 ? -3.525 -10.836 -24.484 1 98.88 134 LYS B C 1
ATOM 3113 O O . LYS B 1 134 ? -2.344 -10.609 -24.75 1 98.88 134 LYS B O 1
ATOM 3118 N N . TYR B 1 135 ? -4.008 -10.633 -23.281 1 98.88 135 TYR B N 1
ATOM 3119 C CA . TYR B 1 135 ? -3.213 -9.984 -22.25 1 98.88 135 TYR B CA 1
ATOM 3120 C C . TYR B 1 135 ? -2.133 -10.914 -21.719 1 98.88 135 TYR B C 1
ATOM 3122 O O . TYR B 1 135 ? -1.03 -10.477 -21.391 1 98.88 135 TYR B O 1
ATOM 3130 N N . LEU B 1 136 ? -2.428 -12.188 -21.625 1 98.88 136 LEU B N 1
ATOM 3131 C CA . LEU B 1 136 ? -1.377 -13.102 -21.203 1 98.88 136 LEU B CA 1
ATOM 3132 C C . LEU B 1 136 ? -0.229 -13.125 -22.203 1 98.88 136 LEU B C 1
ATOM 3134 O O . LEU B 1 136 ? 0.937 -13.234 -21.812 1 98.88 136 LEU B O 1
ATOM 3138 N N . ASN B 1 137 ? -0.568 -13.039 -23.469 1 98.88 137 ASN B N 1
ATOM 3139 C CA . ASN B 1 137 ? 0.466 -12.922 -24.484 1 98.88 137 ASN B CA 1
ATOM 3140 C C . ASN B 1 137 ? 1.237 -11.609 -24.359 1 98.88 137 ASN B C 1
ATOM 3142 O O . ASN B 1 137 ? 2.469 -11.602 -24.406 1 98.88 137 ASN B O 1
ATOM 3146 N N . LEU B 1 138 ? 0.54 -10.539 -24.125 1 98.81 138 LEU B N 1
ATOM 3147 C CA . LEU B 1 138 ? 1.15 -9.219 -24 1 98.81 138 LEU B CA 1
ATOM 3148 C C . LEU B 1 138 ? 2.092 -9.18 -22.797 1 98.81 138 LEU B C 1
ATOM 3150 O O . LEU B 1 138 ? 3.141 -8.531 -22.844 1 98.81 138 LEU B O 1
ATOM 3154 N N . PHE B 1 139 ? 1.694 -9.914 -21.734 1 98.81 139 PHE B N 1
ATOM 3155 C CA . PHE B 1 139 ? 2.479 -9.906 -20.5 1 98.81 139 PHE B CA 1
ATOM 3156 C C . PHE B 1 139 ? 3.607 -10.922 -20.578 1 98.81 139 PHE B C 1
ATOM 3158 O O . PHE B 1 139 ? 4.469 -10.969 -19.688 1 98.81 139 PHE B O 1
ATOM 3165 N N . SER B 1 140 ? 3.633 -11.781 -21.656 1 98.5 140 SER B N 1
ATOM 3166 C CA . SER B 1 140 ? 4.543 -12.922 -21.703 1 98.5 140 SER B CA 1
ATOM 3167 C C . SER B 1 140 ? 4.492 -13.734 -20.406 1 98.5 140 SER B C 1
ATOM 3169 O O . SER B 1 140 ? 5.531 -14.055 -19.828 1 98.5 140 SER B O 1
ATOM 3171 N N . TYR B 1 141 ? 3.27 -14.016 -19.984 1 98.88 141 TYR B N 1
ATOM 3172 C CA . TYR B 1 141 ? 3.086 -14.695 -18.703 1 98.88 141 TYR B CA 1
ATOM 3173 C C . TYR B 1 141 ? 3.229 -16.203 -18.859 1 98.88 141 TYR B C 1
ATOM 3175 O O . TYR B 1 141 ? 2.32 -16.875 -19.359 1 98.88 141 TYR B O 1
ATOM 3183 N N . GLY B 1 142 ? 4.332 -16.672 -18.406 1 98.75 142 GLY B N 1
ATOM 3184 C CA . GLY B 1 142 ? 4.562 -18.109 -18.531 1 98.75 142 GLY B CA 1
ATOM 3185 C C . GLY B 1 142 ? 4.344 -18.625 -19.938 1 98.75 142 GLY B C 1
ATOM 3186 O O . GLY B 1 142 ? 4.887 -18.062 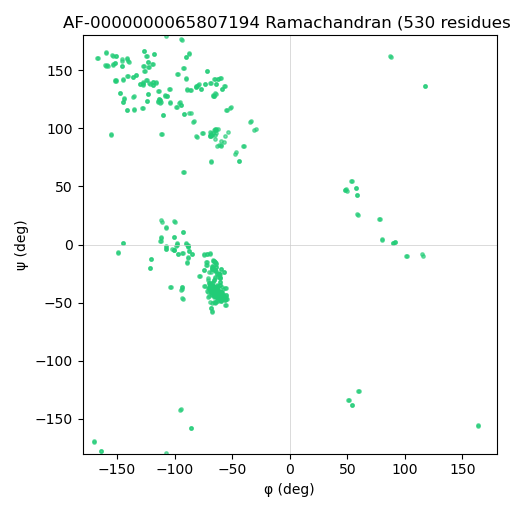-20.891 1 98.75 142 GLY B O 1
ATOM 3187 N N . ASN B 1 143 ? 3.602 -19.75 -20.031 1 98.81 143 ASN B N 1
ATOM 3188 C CA . ASN B 1 143 ? 3.316 -20.328 -21.344 1 98.81 143 ASN B CA 1
ATOM 3189 C C . ASN B 1 143 ? 2.062 -19.719 -21.953 1 98.81 143 ASN B C 1
ATOM 3191 O O . ASN B 1 143 ? 1.664 -20.094 -23.062 1 98.81 143 ASN B O 1
ATOM 3195 N N . ALA B 1 144 ? 1.33 -18.875 -21.25 1 98.81 144 ALA B N 1
ATOM 3196 C CA . ALA B 1 144 ? 0.152 -18.125 -21.688 1 98.81 144 ALA B CA 1
ATOM 3197 C C . ALA B 1 144 ? -0.955 -19.062 -22.156 1 98.81 144 ALA B C 1
ATOM 3199 O O . ALA B 1 144 ? -1.768 -18.703 -23 1 98.81 144 ALA B O 1
ATOM 3200 N N . ASN B 1 145 ? -0.941 -20.266 -21.641 1 98.88 145 ASN B N 1
ATOM 3201 C CA . ASN B 1 145 ? -1.915 -21.266 -22.062 1 98.88 145 ASN B CA 1
ATOM 3202 C C . ASN B 1 145 ? -3.15 -21.266 -21.172 1 98.88 145 ASN B C 1
ATOM 3204 O O . ASN B 1 145 ? -3.078 -21.641 -20 1 98.88 145 ASN B O 1
ATOM 3208 N N . ILE B 1 146 ? -4.289 -20.859 -21.719 1 98.81 146 ILE B N 1
ATOM 3209 C CA . ILE B 1 146 ? -5.484 -20.75 -20.891 1 98.81 146 ILE B CA 1
ATOM 3210 C C . ILE B 1 146 ? -6.379 -21.969 -21.094 1 98.81 146 ILE B C 1
ATOM 3212 O O . ILE B 1 146 ? -7.586 -21.906 -20.844 1 98.81 146 ILE B O 1
ATOM 3216 N N . GLY B 1 147 ? -5.77 -23.078 -21.625 1 98.56 147 GLY B N 1
ATOM 3217 C CA . GLY B 1 147 ? -6.535 -24.312 -21.75 1 98.56 147 GLY B CA 1
ATOM 3218 C C . GLY B 1 147 ? -7.051 -24.828 -20.422 1 98.56 147 GLY B C 1
ATOM 3219 O O . GLY B 1 147 ? -6.344 -24.781 -19.406 1 98.56 147 GLY B O 1
ATOM 3220 N N . GLY B 1 148 ? -8.281 -25.422 -20.375 1 97.5 148 GLY B N 1
ATOM 3221 C CA . GLY B 1 148 ? -8.844 -25.984 -19.156 1 97.5 148 GLY B CA 1
ATOM 3222 C C . GLY B 1 148 ? -10.086 -25.266 -18.688 1 97.5 148 GLY B C 1
ATOM 3223 O O . GLY B 1 148 ? -10.742 -25.688 -17.734 1 97.5 148 GLY B O 1
ATOM 3224 N N . GLY B 1 149 ? -10.422 -24.078 -19.312 1 98.25 149 GLY B N 1
ATOM 3225 C CA . GLY B 1 149 ? -11.617 -23.328 -18.953 1 98.25 149 GLY B CA 1
ATOM 3226 C C . GLY B 1 149 ? -11.312 -21.953 -18.406 1 98.25 149 GLY B C 1
ATOM 3227 O O . GLY B 1 149 ? -10.414 -21.797 -17.578 1 98.25 149 GLY B O 1
ATOM 3228 N N . ILE B 1 150 ? -12.062 -20.984 -18.844 1 98.75 150 ILE B N 1
ATOM 3229 C CA . ILE B 1 150 ? -11.781 -19.562 -18.641 1 98.75 150 ILE B CA 1
ATOM 3230 C C . ILE B 1 150 ? -11.75 -19.25 -17.141 1 98.75 150 ILE B C 1
ATOM 3232 O O . ILE B 1 150 ? -11.047 -18.328 -16.703 1 98.75 150 ILE B O 1
ATOM 3236 N N . ASP B 1 151 ? -12.461 -19.969 -16.344 1 98.25 151 ASP B N 1
ATOM 3237 C CA . ASP B 1 151 ? -12.523 -19.625 -14.914 1 98.25 151 ASP B CA 1
ATOM 3238 C C . ASP B 1 151 ? -11.812 -20.688 -14.07 1 98.25 151 ASP B C 1
ATOM 3240 O O . ASP B 1 151 ? -12.023 -20.766 -12.859 1 98.25 151 ASP B O 1
ATOM 3244 N N . LYS B 1 152 ? -10.898 -21.5 -14.672 1 97.19 152 LYS B N 1
ATOM 3245 C CA . LYS B 1 152 ? -10.25 -22.531 -13.852 1 97.19 152 LYS B CA 1
ATOM 3246 C C . LYS B 1 152 ? -8.836 -22.812 -14.352 1 97.19 152 LYS B C 1
ATOM 3248 O O . LYS B 1 152 ? -8.07 -23.516 -13.688 1 97.19 152 LYS B O 1
ATOM 3253 N N . PHE B 1 153 ? -8.398 -22.266 -15.492 1 98.56 153 PHE B N 1
ATOM 3254 C CA . PHE B 1 153 ? -7.168 -22.656 -16.172 1 98.56 153 PHE B CA 1
ATOM 3255 C C . PHE B 1 153 ? -5.957 -22.406 -15.281 1 98.56 153 PHE B C 1
ATOM 3257 O O . PHE B 1 153 ? -4.93 -23.078 -15.414 1 98.56 153 PHE B O 1
ATOM 3264 N N . TRP B 1 154 ? -5.98 -21.484 -14.305 1 98.81 154 TRP B N 1
ATOM 3265 C CA . TRP B 1 154 ? -4.824 -21.188 -13.461 1 98.81 154 TRP B CA 1
ATOM 3266 C C . TRP B 1 154 ? -4.801 -22.094 -12.234 1 98.81 154 TRP B C 1
ATOM 3268 O O . TRP B 1 154 ? -3.809 -22.141 -11.508 1 98.81 154 TRP B O 1
ATOM 3278 N N . LEU B 1 155 ? -5.895 -22.797 -12 1 97.81 155 LEU B N 1
ATOM 3279 C CA . LEU B 1 155 ? -6.023 -23.641 -10.812 1 97.81 155 LEU B CA 1
ATOM 3280 C C . LEU B 1 155 ? -5.832 -25.109 -11.172 1 97.81 155 LEU B C 1
ATOM 3282 O O . LEU B 1 155 ? -5.258 -25.875 -10.398 1 97.81 155 LEU B O 1
ATOM 3286 N N . GLU B 1 156 ? -6.309 -25.531 -12.344 1 96.75 156 GLU B N 1
ATOM 3287 C CA . GLU B 1 156 ? -6.285 -26.938 -12.711 1 96.75 156 GLU B CA 1
ATOM 3288 C C . GLU B 1 156 ? -6.031 -27.125 -14.203 1 96.75 156 GLU B C 1
ATOM 3290 O O . GLU B 1 156 ? -6.059 -28.25 -14.719 1 96.75 156 GLU B O 1
ATOM 3295 N N . GLY B 1 157 ? -5.855 -26.062 -14.898 1 97.5 157 GLY B N 1
ATOM 3296 C CA . GLY B 1 157 ? -5.684 -26.141 -16.344 1 97.5 157 GLY B CA 1
ATOM 3297 C C . GLY B 1 157 ? -4.227 -26.172 -16.766 1 97.5 157 GLY B C 1
ATOM 3298 O O . GLY B 1 157 ? -3.41 -26.859 -16.156 1 97.5 157 GLY B O 1
ATOM 3299 N N . GLN B 1 158 ? -3.928 -25.453 -17.906 1 98.31 158 GLN B N 1
ATOM 3300 C CA . GLN B 1 158 ? -2.672 -25.703 -18.609 1 98.31 158 GLN B CA 1
ATOM 3301 C C . 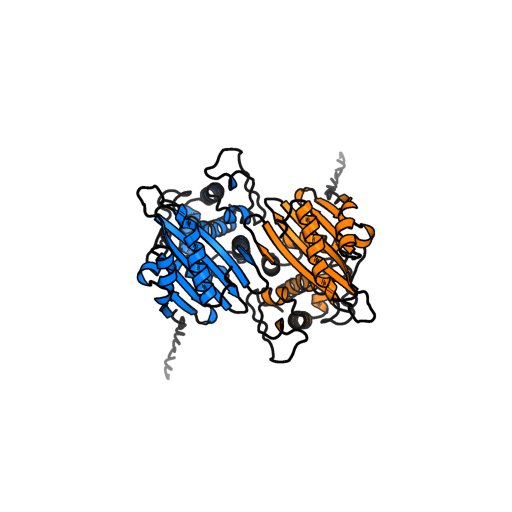GLN B 1 158 ? -1.698 -24.547 -18.391 1 98.31 158 GLN B C 1
ATOM 3303 O O . GLN B 1 158 ? -0.559 -24.594 -18.859 1 98.31 158 GLN B O 1
ATOM 3308 N N . LEU B 1 159 ? -2.078 -23.516 -17.688 1 98.88 159 LEU B N 1
ATOM 3309 C CA . LEU B 1 159 ? -1.172 -22.391 -17.422 1 98.88 159 LEU B CA 1
ATOM 3310 C C . LEU B 1 159 ? 0.012 -22.844 -16.578 1 98.88 159 LEU B C 1
ATOM 3312 O O . LEU B 1 159 ? -0.161 -23.594 -15.609 1 98.88 159 LEU B O 1
ATOM 3316 N N . ARG B 1 160 ? 1.221 -22.5 -17.031 1 98.88 160 ARG B N 1
ATOM 3317 C CA . ARG B 1 160 ? 2.453 -22.812 -16.312 1 98.88 160 ARG B CA 1
ATOM 3318 C C . ARG B 1 160 ? 3.402 -21.625 -16.297 1 98.88 160 ARG B C 1
ATOM 3320 O O . ARG B 1 160 ? 3.498 -20.891 -17.281 1 98.88 160 ARG B O 1
ATOM 3327 N N . ILE B 1 161 ? 4.105 -21.469 -15.203 1 98.94 161 ILE B N 1
ATOM 3328 C CA . ILE B 1 161 ? 5.078 -20.391 -15.055 1 98.94 161 ILE B CA 1
ATOM 3329 C C . ILE B 1 161 ? 6.188 -20.828 -14.102 1 98.94 161 ILE B C 1
ATOM 3331 O O . ILE B 1 161 ? 5.926 -21.516 -13.109 1 98.94 161 ILE B O 1
ATOM 3335 N N . SER B 1 162 ? 7.402 -20.438 -14.406 1 98.94 162 SER B N 1
ATOM 3336 C CA . SER B 1 162 ? 8.531 -20.734 -13.531 1 98.94 162 SER B CA 1
ATOM 3337 C C . SER B 1 162 ? 8.719 -19.672 -12.461 1 98.94 162 SER B C 1
ATOM 3339 O O . SER B 1 162 ? 8.133 -18.594 -12.555 1 98.94 162 SER B O 1
ATOM 3341 N N . ALA B 1 163 ? 9.5 -20.031 -11.43 1 98.94 163 ALA B N 1
ATOM 3342 C CA . ALA B 1 163 ? 9.82 -19.047 -10.406 1 98.94 163 ALA B CA 1
ATOM 3343 C C . ALA B 1 163 ? 10.539 -17.844 -11.008 1 98.94 163 ALA B C 1
ATOM 3345 O O . ALA B 1 163 ? 10.242 -16.703 -10.664 1 98.94 163 ALA B O 1
ATOM 3346 N N . PHE B 1 164 ? 11.453 -18.078 -11.922 1 98.81 164 PHE B N 1
ATOM 3347 C CA . PHE B 1 164 ? 12.148 -16.984 -12.586 1 98.81 164 PHE B CA 1
ATOM 3348 C C . PHE B 1 164 ? 11.164 -16.109 -13.359 1 98.81 164 PHE B C 1
ATOM 3350 O O . PHE B 1 164 ? 11.242 -14.883 -13.32 1 98.81 164 PHE B O 1
ATOM 3357 N N . ASN B 1 165 ? 10.258 -16.734 -14.023 1 98.81 165 ASN B N 1
ATOM 3358 C CA . ASN B 1 165 ? 9.289 -15.977 -14.805 1 98.81 165 ASN B CA 1
ATOM 3359 C C . ASN B 1 165 ? 8.328 -15.203 -13.898 1 98.81 165 ASN B C 1
ATOM 3361 O O . ASN B 1 165 ? 7.867 -14.117 -14.258 1 98.81 165 ASN B O 1
ATOM 3365 N N . GLN B 1 166 ? 7.965 -15.773 -12.734 1 98.94 166 GLN B N 1
ATOM 3366 C CA . GLN B 1 166 ? 7.203 -15.008 -11.75 1 98.94 166 GLN B CA 1
ATOM 3367 C C . GLN B 1 166 ? 7.914 -13.703 -11.391 1 98.94 166 GLN B C 1
ATOM 3369 O O . GLN B 1 166 ? 7.305 -12.633 -11.406 1 98.94 166 GLN B O 1
ATOM 3374 N N . VAL B 1 167 ? 9.195 -13.82 -11.125 1 98.88 167 VAL B N 1
ATOM 3375 C CA . VAL B 1 167 ? 9.977 -12.656 -10.727 1 98.88 167 VAL B CA 1
ATOM 3376 C C . VAL B 1 167 ? 10.023 -11.648 -11.867 1 98.88 167 VAL B C 1
ATOM 3378 O O . VAL B 1 167 ? 9.844 -10.445 -11.656 1 98.88 167 VAL B O 1
ATOM 3381 N N . LYS B 1 168 ? 10.18 -12.109 -13.055 1 98.44 168 LYS B N 1
ATOM 3382 C CA . LYS B 1 168 ? 10.25 -11.219 -14.211 1 98.44 168 LYS B CA 1
ATOM 3383 C C . LYS B 1 168 ? 8.938 -10.461 -14.398 1 98.44 168 LYS B C 1
ATOM 3385 O O . LYS B 1 168 ? 8.945 -9.258 -14.672 1 98.44 168 LYS B O 1
ATOM 3390 N N . PHE B 1 169 ? 7.902 -11.141 -14.297 1 98.88 169 PHE B N 1
ATOM 3391 C CA . PHE B 1 169 ? 6.59 -10.516 -14.391 1 98.88 169 PHE B CA 1
ATOM 3392 C C . PHE B 1 169 ? 6.41 -9.461 -13.305 1 98.88 169 PHE B C 1
ATOM 3394 O O . PHE B 1 169 ? 5.957 -8.352 -13.578 1 98.88 169 PHE B O 1
ATOM 3401 N N . LEU B 1 170 ? 6.77 -9.766 -12.062 1 98.94 170 LEU B N 1
ATOM 3402 C CA . LEU B 1 170 ? 6.598 -8.875 -10.922 1 98.94 170 LEU B CA 1
ATOM 3403 C C . LEU B 1 170 ? 7.508 -7.652 -11.039 1 98.94 170 LEU B C 1
ATOM 3405 O O . LEU B 1 170 ? 7.125 -6.547 -10.656 1 98.94 170 LEU B O 1
ATOM 3409 N N . GLU B 1 171 ? 8.68 -7.887 -11.578 1 98.56 171 GLU B N 1
ATOM 3410 C CA . GLU B 1 171 ? 9.57 -6.758 -11.852 1 98.56 171 GLU B CA 1
ATOM 3411 C C . GLU B 1 171 ? 8.938 -5.777 -12.828 1 98.56 171 GLU B C 1
ATOM 3413 O O . GLU B 1 171 ? 8.961 -4.566 -12.609 1 98.56 171 GLU B O 1
ATOM 3418 N N . SER B 1 172 ? 8.383 -6.305 -13.898 1 98.75 172 SER B N 1
ATOM 3419 C CA . SER B 1 172 ? 7.723 -5.461 -14.883 1 98.75 172 SER B CA 1
ATOM 3420 C C . SER B 1 172 ? 6.543 -4.711 -14.273 1 98.75 172 SER B C 1
ATOM 3422 O O . SER B 1 172 ? 6.328 -3.535 -14.57 1 98.75 172 SER B O 1
ATOM 3424 N N . LEU B 1 173 ? 5.781 -5.387 -13.406 1 98.88 173 LEU B N 1
ATOM 3425 C CA . LEU B 1 173 ? 4.676 -4.734 -12.711 1 98.88 173 LEU B CA 1
ATOM 3426 C C . LEU B 1 173 ? 5.188 -3.609 -11.82 1 98.88 173 LEU B C 1
ATOM 3428 O O . LEU B 1 173 ? 4.672 -2.49 -11.875 1 98.88 173 LEU B O 1
ATOM 3432 N N . TYR B 1 174 ? 6.23 -3.914 -11.016 1 98.75 174 TYR B N 1
ATOM 3433 C CA . TYR B 1 174 ? 6.82 -2.936 -10.109 1 98.75 174 TYR B CA 1
ATOM 3434 C C . TYR B 1 174 ? 7.254 -1.685 -10.867 1 98.75 174 TYR B C 1
ATOM 3436 O O . TYR B 1 174 ? 7.023 -0.564 -10.406 1 98.75 174 TYR B O 1
ATOM 3444 N N . LEU B 1 175 ? 7.738 -1.897 -12.031 1 98.12 175 LEU B N 1
ATOM 3445 C CA . LEU B 1 175 ? 8.312 -0.806 -12.812 1 98.12 175 LEU B CA 1
ATOM 3446 C C . LEU B 1 175 ? 7.246 -0.114 -13.656 1 98.12 175 LEU B C 1
ATOM 3448 O O . LEU B 1 175 ? 7.535 0.863 -14.352 1 98.12 175 LEU B O 1
ATOM 3452 N N . ASN B 1 176 ? 6.074 -0.578 -13.594 1 98.25 176 ASN B N 1
ATOM 3453 C CA . ASN B 1 176 ? 5 -0.096 -14.453 1 98.25 176 ASN B CA 1
ATOM 3454 C C . ASN B 1 176 ? 5.344 -0.274 -15.93 1 98.25 176 ASN B C 1
ATOM 3456 O O . ASN B 1 176 ? 5.082 0.614 -16.75 1 98.25 176 ASN B O 1
ATOM 3460 N N . ASN B 1 177 ? 5.906 -1.401 -16.25 1 98.25 177 ASN B N 1
ATOM 3461 C CA . ASN B 1 177 ? 6.402 -1.616 -17.594 1 98.25 177 ASN B CA 1
ATOM 3462 C C . ASN B 1 177 ? 5.582 -2.672 -18.344 1 98.25 177 ASN B C 1
ATOM 3464 O O . ASN B 1 177 ? 5.926 -3.062 -19.453 1 98.25 177 ASN B O 1
ATOM 3468 N N . LEU B 1 178 ? 4.551 -3.184 -17.734 1 98.81 178 LEU B N 1
ATOM 3469 C CA . LEU B 1 178 ? 3.633 -4.062 -18.453 1 98.81 178 LEU B CA 1
ATOM 3470 C C . LEU B 1 178 ? 2.785 -3.27 -19.438 1 98.81 178 LEU B C 1
ATOM 3472 O O . LEU B 1 178 ? 2.553 -2.074 -19.25 1 98.81 178 LEU B O 1
ATOM 3476 N N . PRO B 1 179 ? 2.404 -3.932 -20.562 1 98.81 179 PRO B N 1
ATOM 3477 C CA . PRO B 1 179 ? 1.491 -3.266 -21.484 1 98.81 179 PRO B CA 1
ATOM 3478 C C . PRO B 1 179 ? 0.091 -3.076 -20.906 1 98.81 179 PRO B C 1
ATOM 3480 O O . PRO B 1 179 ? -0.867 -3.691 -21.391 1 98.81 179 PRO B O 1
ATOM 3483 N N . ALA B 1 180 ? -0.066 -2.211 -19.984 1 98.81 180 ALA B N 1
ATOM 3484 C CA . ALA B 1 180 ? -1.252 -1.817 -19.234 1 98.81 180 ALA B CA 1
ATOM 3485 C C . ALA B 1 180 ? -1.124 -0.386 -18.719 1 98.81 180 ALA B C 1
ATOM 3487 O O . ALA B 1 180 ? -0.033 0.189 -18.719 1 98.81 180 ALA B O 1
ATOM 3488 N N . SER B 1 181 ? -2.227 0.159 -18.359 1 98.56 181 SER B N 1
ATOM 3489 C CA . SER B 1 181 ? -2.176 1.53 -17.859 1 98.56 181 SER B CA 1
ATOM 3490 C C . SER B 1 181 ? -1.4 1.615 -16.547 1 98.56 181 SER B C 1
ATOM 3492 O O . SER B 1 181 ? -1.503 0.726 -15.703 1 98.56 181 SER B O 1
ATOM 3494 N N . LYS B 1 182 ? -0.659 2.701 -16.422 1 98.5 182 LYS B N 1
ATOM 3495 C CA . LYS B 1 182 ? 0.089 2.932 -15.188 1 98.5 182 LYS B CA 1
ATOM 3496 C C . LYS B 1 182 ? -0.833 2.91 -13.969 1 98.5 182 LYS B C 1
ATOM 3498 O O . LYS B 1 182 ? -0.513 2.295 -12.953 1 98.5 182 LYS B O 1
ATOM 3503 N N . ALA B 1 183 ? -1.978 3.574 -14.055 1 98.62 183 ALA B N 1
ATOM 3504 C CA . ALA B 1 183 ? -2.924 3.641 -12.945 1 98.62 183 ALA B CA 1
ATOM 3505 C C . ALA B 1 183 ? -3.367 2.244 -12.516 1 98.62 183 ALA B C 1
ATOM 3507 O O . ALA B 1 183 ? -3.432 1.944 -11.32 1 98.62 183 ALA B O 1
ATOM 3508 N N . ASN B 1 184 ? -3.654 1.394 -13.469 1 98.88 184 ASN B N 1
ATOM 3509 C CA . ASN B 1 184 ? -4.117 0.051 -13.133 1 98.88 184 ASN B CA 1
ATOM 3510 C C . ASN B 1 184 ? -3.008 -0.788 -12.508 1 98.88 184 ASN B C 1
ATOM 3512 O O . ASN B 1 184 ? -3.264 -1.601 -11.617 1 98.88 184 ASN B O 1
ATOM 3516 N N . GLN B 1 185 ? -1.784 -0.63 -12.984 1 98.94 185 GLN B N 1
ATOM 3517 C CA . GLN B 1 185 ? -0.661 -1.314 -12.352 1 98.94 185 GLN B CA 1
ATOM 3518 C C . GLN B 1 185 ? -0.48 -0.856 -10.914 1 98.94 185 GLN B C 1
ATOM 3520 O O . GLN B 1 185 ? -0.223 -1.672 -10.023 1 98.94 185 GLN B O 1
ATOM 3525 N N . LEU B 1 186 ? -0.671 0.481 -10.648 1 98.88 186 LEU B N 1
ATOM 3526 C CA . LEU B 1 186 ? -0.548 1.026 -9.305 1 98.88 186 LEU B CA 1
ATOM 3527 C C . LEU B 1 186 ? -1.655 0.494 -8.398 1 98.88 186 LEU B C 1
ATOM 3529 O O . LEU B 1 186 ? -1.419 0.214 -7.219 1 98.88 186 LEU B O 1
ATOM 3533 N N . ILE B 1 187 ? -2.865 0.305 -8.945 1 98.88 187 ILE B N 1
ATOM 3534 C CA . ILE B 1 187 ? -3.973 -0.269 -8.188 1 98.88 187 ILE B CA 1
ATOM 3535 C C . ILE B 1 187 ? -3.613 -1.686 -7.742 1 98.88 187 ILE B C 1
ATOM 3537 O O . ILE B 1 187 ? -3.795 -2.041 -6.578 1 98.88 187 ILE B O 1
ATOM 3541 N N . VAL B 1 188 ? -3.068 -2.484 -8.617 1 98.94 188 VAL B N 1
ATOM 3542 C CA . VAL B 1 188 ? -2.736 -3.873 -8.32 1 98.94 188 VAL B CA 1
ATOM 3543 C C . VAL B 1 188 ? -1.587 -3.928 -7.32 1 98.94 188 VAL B C 1
ATOM 3545 O O . VAL B 1 188 ? -1.599 -4.746 -6.398 1 98.94 188 VAL B O 1
ATOM 3548 N N . LYS B 1 189 ? -0.596 -3.057 -7.488 1 98.88 189 LYS B N 1
ATOM 3549 C CA . LYS B 1 189 ? 0.524 -3.02 -6.555 1 98.88 189 LYS B CA 1
ATOM 3550 C C . LYS B 1 189 ? 0.043 -2.764 -5.129 1 98.88 189 LYS B C 1
ATOM 3552 O O . LYS B 1 189 ? 0.457 -3.453 -4.195 1 98.88 189 LYS B O 1
ATOM 3557 N N . GLU B 1 190 ? -0.837 -1.844 -4.941 1 98.44 190 GLU B N 1
ATOM 3558 C CA . GLU B 1 190 ? -1.353 -1.571 -3.604 1 98.44 190 GLU B CA 1
ATOM 3559 C C . GLU B 1 190 ? -2.168 -2.748 -3.076 1 98.44 190 GLU B C 1
ATOM 3561 O O . GLU B 1 190 ? -2.098 -3.078 -1.891 1 98.44 190 GLU B O 1
ATOM 3566 N N . ALA B 1 191 ? -2.887 -3.404 -3.945 1 98.75 191 ALA B N 1
ATOM 3567 C CA . ALA B 1 191 ? -3.801 -4.473 -3.547 1 98.75 191 ALA B CA 1
ATOM 3568 C C . ALA B 1 191 ? -3.033 -5.68 -3.014 1 98.75 191 ALA B C 1
ATOM 3570 O O . ALA B 1 191 ? -3.586 -6.496 -2.271 1 98.75 191 ALA B O 1
ATOM 3571 N N . ILE B 1 192 ? -1.731 -5.77 -3.357 1 98.88 192 ILE B N 1
ATOM 3572 C CA . ILE B 1 192 ? -1.014 -6.965 -2.928 1 98.88 192 ILE B CA 1
ATOM 3573 C C . ILE B 1 192 ? -0.043 -6.609 -1.806 1 98.88 192 ILE B C 1
ATOM 3575 O O . ILE B 1 192 ? 0.846 -7.395 -1.472 1 98.88 192 ILE B O 1
ATOM 3579 N N . VAL B 1 193 ? -0.214 -5.402 -1.2 1 98.88 193 VAL B N 1
ATOM 3580 C CA . VAL B 1 193 ? 0.54 -5.098 0.011 1 98.88 193 VAL B CA 1
ATOM 3581 C C . VAL B 1 193 ? 0.095 -6.02 1.143 1 98.88 193 VAL B C 1
ATOM 3583 O O . VAL B 1 193 ? -1.096 -6.105 1.451 1 98.88 193 VAL B O 1
ATOM 3586 N N . THR B 1 194 ? 1.086 -6.703 1.802 1 98.19 194 THR B N 1
ATOM 3587 C CA . THR B 1 194 ? 0.743 -7.648 2.857 1 98.19 194 THR B CA 1
ATOM 3588 C C . THR B 1 194 ? 1.399 -7.25 4.176 1 98.19 194 THR B C 1
ATOM 3590 O O . THR B 1 194 ? 0.986 -7.707 5.242 1 98.19 194 THR B O 1
ATOM 3593 N N . GLU B 1 195 ? 2.416 -6.457 4.117 1 97.06 195 GLU B N 1
ATOM 3594 C CA . GLU B 1 195 ? 3.133 -5.98 5.297 1 97.06 195 GLU B CA 1
ATOM 3595 C C . GLU B 1 195 ? 3.762 -4.613 5.043 1 97.06 195 GLU B C 1
ATOM 3597 O O . GLU B 1 195 ? 4.285 -4.355 3.961 1 97.06 195 GLU B O 1
ATOM 3602 N N . ALA B 1 196 ? 3.701 -3.758 6.051 1 96.88 196 ALA B N 1
ATOM 3603 C CA . ALA B 1 196 ? 4.324 -2.439 5.957 1 96.88 196 ALA B CA 1
ATOM 3604 C C . ALA B 1 196 ? 4.914 -2.018 7.301 1 96.88 196 ALA B C 1
ATOM 3606 O O . ALA B 1 196 ? 4.246 -2.102 8.336 1 96.88 196 ALA B O 1
ATOM 3607 N N . THR B 1 197 ? 6.184 -1.68 7.289 1 94.06 197 THR B N 1
ATOM 3608 C CA . THR B 1 197 ? 6.91 -1.063 8.391 1 94.06 197 THR B CA 1
ATOM 3609 C C . THR B 1 197 ? 7.609 0.212 7.934 1 94.06 197 THR B C 1
ATOM 3611 O O . THR B 1 197 ? 7.668 0.5 6.738 1 94.06 197 THR B O 1
ATOM 3614 N N . PRO B 1 198 ? 8.062 0.989 8.852 1 91.19 198 PRO B N 1
ATOM 3615 C CA . PRO B 1 198 ? 8.828 2.164 8.43 1 91.19 198 PRO B CA 1
ATOM 3616 C C . PRO B 1 198 ? 10.039 1.801 7.574 1 91.19 198 PRO B C 1
ATOM 3618 O O . PRO B 1 198 ? 10.453 2.584 6.715 1 91.19 198 PRO B O 1
ATOM 3621 N N . GLU B 1 199 ? 10.516 0.566 7.734 1 92.44 199 GLU B N 1
ATOM 3622 C CA . GLU B 1 199 ? 11.773 0.173 7.102 1 92.44 199 GLU B CA 1
ATOM 3623 C C . GLU B 1 199 ? 11.531 -0.476 5.742 1 92.44 199 GLU B C 1
ATOM 3625 O O . GLU B 1 199 ? 12.359 -0.367 4.836 1 92.44 199 GLU B O 1
ATOM 3630 N N . TYR B 1 200 ? 10.414 -1.234 5.711 1 96.25 200 TYR B N 1
ATOM 3631 C CA . TYR B 1 200 ? 10.188 -1.943 4.457 1 96.25 200 TYR B CA 1
ATOM 3632 C C . TYR B 1 200 ? 8.695 -2.162 4.219 1 96.25 200 TYR B C 1
ATOM 3634 O O . TYR B 1 200 ? 7.883 -1.968 5.125 1 96.25 200 TYR B O 1
ATOM 3642 N N . ILE B 1 201 ? 8.328 -2.453 3.012 1 98.12 201 ILE B N 1
ATOM 3643 C CA . ILE B 1 201 ? 6.98 -2.842 2.604 1 98.12 201 ILE B CA 1
ATOM 3644 C C . ILE B 1 201 ? 7.043 -4.117 1.768 1 98.12 201 ILE B C 1
ATOM 3646 O O . ILE B 1 201 ? 7.957 -4.293 0.957 1 98.12 201 ILE B O 1
ATOM 3650 N N . VAL B 1 202 ? 6.078 -5.059 2.02 1 98.56 202 VAL B N 1
ATOM 3651 C CA . VAL B 1 202 ? 6.012 -6.328 1.301 1 98.56 202 VAL B CA 1
ATOM 3652 C C . VAL B 1 202 ? 4.758 -6.363 0.428 1 98.56 202 VAL B C 1
ATOM 3654 O O . VAL B 1 202 ? 3.654 -6.086 0.905 1 98.56 202 VAL B O 1
ATOM 3657 N N . HIS B 1 203 ? 4.926 -6.586 -0.82 1 98.88 203 HIS B N 1
ATOM 3658 C CA . HIS B 1 203 ? 3.889 -6.945 -1.782 1 98.88 203 HIS B CA 1
ATOM 3659 C C . HIS B 1 203 ? 3.951 -8.43 -2.127 1 98.88 203 HIS B C 1
ATOM 3661 O O . HIS B 1 203 ? 4.996 -8.93 -2.549 1 98.88 203 HIS B O 1
ATOM 3667 N N . SER B 1 204 ? 2.797 -9.148 -1.879 1 98.88 204 SER B N 1
ATOM 3668 C CA . SER B 1 204 ? 2.965 -10.57 -2.129 1 98.88 204 SER B CA 1
ATOM 3669 C C . SER B 1 204 ? 1.621 -11.258 -2.346 1 98.88 204 SER B C 1
ATOM 3671 O O . SER B 1 204 ? 0.568 -10.656 -2.131 1 98.88 204 SER B O 1
ATOM 3673 N N . LYS B 1 205 ? 1.666 -12.391 -2.84 1 98.88 205 LYS B N 1
ATOM 3674 C CA . LYS B 1 205 ? 0.521 -13.266 -3.07 1 98.88 205 LYS B CA 1
ATOM 3675 C C . LYS B 1 205 ? 0.911 -14.734 -2.908 1 98.88 205 LYS B C 1
ATOM 3677 O O . LYS B 1 205 ? 1.947 -15.164 -3.416 1 98.88 205 LYS B O 1
ATOM 3682 N N . THR B 1 206 ? 0.114 -15.477 -2.111 1 98.69 206 THR B N 1
ATOM 3683 C CA . THR B 1 206 ? 0.267 -16.922 -1.98 1 98.69 206 THR B CA 1
ATOM 3684 C C . THR B 1 206 ? -0.581 -17.656 -3.02 1 98.69 206 THR B C 1
ATOM 3686 O O . THR B 1 206 ? -1.461 -17.062 -3.641 1 98.69 206 THR B O 1
ATOM 3689 N N . GLY B 1 207 ? -0.266 -18.906 -3.27 1 98.56 207 GLY B N 1
ATOM 3690 C CA . GLY B 1 207 ? -1.061 -19.828 -4.082 1 98.56 207 GLY B CA 1
ATOM 3691 C C . GLY B 1 207 ? -0.745 -21.281 -3.824 1 98.56 207 GLY B C 1
ATOM 3692 O O . GLY B 1 207 ? 0.333 -21.609 -3.324 1 98.56 207 GLY B O 1
ATOM 3693 N N . TYR B 1 208 ? -1.693 -22.141 -4.059 1 97.94 208 TYR B N 1
ATOM 3694 C CA . TYR B 1 208 ? -1.416 -23.562 -4.102 1 97.94 208 TYR B CA 1
ATOM 3695 C C . TYR B 1 208 ? -2.49 -24.312 -4.891 1 97.94 208 TYR B C 1
ATOM 3697 O O . TYR B 1 208 ? -3.604 -23.797 -5.059 1 97.94 208 TYR B O 1
ATOM 3705 N N . SER B 1 209 ? -2.105 -25.438 -5.441 1 96.19 209 SER B N 1
ATOM 3706 C CA . SER B 1 209 ? -3.02 -26.312 -6.176 1 96.19 209 SER B CA 1
ATOM 3707 C C . SER B 1 209 ? -2.543 -27.75 -6.148 1 96.19 209 SER B C 1
ATOM 3709 O O . SER B 1 209 ? -1.364 -28.016 -5.906 1 96.19 209 SER B O 1
ATOM 3711 N N . GLY B 1 210 ? -3.535 -28.656 -6.309 1 94.62 210 GLY B N 1
ATOM 3712 C CA . GLY B 1 210 ? -3.205 -30.047 -6.59 1 94.62 210 GLY B CA 1
ATOM 3713 C C . GLY B 1 210 ? -3.312 -30.938 -5.375 1 94.62 210 GLY B C 1
ATOM 3714 O O . GLY B 1 210 ? -3.248 -32.156 -5.492 1 94.62 210 GLY B O 1
ATOM 3715 N N . VAL B 1 211 ? -3.484 -30.344 -4.203 1 92.44 211 VAL B N 1
ATOM 3716 C CA . VAL B 1 211 ? -3.576 -31.172 -3.004 1 92.44 211 VAL B CA 1
ATOM 3717 C C . VAL B 1 211 ? -4.855 -32 -3.047 1 92.44 211 VAL B C 1
ATOM 3719 O O . VAL B 1 211 ? -5.938 -31.469 -3.314 1 92.44 211 VAL B O 1
ATOM 3722 N N . GLY B 1 212 ? -4.695 -33.281 -2.854 1 88.75 212 GLY B N 1
ATOM 3723 C CA . GLY B 1 212 ? -5.844 -34.188 -2.785 1 88.75 212 GLY B CA 1
ATOM 3724 C C . GLY B 1 212 ? -6.387 -34.562 -4.148 1 88.75 212 GLY B C 1
ATOM 3725 O O . GLY B 1 212 ? -7.488 -35.125 -4.258 1 88.75 212 GLY B O 1
ATOM 3726 N N . THR B 1 213 ? -5.742 -34.125 -5.125 1 90.38 213 THR B N 1
ATOM 3727 C CA . THR B 1 213 ? -6.148 -34.469 -6.484 1 90.38 213 THR B CA 1
ATOM 3728 C C . THR B 1 213 ? -5.172 -35.469 -7.105 1 90.38 213 THR B C 1
ATOM 3730 O O . THR B 1 213 ? -4.227 -35.906 -6.453 1 90.38 213 THR B O 1
ATOM 3733 N N . GLU B 1 214 ? -5.438 -35.844 -8.328 1 87.19 214 GLU B N 1
ATOM 3734 C CA . GLU B 1 214 ? -4.574 -36.75 -9.055 1 87.19 214 GLU B CA 1
ATOM 3735 C C . GLU B 1 214 ? -3.209 -36.156 -9.336 1 87.19 214 GLU B C 1
ATOM 3737 O O . GLU B 1 214 ? -2.246 -36.844 -9.633 1 87.19 214 GLU B O 1
ATOM 3742 N N . SER B 1 215 ? -3.117 -34.875 -9.164 1 84.75 215 SER B N 1
ATOM 3743 C CA . SER B 1 215 ? -1.881 -34.156 -9.438 1 84.75 215 SER B CA 1
ATOM 3744 C C . SER B 1 215 ? -1.013 -34.031 -8.188 1 84.75 215 SER B C 1
ATOM 3746 O O . SER B 1 215 ? 0.037 -33.406 -8.211 1 84.75 215 SER B O 1
ATOM 3748 N N . SER B 1 216 ? -1.406 -34.75 -7.215 1 89.25 216 SER B N 1
ATOM 3749 C CA . SER B 1 216 ? -0.631 -34.688 -5.98 1 89.25 216 SER B CA 1
ATOM 3750 C C . SER B 1 216 ? 0.662 -35.5 -6.102 1 89.25 216 SER B C 1
ATOM 3752 O O . SER B 1 216 ? 0.659 -36.625 -6.609 1 89.25 216 SER B O 1
ATOM 3754 N N . PRO B 1 217 ? 1.744 -34.844 -5.637 1 93.69 217 PRO B N 1
ATOM 3755 C CA . PRO B 1 217 ? 1.883 -33.562 -4.965 1 93.69 217 PRO B CA 1
ATOM 3756 C C . PRO B 1 217 ? 1.696 -32.375 -5.914 1 93.69 217 PRO B C 1
ATOM 3758 O O . PRO B 1 217 ? 2.107 -32.438 -7.074 1 93.69 217 PRO B O 1
ATOM 3761 N N . GLY B 1 218 ? 0.996 -31.453 -5.379 1 96.69 218 GLY B N 1
ATOM 3762 C CA . GLY B 1 218 ? 0.827 -30.203 -6.098 1 96.69 218 GLY B CA 1
ATOM 3763 C C . GLY B 1 218 ? 1.951 -29.219 -5.848 1 96.69 218 GLY B C 1
ATOM 3764 O O . GLY B 1 218 ? 3.094 -29.609 -5.609 1 96.69 218 GLY B O 1
ATOM 3765 N N . VAL B 1 219 ? 1.626 -27.953 -6.086 1 98.5 219 VAL B N 1
ATOM 3766 C CA . VAL B 1 219 ? 2.611 -26.891 -5.918 1 98.5 219 VAL B CA 1
ATOM 3767 C C . VAL B 1 219 ? 2.041 -25.797 -5.016 1 98.5 219 VAL B C 1
ATOM 3769 O O . VAL B 1 219 ? 0.855 -25.469 -5.105 1 98.5 219 VAL B O 1
ATOM 3772 N N . ALA B 1 220 ? 2.838 -25.266 -4.078 1 98.69 220 ALA B N 1
ATOM 3773 C CA . ALA B 1 220 ? 2.518 -24.094 -3.266 1 98.69 220 ALA B CA 1
ATOM 3774 C C . ALA B 1 220 ? 3.486 -22.953 -3.545 1 98.69 220 ALA B C 1
ATOM 3776 O O . ALA B 1 220 ? 4.688 -23.172 -3.715 1 98.69 220 ALA B O 1
ATOM 3777 N N . TRP B 1 221 ? 2.949 -21.719 -3.605 1 98.94 221 TRP B N 1
ATOM 3778 C CA . TRP B 1 221 ? 3.705 -20.547 -4.023 1 98.94 221 TRP B CA 1
ATOM 3779 C C . TRP B 1 221 ? 3.686 -19.469 -2.939 1 98.94 221 TRP B C 1
ATOM 3781 O O . TRP B 1 221 ? 2.75 -19.406 -2.137 1 98.94 221 TRP B O 1
ATOM 3791 N N . TRP B 1 222 ? 4.691 -18.641 -2.9 1 98.94 222 TRP B N 1
ATOM 3792 C CA . TRP B 1 222 ? 4.707 -17.281 -2.375 1 98.94 222 TRP B CA 1
ATOM 3793 C C . TRP B 1 222 ? 5.566 -16.375 -3.242 1 98.94 222 TRP B C 1
ATOM 3795 O O . TRP B 1 222 ? 6.758 -16.641 -3.439 1 98.94 222 TRP B O 1
ATOM 3805 N N . VAL B 1 223 ? 4.965 -15.352 -3.885 1 98.94 223 VAL B N 1
ATOM 3806 C CA . VAL B 1 223 ? 5.703 -14.484 -4.797 1 98.94 223 VAL B CA 1
ATOM 3807 C C . VAL B 1 223 ? 5.492 -13.023 -4.406 1 98.94 223 VAL B C 1
ATOM 3809 O O . VAL B 1 223 ? 4.48 -12.68 -3.785 1 98.94 223 VAL B O 1
ATOM 3812 N N . GLY B 1 224 ? 6.457 -12.18 -4.746 1 98.94 224 GLY B N 1
ATOM 3813 C CA . GLY B 1 224 ? 6.305 -10.766 -4.43 1 98.94 224 GLY B CA 1
ATOM 3814 C C . GLY B 1 224 ? 7.605 -9.992 -4.492 1 98.94 224 GLY B C 1
ATOM 3815 O O . GLY B 1 224 ? 8.516 -10.352 -5.246 1 98.94 224 GLY B O 1
ATOM 3816 N N . TRP B 1 225 ? 7.621 -8.891 -3.754 1 98.88 225 TRP B N 1
ATOM 3817 C CA . TRP B 1 225 ? 8.836 -8.109 -3.578 1 98.88 225 TRP B CA 1
ATOM 3818 C C . TRP B 1 225 ? 8.828 -7.371 -2.242 1 98.88 225 TRP B C 1
ATOM 3820 O O . TRP B 1 225 ? 7.77 -7.191 -1.634 1 98.88 225 TRP B O 1
ATOM 3830 N N . VAL B 1 226 ? 10 -7.066 -1.79 1 98.69 226 VAL B N 1
ATOM 3831 C CA . VAL B 1 226 ? 10.258 -6.215 -0.634 1 98.69 226 VAL B CA 1
ATOM 3832 C C . VAL B 1 226 ? 10.961 -4.938 -1.081 1 98.69 226 VAL B C 1
ATOM 3834 O O . VAL B 1 226 ? 11.969 -4.992 -1.786 1 98.69 226 VAL B O 1
ATOM 3837 N N . GLU B 1 227 ? 10.359 -3.82 -0.764 1 98.5 227 GLU B N 1
ATOM 3838 C CA . GLU B 1 227 ? 11.078 -2.555 -0.89 1 98.5 227 GLU B CA 1
ATOM 3839 C C . GLU B 1 227 ? 11.727 -2.15 0.433 1 98.5 227 GLU B C 1
ATOM 3841 O O . GLU B 1 227 ? 11.031 -1.99 1.441 1 98.5 227 GLU B O 1
ATOM 3846 N N . LYS B 1 228 ? 12.984 -2.018 0.44 1 96.94 228 LYS B N 1
ATOM 3847 C CA . LYS B 1 228 ? 13.75 -1.598 1.61 1 96.94 228 LYS B CA 1
ATOM 3848 C C . LYS B 1 228 ? 14.789 -0.545 1.238 1 96.94 228 LYS B C 1
ATOM 3850 O O . LYS B 1 228 ? 15.758 -0.842 0.535 1 96.94 228 LYS B O 1
ATOM 3855 N N . GLY B 1 229 ? 14.586 0.67 1.818 1 94.75 229 GLY B N 1
ATOM 3856 C CA . GLY B 1 229 ? 15.43 1.764 1.363 1 94.75 229 GLY B CA 1
ATOM 3857 C C . GLY B 1 229 ? 15.289 2.051 -0.119 1 94.75 229 GLY B C 1
ATOM 3858 O O . GLY B 1 229 ? 14.18 2.26 -0.614 1 94.75 229 GLY B O 1
ATOM 3859 N N . THR B 1 230 ? 16.453 2.031 -0.771 1 96.94 230 THR B N 1
ATOM 3860 C CA . THR B 1 230 ? 16.422 2.266 -2.211 1 96.94 230 THR B CA 1
ATOM 3861 C C . THR B 1 230 ? 16.469 0.946 -2.975 1 96.94 230 THR B C 1
ATOM 3863 O O . THR B 1 230 ? 16.359 0.931 -4.203 1 96.94 230 THR B O 1
ATOM 3866 N N . GLU B 1 231 ? 16.547 -0.149 -2.279 1 97.62 231 GLU B N 1
ATOM 3867 C CA . GLU B 1 231 ? 16.641 -1.467 -2.898 1 97.62 231 GLU B CA 1
ATOM 3868 C C . GLU B 1 231 ? 15.281 -2.148 -2.969 1 97.62 231 GLU B C 1
ATOM 3870 O O . GLU B 1 231 ? 14.422 -1.912 -2.119 1 97.62 231 GLU B O 1
ATOM 3875 N N . VAL B 1 232 ? 15.133 -2.912 -4.027 1 98.5 232 VAL B N 1
ATOM 3876 C CA . VAL B 1 232 ? 13.969 -3.787 -4.184 1 98.5 232 VAL B CA 1
ATOM 3877 C C . VAL B 1 232 ? 14.438 -5.23 -4.371 1 98.5 232 VAL B C 1
ATOM 3879 O O . VAL B 1 232 ? 15.344 -5.496 -5.16 1 98.5 232 VAL B O 1
ATOM 3882 N N . TYR B 1 233 ? 13.836 -6.094 -3.561 1 98.75 233 TYR B N 1
ATOM 3883 C CA . TYR B 1 233 ? 14.086 -7.527 -3.635 1 98.75 233 TYR B CA 1
ATOM 3884 C C . TYR B 1 233 ? 12.875 -8.266 -4.18 1 98.75 233 TYR B C 1
ATOM 3886 O O . TYR B 1 233 ? 11.836 -8.344 -3.518 1 98.75 233 TYR B O 1
ATOM 3894 N N . PHE B 1 234 ? 13.016 -8.797 -5.375 1 98.88 234 PHE B N 1
ATOM 3895 C CA . PHE B 1 234 ? 11.953 -9.609 -5.957 1 98.88 234 PHE B CA 1
ATOM 3896 C C . PHE B 1 234 ? 12.133 -11.078 -5.594 1 98.88 234 PHE B C 1
ATOM 3898 O O . PHE B 1 234 ? 13.258 -11.578 -5.555 1 98.88 234 PHE B O 1
ATOM 3905 N N . PHE B 1 235 ? 10.984 -11.797 -5.34 1 98.94 235 PHE B N 1
ATOM 3906 C CA . PHE B 1 235 ? 11.164 -13.18 -4.922 1 98.94 235 PHE B CA 1
ATOM 3907 C C . PHE B 1 235 ? 10.039 -14.055 -5.465 1 98.94 235 PHE B C 1
ATOM 3909 O O . PHE B 1 235 ? 8.945 -13.562 -5.754 1 98.94 235 PHE B O 1
ATOM 3916 N N . ALA B 1 236 ? 10.32 -15.258 -5.625 1 98.94 236 ALA B N 1
ATOM 3917 C CA . ALA B 1 236 ? 9.383 -16.344 -5.906 1 98.94 236 ALA B CA 1
ATOM 3918 C C . ALA B 1 236 ? 9.812 -17.641 -5.23 1 98.94 236 ALA B C 1
ATOM 3920 O O . ALA B 1 236 ? 10.953 -18.078 -5.391 1 98.94 236 ALA B O 1
ATOM 3921 N N . PHE B 1 237 ? 8.914 -18.141 -4.43 1 98.94 237 PHE B N 1
ATOM 3922 C CA . PHE B 1 237 ? 9.055 -19.422 -3.742 1 98.94 237 PHE B CA 1
ATOM 3923 C C . PHE B 1 237 ? 8.023 -20.422 -4.25 1 98.94 237 PHE B C 1
ATOM 3925 O O . PHE B 1 237 ? 6.863 -20.078 -4.461 1 98.94 237 PHE B O 1
ATOM 3932 N N . ASN B 1 238 ? 8.477 -21.641 -4.566 1 98.81 238 ASN B N 1
ATOM 3933 C CA . ASN B 1 238 ? 7.492 -22.719 -4.664 1 98.81 238 ASN B CA 1
ATOM 3934 C C . ASN B 1 238 ? 8.016 -24.016 -4.07 1 98.81 238 ASN B C 1
ATOM 3936 O O . ASN B 1 238 ? 9.227 -24.172 -3.873 1 98.81 238 ASN B O 1
ATOM 3940 N N . MET B 1 239 ? 7.105 -24.891 -3.686 1 98.75 239 MET B N 1
ATOM 3941 C CA . MET B 1 239 ? 7.406 -26.188 -3.096 1 98.75 239 MET B CA 1
ATOM 3942 C C . MET B 1 239 ? 6.379 -27.234 -3.52 1 98.75 239 MET B C 1
ATOM 3944 O O . MET B 1 239 ? 5.281 -26.891 -3.963 1 98.75 239 MET B O 1
ATOM 3948 N N . ASP B 1 240 ? 6.82 -28.484 -3.416 1 98.25 240 ASP B N 1
ATOM 3949 C CA . ASP B 1 240 ? 5.844 -29.562 -3.488 1 98.25 240 ASP B CA 1
ATOM 3950 C C . ASP B 1 240 ? 4.926 -29.562 -2.268 1 98.25 240 ASP B C 1
ATOM 3952 O O . ASP B 1 240 ? 5.375 -29.312 -1.147 1 98.25 240 ASP B O 1
ATOM 3956 N N . ILE B 1 241 ? 3.625 -29.812 -2.52 1 97.38 241 ILE B N 1
ATOM 3957 C CA . ILE B 1 241 ? 2.703 -29.859 -1.391 1 97.38 241 ILE B CA 1
ATOM 3958 C C . ILE B 1 241 ? 1.768 -31.062 -1.537 1 97.38 241 ILE B C 1
ATOM 3960 O O . ILE B 1 241 ? 1.133 -31.234 -2.58 1 97.38 241 ILE B O 1
ATOM 3964 N N . ASP B 1 242 ? 1.714 -31.859 -0.491 1 93.88 242 ASP B N 1
ATOM 3965 C CA . ASP B 1 242 ? 0.825 -33.031 -0.542 1 93.88 242 ASP B CA 1
ATOM 3966 C C . ASP B 1 242 ? -0.205 -32.969 0.584 1 93.88 242 ASP B C 1
ATOM 3968 O O . ASP B 1 242 ? -1.11 -33.812 0.641 1 93.88 242 ASP B O 1
ATOM 3972 N N . ASN B 1 243 ? 0.032 -32.125 1.451 1 92.19 243 ASN B N 1
ATOM 3973 C CA . ASN B 1 243 ? -0.885 -31.906 2.566 1 92.19 243 ASN B CA 1
ATOM 3974 C C . ASN B 1 243 ? -0.946 -30.438 2.977 1 92.19 243 ASN B C 1
ATOM 3976 O O . ASN B 1 243 ? 0.083 -29.766 3.031 1 92.19 243 ASN B O 1
ATOM 3980 N N . GLU B 1 244 ? -2.088 -29.953 3.312 1 92.88 244 GLU B N 1
ATOM 3981 C CA . GLU B 1 244 ? -2.305 -28.531 3.561 1 92.88 244 GLU B CA 1
ATOM 3982 C C . GLU B 1 244 ? -1.659 -28.094 4.871 1 92.88 244 GLU B C 1
ATOM 3984 O O . GLU B 1 244 ? -1.443 -26.906 5.098 1 92.88 244 GLU B O 1
ATOM 3989 N N . SER B 1 245 ? -1.355 -29.031 5.703 1 94.38 245 SER B N 1
ATOM 3990 C CA . SER B 1 245 ? -0.742 -28.688 6.98 1 94.38 245 SER B CA 1
ATOM 3991 C C . SER B 1 245 ? 0.638 -28.062 6.785 1 94.38 245 SER B C 1
ATOM 3993 O O . SER B 1 245 ? 1.161 -27.406 7.684 1 94.38 245 SER B O 1
ATOM 3995 N N . LYS B 1 246 ? 1.221 -28.188 5.562 1 95.12 246 LYS B N 1
ATOM 3996 C CA . LYS B 1 246 ? 2.562 -27.672 5.297 1 95.12 246 LYS B CA 1
ATOM 3997 C C . LYS B 1 246 ? 2.506 -26.312 4.621 1 95.12 246 LYS B C 1
ATOM 3999 O O . LYS B 1 246 ? 3.543 -25.688 4.375 1 95.12 246 LYS B O 1
ATOM 4004 N N . LEU B 1 247 ? 1.376 -25.781 4.395 1 96.81 247 LEU B N 1
ATOM 4005 C CA . LEU B 1 247 ? 1.21 -24.547 3.645 1 96.81 247 LEU B CA 1
ATOM 4006 C C . LEU B 1 247 ? 1.931 -23.391 4.332 1 96.81 247 LEU B C 1
ATOM 4008 O O . LEU B 1 247 ? 2.502 -22.531 3.666 1 96.81 247 LEU B O 1
ATOM 4012 N N . PRO B 1 248 ? 2.029 -23.375 5.719 1 97 248 PRO B N 1
ATOM 4013 C CA . PRO B 1 248 ? 2.74 -22.266 6.355 1 97 248 PRO B CA 1
ATOM 4014 C C . PRO B 1 248 ? 4.219 -22.219 5.984 1 97 248 PRO B C 1
ATOM 4016 O O . PRO B 1 248 ? 4.855 -21.172 6.094 1 97 248 PRO B O 1
ATOM 4019 N N . SER B 1 249 ? 4.754 -23.297 5.453 1 97.5 249 SER B N 1
ATOM 4020 C CA . SER B 1 249 ? 6.172 -23.375 5.121 1 97.5 249 SER B CA 1
ATOM 4021 C C . SER B 1 249 ? 6.52 -22.453 3.951 1 97.5 249 SER B C 1
ATOM 4023 O O . SER B 1 249 ? 7.668 -22.047 3.799 1 97.5 249 SER B O 1
ATOM 4025 N N . ARG B 1 250 ? 5.512 -22.109 3.107 1 96.06 250 ARG B N 1
ATOM 4026 C CA . ARG B 1 250 ? 5.785 -21.234 1.974 1 96.06 250 ARG B CA 1
ATOM 4027 C C . ARG B 1 250 ? 6.363 -19.906 2.441 1 96.06 250 ARG B C 1
ATOM 4029 O O . ARG B 1 250 ? 7.305 -19.391 1.84 1 96.06 250 ARG B O 1
ATOM 4036 N N . LYS B 1 251 ? 5.836 -19.453 3.533 1 96.5 251 LYS B N 1
ATOM 4037 C CA . LYS B 1 251 ? 6.27 -18.156 4.023 1 96.5 251 LYS B CA 1
ATOM 4038 C C . LYS B 1 251 ? 7.398 -18.297 5.039 1 96.5 251 LYS B C 1
ATOM 4040 O O . LYS B 1 251 ? 8.344 -17.5 5.043 1 96.5 251 LYS B O 1
ATOM 4045 N N . SER B 1 252 ? 7.352 -19.312 5.914 1 97.25 252 SER B N 1
ATOM 4046 C CA . SER B 1 252 ? 8.336 -19.438 6.98 1 97.25 252 SER B CA 1
ATOM 4047 C C . SER B 1 252 ? 9.742 -19.609 6.418 1 97.25 252 SER B C 1
ATOM 4049 O O . SER B 1 252 ? 10.695 -18.984 6.879 1 97.25 252 SER B O 1
ATOM 4051 N N . ILE B 1 253 ? 9.922 -20.422 5.371 1 97.88 253 ILE B N 1
ATOM 4052 C CA . ILE B 1 253 ? 11.227 -20.703 4.781 1 97.88 253 ILE B CA 1
ATOM 4053 C C . ILE B 1 253 ? 11.773 -19.438 4.109 1 97.88 253 ILE B C 1
ATOM 4055 O O . ILE B 1 253 ? 12.906 -19.031 4.375 1 97.88 253 ILE B O 1
ATOM 4059 N N . SER B 1 254 ? 10.945 -18.844 3.287 1 97.69 254 SER B N 1
ATOM 4060 C CA . SER B 1 254 ? 11.352 -17.641 2.545 1 97.69 254 SER B CA 1
ATOM 4061 C C . SER B 1 254 ? 11.688 -16.5 3.486 1 97.69 254 SER B C 1
ATOM 4063 O O . SER B 1 254 ? 12.672 -15.781 3.277 1 97.69 254 SER B O 1
ATOM 4065 N N . THR B 1 255 ? 10.898 -16.328 4.523 1 97.06 255 THR B N 1
ATOM 4066 C CA . THR B 1 255 ? 11.117 -15.227 5.457 1 97.06 255 THR B CA 1
ATOM 4067 C C . THR B 1 255 ? 12.398 -15.453 6.258 1 97.06 255 THR B C 1
ATOM 4069 O O . THR B 1 255 ? 13.125 -14.5 6.547 1 97.06 255 THR B O 1
ATOM 4072 N N . LYS B 1 256 ? 12.688 -16.672 6.656 1 97.19 256 LYS B N 1
ATOM 4073 C CA . LYS B 1 256 ? 13.938 -16.984 7.34 1 97.19 256 LYS B CA 1
ATOM 4074 C C . LYS B 1 256 ? 15.141 -16.672 6.457 1 97.19 256 LYS B C 1
ATOM 4076 O O . LYS B 1 256 ? 16.125 -16.094 6.922 1 97.19 256 LYS B O 1
ATOM 4081 N N . ILE B 1 257 ? 15.031 -17.016 5.188 1 98 257 ILE B N 1
ATOM 4082 C CA . ILE B 1 257 ? 16.125 -16.75 4.25 1 98 257 ILE B CA 1
ATOM 4083 C C . ILE B 1 257 ? 16.297 -15.242 4.078 1 98 257 ILE B C 1
ATOM 4085 O O . ILE B 1 257 ? 17.406 -14.719 4.18 1 98 257 ILE B O 1
ATOM 4089 N N . MET B 1 258 ? 15.203 -14.531 3.92 1 97.88 258 MET B N 1
ATOM 4090 C CA . MET B 1 258 ? 15.273 -13.086 3.721 1 97.88 258 MET B CA 1
ATOM 4091 C C . MET B 1 258 ? 15.781 -12.391 4.977 1 97.88 258 MET B C 1
ATOM 4093 O O . MET B 1 258 ? 16.5 -11.391 4.891 1 97.88 258 MET B O 1
ATOM 4097 N N . ALA B 1 259 ? 15.398 -12.914 6.102 1 96.81 259 ALA B N 1
ATOM 4098 C CA . ALA B 1 259 ? 15.914 -12.367 7.355 1 96.81 259 ALA B CA 1
ATOM 4099 C C . ALA B 1 259 ? 17.422 -12.578 7.461 1 96.81 259 ALA B C 1
ATOM 4101 O O . ALA B 1 259 ? 18.156 -11.664 7.859 1 96.81 259 ALA B O 1
ATOM 4102 N N . SER B 1 260 ? 17.859 -13.758 7.117 1 95.75 260 SER B N 1
ATOM 4103 C CA . SER B 1 260 ? 19.281 -14.055 7.172 1 95.75 260 SER B CA 1
ATOM 4104 C C . SER B 1 260 ? 20.078 -13.18 6.203 1 95.75 260 SER B C 1
ATOM 4106 O O . SER B 1 260 ? 21.266 -12.914 6.418 1 95.75 260 SER B O 1
ATOM 4108 N N . GLU B 1 261 ? 19.391 -12.734 5.16 1 95.62 261 GLU B N 1
ATOM 4109 C CA . GLU B 1 261 ? 20 -11.859 4.168 1 95.62 261 GLU B CA 1
ATOM 4110 C C . GLU B 1 261 ? 19.859 -10.391 4.562 1 95.62 261 GLU B C 1
ATOM 4112 O O . GLU B 1 261 ? 20.266 -9.5 3.814 1 95.62 261 GLU B O 1
ATOM 4117 N N . GLY B 1 262 ? 19.188 -10.117 5.727 1 95.25 262 GLY B N 1
ATOM 4118 C CA . GLY B 1 262 ? 19.047 -8.766 6.23 1 95.25 262 GLY B CA 1
ATOM 4119 C C . GLY B 1 262 ? 17.969 -7.973 5.516 1 95.25 262 GLY B C 1
ATOM 4120 O O . GLY B 1 262 ? 18 -6.742 5.488 1 95.25 262 GLY B O 1
ATOM 4121 N N . ILE B 1 263 ? 17.016 -8.633 4.879 1 96.69 263 ILE B N 1
ATOM 4122 C CA . ILE B 1 263 ? 16.031 -7.98 4.035 1 96.69 263 ILE B CA 1
ATOM 4123 C C . ILE B 1 263 ? 14.781 -7.664 4.855 1 96.69 263 ILE B C 1
ATOM 4125 O O . ILE B 1 263 ? 14.234 -6.559 4.77 1 96.69 263 ILE B O 1
ATOM 4129 N N . ILE B 1 264 ? 14.273 -8.547 5.625 1 95.12 264 ILE B N 1
ATOM 4130 C CA . ILE B 1 264 ? 13.133 -8.297 6.512 1 95.12 264 ILE B CA 1
ATOM 4131 C C . ILE B 1 264 ? 13.523 -8.617 7.949 1 95.12 264 ILE B C 1
ATOM 4133 O O . ILE B 1 264 ? 14.555 -9.25 8.195 1 95.12 264 ILE B O 1
ATOM 4137 N N . ILE B 1 265 ? 12.742 -7.957 8.914 1 81.44 265 ILE B N 1
ATOM 4138 C CA . ILE B 1 265 ? 13.039 -8.188 10.328 1 81.44 265 ILE B CA 1
ATOM 4139 C C . ILE B 1 265 ? 12.406 -9.5 10.781 1 81.44 265 ILE B C 1
ATOM 4141 O O . ILE B 1 265 ? 11.25 -9.781 10.453 1 81.44 265 ILE B O 1
ATOM 4145 N N . GLY B 1 266 ? 13.117 -10.602 10.727 1 62.59 266 GLY B N 1
ATOM 4146 C CA . GLY B 1 266 ? 12.648 -11.906 11.164 1 62.59 266 GLY B CA 1
ATOM 4147 C C . GLY B 1 266 ? 11.711 -11.844 12.352 1 62.59 266 GLY B C 1
ATOM 4148 O O . GLY B 1 266 ? 11.805 -10.922 13.172 1 62.59 266 GLY B O 1
ATOM 4149 N N . GLY B 1 267 ? 10.227 -12.086 12.133 1 48.09 267 GLY B N 1
ATOM 4150 C CA . GLY B 1 267 ? 9.445 -12.336 13.336 1 48.09 267 GLY B CA 1
ATOM 4151 C C . GLY B 1 267 ? 10.203 -13.133 14.383 1 48.09 267 GLY B C 1
ATOM 4152 O O . GLY B 1 267 ? 11.219 -13.766 14.078 1 48.09 267 GLY B O 1
#

Solvent-accessible surface area (backbone atoms only — not comparable to full-atom values): 28572 Å² total; per-residue (Å²): 134,86,80,76,80,80,78,78,78,79,78,77,78,73,75,72,66,76,71,70,46,77,46,75,45,66,75,58,45,55,50,32,57,75,67,72,47,57,65,33,47,39,42,29,36,60,87,72,43,32,32,38,23,52,32,67,70,60,30,66,42,62,38,62,48,14,50,43,46,52,58,61,50,50,41,50,17,43,74,71,56,52,32,84,53,73,76,44,71,48,76,51,89,82,61,90,57,100,45,77,89,54,64,44,57,25,17,53,38,46,32,58,56,69,58,32,58,69,60,54,27,52,35,33,56,63,49,29,64,70,58,48,47,51,49,29,55,66,56,60,44,54,69,47,34,61,49,71,40,68,58,38,9,43,58,76,34,57,23,29,33,19,37,54,50,49,30,52,49,50,50,30,46,76,68,53,63,47,93,60,58,60,48,48,41,48,50,50,54,54,37,26,49,53,39,34,51,76,65,34,38,33,32,45,41,56,22,54,33,35,58,89,43,92,56,50,58,16,43,33,34,32,36,39,36,38,43,39,65,82,44,38,38,36,27,18,29,41,29,62,29,67,52,78,88,54,56,65,50,48,53,55,40,53,45,51,52,34,26,76,70,70,69,46,81,63,129,135,86,80,77,80,80,78,78,79,79,78,76,79,72,74,72,67,76,72,70,48,79,47,75,44,64,77,56,46,56,51,33,57,76,68,73,46,59,65,32,46,40,43,29,37,60,87,74,42,32,33,38,21,54,33,68,69,59,31,65,42,62,39,62,48,14,50,43,46,52,58,61,50,50,42,51,17,43,76,69,56,52,32,84,53,74,78,44,72,47,76,50,88,82,59,91,58,99,46,76,90,54,67,45,56,26,19,52,37,46,34,58,57,67,59,31,60,70,61,55,26,52,33,32,55,62,49,30,65,69,57,50,46,52,49,28,56,66,56,62,43,53,70,47,33,61,48,71,40,68,59,37,11,42,57,78,34,56,23,30,34,18,38,56,50,50,31,52,48,50,50,31,46,74,66,53,63,46,91,61,58,60,48,48,41,48,51,48,54,53,36,27,47,53,37,36,48,74,64,35,39,31,31,45,40,56,21,57,33,34,59,88,45,93,54,49,58,17,42,32,34,32,35,39,36,36,42,40,65,81,43,38,39,33,26,19,30,40,27,60,30,67,52,76,88,54,57,66,49,49,53,54,40,53,45,51,51,34,25,75,69,69,70,46,82,62,129

Radius of gyration: 26.22 Å; Cα contacts (8 Å, |Δi|>4): 1037; chains: 2; bounding box: 84×70×93 Å

Nearest PDB structures (foldseek):
  2rl3-assembly1_A  TM=9.787E-01  e=4.220E-43  Pseudomonas aeruginosa
  2wgw-assembly1_A  TM=9.784E-01  e=5.989E-43  Pseudomonas aeruginosa
  7b3s-assembly1_A  TM=9.784E-01  e=9.553E-43  Pseudomonas aeruginosa
  7b3u-assembly1_A  TM=9.787E-01  e=1.074E-42  Pseudomonas aeruginosa
  9ixq-assembly1_A  TM=9.803E-01  e=1.206E-42  Pseudomonas aeruginosa

pLDDT: mean 93.46, std 14.3, range [34.59, 99.0]